Protein 1Q6H (pdb70)

CATH classification: 1.10.287.460 (+1 more: 3.10.50.40)

Organism: Escherichia coli (strain K12) (NCBI:txid83333)

Solvent-accessible surface area: 23024 Å² total

GO terms:
  GO:0003755 peptidyl-prolyl cis-trans isomerase activity (F, IDA)
  GO:0030288 outer membrane-bounded periplasmic space (C, IDA)
  GO:0042026 protein refolding (P, IDA)
  GO:0044183 protein folding chaperone (F, EXP)

Structure (mmCIF, N/CA/C/O backbone):
data_1Q6H
#
_entry.id   1Q6H
#
_cell.length_a   37.030
_cell.length_b   85.230
_cell.length_c   160.740
_cell.angle_alpha   90.00
_cell.angle_beta   90.00
_cell.angle_gamma   90.00
#
_symmetry.space_group_name_H-M   'P 21 21 21'
#
loop_
_entity.id
_entity.type
_entity.pdbx_description
1 polymer 'FKBP-type peptidyl-prolyl cis-trans isomerase fkpA'
2 water water
#
loop_
_atom_site.group_PDB
_atom_site.id
_atom_site.type_symbol
_atom_site.label_atom_id
_atom_site.label_alt_id
_atom_site.label_comp_id
_atom_site.label_asym_id
_atom_site.label_entity_id
_atom_site.label_seq_id
_atom_site.pdbx_PDB_ins_code
_atom_site.Cartn_x
_atom_site.Cartn_y
_atom_site.Cartn_z
_atom_site.occupancy
_atom_site.B_iso_or_equiv
_atom_site.auth_seq_id
_atom_site.auth_comp_id
_atom_site.auth_asym_id
_atom_site.auth_atom_id
_atom_site.pdbx_PDB_model_num
ATOM 1 N N . ALA A 1 15 ? 6.782 68.646 48.808 1.00 21.54 15 ALA A N 1
ATOM 2 C CA . ALA A 1 15 ? 6.150 69.511 49.834 1.00 20.87 15 ALA A CA 1
ATOM 3 C C . ALA A 1 15 ? 5.345 68.710 50.858 1.00 19.80 15 ALA A C 1
ATOM 4 O O . ALA A 1 15 ? 4.501 69.261 51.554 1.00 20.98 15 ALA A O 1
ATOM 6 N N . PHE A 1 16 ? 5.620 67.413 50.970 1.00 17.79 16 PHE A N 1
ATOM 7 C CA . PHE A 1 16 ? 4.961 66.590 51.970 1.00 15.37 16 PHE A CA 1
ATOM 8 C C . PHE A 1 16 ? 5.446 66.846 53.403 1.00 14.86 16 PHE A C 1
ATOM 9 O O . PHE A 1 16 ? 6.626 66.705 53.740 1.00 12.79 16 PHE A O 1
ATOM 17 N N . LYS A 1 17 ? 4.492 67.227 54.237 1.00 14.92 17 LYS A N 1
ATOM 18 C CA . LYS A 1 17 ? 4.772 67.643 55.603 1.00 16.12 17 LYS A CA 1
ATOM 19 C C . LYS A 1 17 ? 4.818 66.479 56.588 1.00 15.74 17 LYS A C 1
ATOM 20 O O . LYS A 1 17 ? 5.415 66.596 57.641 1.00 15.92 17 LYS A O 1
ATOM 26 N N . ASN A 1 18 ? 4.184 65.365 56.248 1.00 16.27 18 ASN A N 1
ATOM 27 C CA . ASN A 1 18 ? 4.131 64.223 57.143 1.00 16.23 18 ASN A CA 1
ATOM 28 C C . ASN A 1 18 ? 3.770 62.934 56.436 1.00 15.29 18 ASN A C 1
ATOM 29 O O . ASN A 1 18 ? 3.379 62.943 55.261 1.00 14.18 18 ASN A O 1
ATOM 34 N N . ASP A 1 19 ? 3.894 61.824 57.155 1.00 15.01 19 ASP A N 1
ATOM 35 C CA . ASP A 1 19 ? 3.646 60.506 56.563 1.00 15.66 19 ASP A CA 1
ATOM 36 C C . ASP A 1 19 ? 2.202 60.338 56.071 1.00 15.14 19 ASP A C 1
ATOM 37 O O . ASP A 1 19 ? 1.968 59.666 55.056 1.00 15.15 19 ASP A O 1
ATOM 42 N N . ASP A 1 20 ? 1.244 60.915 56.783 1.00 13.72 20 ASP A N 1
ATOM 43 C CA . ASP A 1 20 ? -0.159 60.798 56.384 1.00 13.47 20 ASP A CA 1
ATOM 44 C C . ASP A 1 20 ? -0.363 61.517 55.035 1.00 12.38 20 ASP A C 1
ATOM 45 O O . ASP A 1 20 ? -1.197 61.109 54.218 1.00 12.48 20 ASP A O 1
ATOM 50 N N . GLN A 1 21 ? 0.423 62.552 54.777 1.00 11.31 21 GLN A N 1
ATOM 51 C CA . GLN A 1 21 ? 0.356 63.175 53.454 1.00 11.69 21 GLN A CA 1
ATOM 52 C C . GLN A 1 21 ? 1.155 62.332 52.442 1.00 10.64 21 GLN A C 1
ATOM 53 O O . GLN A 1 21 ? 0.656 62.016 51.377 1.00 9.54 21 GLN A O 1
ATOM 59 N N . LYS A 1 22 ? 2.383 61.959 52.804 1.00 10.81 22 LYS A N 1
ATOM 60 C CA . LYS A 1 22 ? 3.294 61.336 51.872 1.00 10.31 22 LYS A CA 1
ATOM 61 C C . LYS A 1 22 ? 2.884 59.943 51.496 1.00 10.21 22 LYS A C 1
ATOM 62 O O . LYS A 1 22 ? 2.878 59.585 50.320 1.00 9.50 22 LYS A O 1
ATOM 68 N N . SER A 1 23 ? 2.540 59.140 52.493 1.00 9.56 23 SER A N 1
ATOM 69 C CA . SER A 1 23 ? 2.110 57.786 52.226 1.00 9.98 23 SER A CA 1
ATOM 70 C C . SER A 1 23 ? 0.806 57.796 51.404 1.00 10.74 23 SER A C 1
ATOM 71 O O . SER A 1 23 ? 0.613 56.950 50.556 1.00 10.31 23 SER A O 1
ATOM 74 N N . ALA A 1 24 ? -0.101 58.736 51.670 1.00 11.93 24 ALA A N 1
ATOM 75 C CA . ALA A 1 24 ? -1.368 58.765 50.935 1.00 12.01 24 ALA A CA 1
ATOM 76 C C . ALA A 1 24 ? -1.054 59.057 49.449 1.00 12.18 24 ALA A C 1
ATOM 77 O O . ALA A 1 24 ? -1.583 58.397 48.539 1.00 10.86 24 ALA A O 1
ATOM 79 N N . TYR A 1 25 ? -0.164 60.022 49.229 1.00 10.54 25 TYR A N 1
ATOM 80 C CA . TYR A 1 25 ? 0.213 60.366 47.872 1.00 10.34 25 TYR A CA 1
ATOM 81 C C . TYR A 1 25 ? 0.877 59.186 47.151 1.00 10.19 25 TYR A C 1
ATOM 82 O O . TYR A 1 25 ? 0.539 58.850 46.015 1.00 10.11 25 TYR A O 1
ATOM 91 N N . ALA A 1 26 ? 1.803 58.528 47.819 1.00 10.50 26 ALA A N 1
ATOM 92 C CA . ALA A 1 26 ? 2.474 57.399 47.224 1.00 10.86 26 ALA A CA 1
ATOM 93 C C . ALA A 1 26 ? 1.466 56.308 46.868 1.00 10.20 26 ALA A C 1
ATOM 94 O O . ALA A 1 26 ? 1.549 55.652 45.832 1.00 8.15 26 ALA A O 1
ATOM 96 N N . LEU A 1 27 ? 0.556 56.054 47.788 1.00 10.20 27 LEU A N 1
ATOM 97 C CA . LEU A 1 27 ? -0.459 55.043 47.558 1.00 12.33 27 LEU A CA 1
ATOM 98 C C . LEU A 1 27 ? -1.314 55.366 46.317 1.00 11.22 27 LEU A C 1
ATOM 99 O O . LEU A 1 27 ? -1.578 54.516 45.448 1.00 10.48 27 LEU A O 1
ATOM 104 N N . GLY A 1 28 ? -1.722 56.61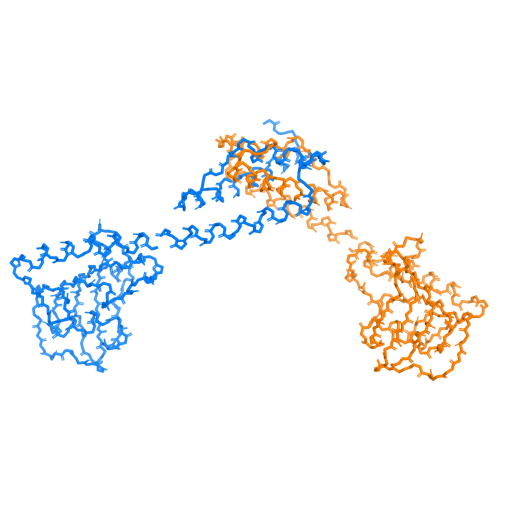2 46.226 1.00 10.47 28 GLY A N 1
ATOM 105 C CA . GLY A 1 28 ? -2.519 57.049 45.093 1.00 10.86 28 GLY A CA 1
ATOM 106 C C . GLY A 1 28 ? -1.693 56.922 43.825 1.00 11.73 28 GLY A C 1
ATOM 107 O O . GLY A 1 28 ? -2.179 56.421 42.812 1.00 11.41 28 GLY A O 1
ATOM 108 N N . ALA A 1 29 ? -0.419 57.313 43.892 1.00 9.65 29 ALA A N 1
ATOM 109 C CA . ALA A 1 29 ? 0.428 57.269 42.710 1.00 9.99 29 ALA A CA 1
ATOM 110 C C . ALA A 1 29 ? 0.647 55.848 42.242 1.00 9.93 29 ALA A C 1
ATOM 111 O O . ALA A 1 29 ? 0.651 55.567 41.032 1.00 6.68 29 ALA A O 1
ATOM 113 N N . SER A 1 30 ? 0.796 54.943 43.193 1.00 10.82 30 SER A N 1
ATOM 114 C CA . SER A 1 30 ? 1.011 53.564 42.842 1.00 12.57 30 SER A CA 1
ATOM 115 C C . SER A 1 30 ? -0.238 53.086 42.124 1.00 12.86 30 SER A C 1
ATOM 116 O O . SER A 1 30 ? -0.165 52.490 41.041 1.00 11.86 30 SER A O 1
ATOM 119 N N . LEU A 1 31 ? -1.394 53.415 42.685 1.00 11.91 31 LEU A N 1
ATOM 120 C CA . LEU A 1 31 ? -2.666 53.017 42.083 1.00 12.95 31 LEU A CA 1
ATOM 121 C C . LEU A 1 31 ? -2.910 53.630 40.717 1.00 13.66 31 LEU A C 1
ATOM 122 O O . LEU A 1 31 ? -3.385 52.967 39.810 1.00 14.44 31 LEU A O 1
ATOM 127 N N . GLY A 1 32 ? -2.608 54.903 40.563 1.00 13.56 32 GLY A N 1
ATOM 128 C CA . GLY A 1 32 ? -2.792 55.546 39.283 1.00 13.78 32 GLY A CA 1
ATOM 129 C C . GLY A 1 32 ? -1.898 54.923 38.226 1.00 14.77 32 GLY A C 1
ATOM 130 O O . GLY A 1 32 ? -2.295 54.793 37.066 1.00 13.59 32 GLY A O 1
ATOM 131 N N . ARG A 1 33 ? -0.696 54.522 38.631 1.00 13.63 33 ARG A N 1
ATOM 132 C CA . ARG A 1 33 ? 0.246 53.938 37.701 1.00 15.55 33 ARG A CA 1
ATOM 133 C C . ARG A 1 33 ? -0.251 52.580 37.259 1.00 14.72 33 ARG A C 1
ATOM 134 O O . ARG A 1 33 ? -0.126 52.208 36.106 1.00 11.19 33 ARG A O 1
ATOM 142 N N . TYR A 1 34 ? -0.783 51.829 38.217 1.00 16.35 34 TYR A N 1
ATOM 143 C CA . TYR A 1 34 ? -1.371 50.537 37.950 1.00 17.75 34 TYR A CA 1
ATOM 144 C C . TYR A 1 34 ? -2.473 50.675 36.901 1.00 15.91 34 TYR A C 1
ATOM 145 O O . TYR A 1 34 ? -2.585 49.871 35.984 1.00 13.79 34 TYR A O 1
ATOM 166 N N . GLU A 1 36 ? -2.891 53.262 34.779 1.00 16.02 36 GLU A N 1
ATOM 167 C CA . GLU A 1 36 ? -2.297 53.691 33.519 1.00 17.57 36 GLU A CA 1
ATOM 168 C C . GLU A 1 36 ? -1.735 52.475 32.773 1.00 16.08 36 GLU A C 1
ATOM 169 O O . GLU A 1 36 ? -1.989 52.303 31.577 1.00 15.19 36 GLU A O 1
ATOM 175 N N . ASN A 1 37 ? -0.987 51.636 33.477 1.00 14.33 37 ASN A N 1
ATOM 176 C CA . ASN A 1 37 ? -0.424 50.449 32.861 1.00 15.35 37 ASN A CA 1
ATOM 177 C C . ASN A 1 37 ? -1.510 49.524 32.277 1.00 14.91 37 ASN A C 1
ATOM 178 O O . ASN A 1 37 ? -1.319 48.957 31.196 1.00 14.91 37 ASN A O 1
ATOM 183 N N . SER A 1 38 ? -2.632 49.361 32.984 1.00 15.20 38 SER A N 1
ATOM 184 C CA . SER A 1 38 ? -3.764 48.566 32.491 1.00 15.85 38 SER A CA 1
ATOM 185 C C . SER A 1 38 ? -4.321 49.105 31.182 1.00 14.49 38 SER A C 1
ATOM 186 O O . SER A 1 38 ? -4.583 48.349 30.250 1.00 13.93 38 SER A O 1
ATOM 189 N N . LEU A 1 39 ? -4.545 50.410 31.129 1.00 13.78 39 LEU A N 1
ATOM 190 C CA . LEU A 1 39 ? -4.988 51.033 29.882 1.00 13.56 39 LEU A CA 1
ATOM 191 C C . LEU A 1 39 ? -3.947 50.863 28.755 1.00 13.85 39 LEU A C 1
ATOM 192 O O . LEU A 1 39 ? -4.313 50.696 27.586 1.00 11.32 39 LEU A O 1
ATOM 197 N N . LYS A 1 40 ? -2.664 50.900 29.103 1.00 12.39 40 LYS A N 1
ATOM 198 C CA . LYS A 1 40 ? -1.642 50.678 28.106 1.00 14.48 40 LYS A CA 1
ATOM 199 C C . LYS A 1 40 ? -1.823 49.304 27.462 1.00 13.34 40 LYS A C 1
ATOM 200 O O . LYS A 1 40 ? -1.749 49.163 26.231 1.00 12.16 40 LYS A O 1
ATOM 206 N N . GLU A 1 41 ? -2.084 48.283 28.275 1.00 12.05 41 GLU A N 1
ATOM 207 C CA . GLU A 1 41 ? -2.263 46.921 27.722 1.00 13.03 41 GLU A CA 1
ATOM 208 C C . GLU A 1 41 ? -3.504 46.830 26.843 1.00 10.61 41 GLU A C 1
ATOM 209 O O . GLU A 1 41 ? -3.519 46.168 25.801 1.00 10.37 41 GLU A O 1
ATOM 215 N N . GLN A 1 42 ? -4.541 47.521 27.268 1.00 9.52 42 GLN A N 1
ATOM 216 C CA . GLN A 1 42 ? -5.796 47.546 26.540 1.00 9.94 42 GLN A CA 1
ATOM 217 C C . GLN A 1 42 ? -5.544 48.229 25.199 1.00 9.85 42 GLN A C 1
ATOM 218 O O . GLN A 1 42 ? -6.069 47.807 24.163 1.00 8.47 42 GLN A O 1
ATOM 224 N N . GLU A 1 43 ? -4.749 49.291 25.231 1.00 10.12 43 GLU A N 1
ATOM 225 C CA . GLU A 1 43 ? -4.416 50.052 24.019 1.00 11.57 43 GLU A CA 1
ATOM 226 C C . GLU A 1 43 ? -3.823 49.128 22.968 1.00 12.04 43 GLU A C 1
ATOM 227 O O . GLU A 1 43 ? -4.129 49.258 21.786 1.00 11.57 43 GLU A O 1
ATOM 233 N N . LYS A 1 44 ? -3.005 48.175 23.392 1.00 11.44 44 LYS A N 1
ATOM 234 C CA . LYS A 1 44 ? -2.370 47.267 22.448 1.00 12.97 44 LYS A CA 1
ATOM 235 C C . LYS A 1 44 ? -3.388 46.387 21.745 1.00 12.82 44 LYS A C 1
ATOM 236 O O . LYS A 1 44 ? -3.078 45.749 20.737 1.00 12.36 44 LYS A O 1
ATOM 242 N N . LEU A 1 45 ? -4.601 46.349 22.279 1.00 13.14 45 LEU A N 1
ATOM 243 C CA . LEU A 1 45 ? -5.654 45.548 21.692 1.00 13.72 45 LEU A CA 1
ATOM 244 C C . LEU A 1 45 ? -6.688 46.387 20.941 1.00 13.78 45 LEU A C 1
ATOM 245 O O . LEU A 1 45 ? -7.725 45.872 20.554 1.00 15.92 45 LEU A O 1
ATOM 250 N N . GLY A 1 46 ? -6.419 47.665 20.717 1.00 13.90 46 GLY A N 1
ATOM 251 C CA . GLY A 1 46 ? -7.404 48.520 20.072 1.00 14.34 46 GLY A CA 1
ATOM 252 C C . GLY A 1 46 ? -8.435 49.180 20.993 1.00 14.39 46 GLY A C 1
ATOM 253 O O . GLY A 1 46 ? -9.330 49.887 20.500 1.00 13.00 46 GLY A O 1
ATOM 254 N N . ILE A 1 47 ? -8.328 48.968 22.315 1.00 13.42 47 ILE A N 1
ATOM 255 C CA . ILE A 1 47 ? -9.250 49.552 23.286 1.00 12.73 47 ILE A CA 1
ATOM 256 C C . ILE A 1 47 ? -8.684 50.794 23.985 1.00 12.95 47 ILE A C 1
ATOM 257 O O . ILE A 1 47 ? -7.725 50.721 24.763 1.00 12.26 47 ILE A O 1
ATOM 262 N N . LYS A 1 48 ? -9.288 51.937 23.718 1.00 12.30 48 LYS A N 1
ATOM 263 C CA . LYS A 1 48 ? -8.789 53.188 24.239 1.00 13.13 48 LYS A CA 1
ATOM 264 C C . LYS A 1 48 ? -9.915 53.824 25.035 1.00 13.55 48 LYS A C 1
ATOM 265 O O . LYS A 1 48 ? -10.749 54.538 24.484 1.00 12.59 48 LYS A O 1
ATOM 271 N N . LEU A 1 49 ? -9.960 53.493 26.320 1.00 12.72 49 LEU A N 1
ATOM 272 C CA . LEU A 1 49 ? -10.965 54.032 27.226 1.00 13.89 49 LEU A CA 1
ATOM 273 C C . LEU A 1 49 ? -10.795 55.534 27.385 1.00 14.03 49 LEU A C 1
ATOM 274 O O . LEU A 1 49 ? -9.723 56.068 27.190 1.00 13.48 49 LEU A O 1
ATOM 279 N N . ASP A 1 50 ? -11.871 56.213 27.743 1.00 14.79 50 ASP A N 1
ATOM 280 C CA . ASP A 1 50 ? -11.848 57.646 27.903 1.00 14.51 50 ASP A CA 1
ATOM 281 C C . ASP A 1 50 ? -11.272 57.990 29.285 1.00 15.99 50 ASP A C 1
ATOM 282 O O . ASP A 1 50 ? -11.901 57.715 30.318 1.00 14.97 50 ASP A O 1
ATOM 287 N N . LYS A 1 51 ? -10.071 58.563 29.313 1.00 15.76 51 LYS A N 1
ATOM 288 C CA . LYS A 1 51 ? -9.392 58.826 30.578 1.00 17.00 51 LYS A CA 1
ATOM 289 C C . LYS A 1 51 ? -10.139 59.819 31.474 1.00 17.14 51 LYS A C 1
ATOM 290 O O . LYS A 1 51 ? -10.031 59.743 32.688 1.00 17.02 51 LYS A O 1
ATOM 296 N N . ASP A 1 52 ? -10.905 60.735 30.890 1.00 17.57 52 ASP A N 1
ATOM 297 C CA . ASP A 1 52 ? -11.605 61.753 31.679 1.00 17.19 52 ASP A CA 1
ATOM 298 C C . ASP A 1 52 ? -12.712 61.109 32.492 1.00 16.00 52 ASP A C 1
ATOM 299 O O . ASP A 1 52 ? -12.935 61.445 33.649 1.00 14.60 52 ASP A O 1
ATOM 304 N N . GLN A 1 53 ? -13.396 60.172 31.862 1.00 14.91 53 GLN A N 1
ATOM 305 C CA . GLN A 1 53 ? -14.448 59.444 32.516 1.00 14.50 53 GLN A CA 1
ATOM 306 C C . GLN A 1 53 ? -13.833 58.544 33.562 1.00 13.63 53 GLN A C 1
ATOM 307 O O . GLN A 1 53 ? -14.426 58.296 34.587 1.00 12.76 53 GLN A O 1
ATOM 313 N N . LEU A 1 54 ? -12.648 58.015 33.296 1.00 14.02 54 LEU A N 1
ATOM 314 C CA . LEU A 1 54 ? -12.025 57.133 34.278 1.00 14.50 54 LEU A CA 1
ATOM 315 C C . LEU A 1 54 ? -11.745 57.905 35.565 1.00 14.40 54 LEU A C 1
ATOM 316 O O . LEU A 1 54 ? -12.079 57.437 36.634 1.00 11.53 54 LEU A O 1
ATOM 321 N N . ILE A 1 55 ? -11.223 59.120 35.449 1.00 13.57 55 ILE A N 1
ATOM 322 C CA . ILE A 1 55 ? -10.954 59.925 36.633 1.00 14.95 55 ILE A CA 1
ATOM 323 C C . ILE A 1 55 ? -12.266 60.391 37.305 1.00 13.33 55 ILE A C 1
ATOM 324 O O . ILE A 1 55 ? -12.333 60.460 38.512 1.00 12.45 55 ILE A O 1
ATOM 329 N N . ALA A 1 56 ? -13.306 60.667 36.527 1.00 12.81 56 ALA A N 1
ATOM 330 C CA . ALA A 1 56 ? -14.606 61.055 37.094 1.00 12.13 56 ALA A CA 1
ATOM 331 C C . ALA A 1 56 ? -15.192 59.882 37.926 1.00 11.70 56 ALA A C 1
ATOM 332 O O . ALA A 1 56 ? -15.725 60.076 38.996 1.00 10.78 56 ALA A O 1
ATOM 334 N N . GLY A 1 57 ? -15.063 58.660 37.435 1.00 10.26 57 GLY A N 1
ATOM 335 C CA . GLY A 1 57 ? -15.480 57.513 38.209 1.00 9.92 57 GLY A CA 1
ATOM 336 C C . GLY A 1 57 ? -14.721 57.396 39.523 1.00 10.83 57 GLY A C 1
ATOM 337 O O . GLY A 1 57 ? -15.304 57.120 40.581 1.00 10.11 57 GLY A O 1
ATOM 338 N N . VAL A 1 58 ? -13.410 57.594 39.484 1.00 10.02 58 VAL A N 1
ATOM 339 C CA . VAL A 1 58 ? -12.651 57.532 40.722 1.00 10.07 58 VAL A CA 1
ATOM 340 C C . VAL A 1 58 ? -13.178 58.568 41.702 1.00 11.23 58 VAL A C 1
ATOM 341 O O . VAL A 1 58 ? -13.483 58.257 42.866 1.00 11.64 58 VAL A O 1
ATOM 345 N N . GLN A 1 59 ? -13.287 59.799 41.235 1.00 12.15 59 GLN A N 1
ATOM 346 C CA . GLN A 1 59 ? -13.712 60.903 42.094 1.00 12.43 59 GLN A CA 1
ATOM 347 C C . GLN A 1 59 ? -15.127 60.671 42.662 1.00 11.91 59 GLN A C 1
ATOM 348 O O . GLN A 1 59 ? -15.366 60.791 43.892 1.00 11.24 59 GLN A O 1
ATOM 354 N N . ASP A 1 60 ? -16.065 60.359 41.772 1.00 11.09 60 ASP A N 1
ATOM 355 C CA . ASP A 1 60 ? -17.466 60.176 42.170 1.00 11.77 60 ASP A CA 1
ATOM 356 C C . ASP A 1 60 ? -17.589 59.025 43.206 1.00 11.48 60 ASP A C 1
ATOM 357 O O . ASP A 1 60 ? -18.209 59.170 44.260 1.00 10.46 60 ASP A O 1
ATOM 362 N N . ALA A 1 61 ? -16.972 57.890 42.928 1.00 11.75 61 ALA A N 1
ATOM 363 C CA . ALA A 1 61 ? -17.031 56.778 43.878 1.00 12.49 61 ALA A CA 1
ATOM 364 C C . ALA A 1 61 ? -16.343 57.114 45.212 1.00 13.64 61 ALA A C 1
ATOM 365 O O . ALA A 1 61 ? -16.833 56.770 46.307 1.00 13.50 61 ALA A O 1
ATOM 367 N N . PHE A 1 62 ? -15.231 57.817 45.142 1.00 13.25 62 PHE A N 1
ATOM 368 C CA . PHE A 1 62 ? -14.488 58.130 46.357 1.00 14.19 62 PHE A CA 1
ATOM 369 C C . PHE A 1 62 ? -15.358 59.038 47.246 1.00 15.08 62 PHE A C 1
ATOM 370 O O . PHE A 1 62 ? -15.219 59.078 48.471 1.00 14.03 62 PHE A O 1
ATOM 378 N N . ALA A 1 63 ? -16.284 59.745 46.619 1.00 14.49 63 ALA A N 1
ATOM 379 C CA . ALA A 1 63 ? -17.159 60.638 47.336 1.00 14.29 63 ALA A CA 1
ATOM 380 C C . ALA A 1 63 ? -18.531 60.003 47.589 1.00 14.62 63 ALA A C 1
ATOM 381 O O . ALA A 1 63 ? -19.455 60.673 48.060 1.00 14.34 63 ALA A O 1
ATOM 383 N N . ASP A 1 64 ? -18.651 58.711 47.283 1.00 13.65 64 ASP A N 1
ATOM 384 C CA . ASP A 1 64 ? -19.906 57.956 47.449 1.00 13.88 64 ASP A CA 1
ATOM 385 C C . ASP A 1 64 ? -21.044 58.470 46.601 1.00 12.23 64 ASP A C 1
ATOM 386 O O . ASP A 1 64 ? -22.211 58.349 46.975 1.00 10.90 64 ASP A O 1
ATOM 391 N N . LYS A 1 65 ? -20.693 58.998 45.429 1.00 11.96 65 LYS A N 1
ATOM 392 C CA . LYS A 1 65 ? -21.675 59.524 44.487 1.00 12.31 65 LYS A CA 1
ATOM 393 C C . LYS A 1 65 ? -21.514 58.941 43.088 1.00 12.10 65 LYS A C 1
ATOM 394 O O . LYS A 1 65 ? -21.809 59.577 42.067 1.00 12.57 65 LYS A O 1
ATOM 400 N N . SER A 1 66 ? -21.110 57.696 43.032 1.00 11.98 66 SER A N 1
ATOM 401 C CA . SER A 1 66 ? -20.961 57.045 41.745 1.00 11.59 66 SER A CA 1
ATOM 402 C C . SER A 1 66 ? -22.268 57.021 40.944 1.00 13.28 66 SER A C 1
ATOM 403 O O . SER A 1 66 ? -23.337 56.693 41.483 1.00 12.44 66 SER A O 1
ATOM 406 N N . LYS A 1 67 ? -22.170 57.346 39.655 1.00 12.34 67 LYS A N 1
ATOM 407 C CA . LYS A 1 67 ? -23.316 57.328 38.760 1.00 15.05 67 LYS A CA 1
ATOM 408 C C . LYS A 1 67 ? -23.711 55.891 38.454 1.00 15.01 67 LYS A C 1
ATOM 409 O O . LYS A 1 67 ? -24.760 55.630 37.888 1.00 15.02 67 LYS A O 1
ATOM 415 N N . LEU A 1 68 ? -22.877 54.959 38.876 1.00 13.80 68 LEU A N 1
ATOM 416 C CA . LEU A 1 68 ? -23.191 53.560 38.727 1.00 13.64 68 LEU A CA 1
ATOM 417 C C . LEU A 1 68 ? -23.266 52.894 40.095 1.00 13.43 68 LEU A C 1
ATOM 418 O O . LEU A 1 68 ? -22.347 53.036 40.897 1.00 11.77 68 LEU A O 1
ATOM 423 N N . SER A 1 69 ? -24.340 52.157 40.355 1.00 12.89 69 SER A N 1
ATOM 424 C CA . SER A 1 69 ? -24.453 51.406 41.601 1.00 14.77 69 SER A CA 1
ATOM 425 C C . SER A 1 69 ? -23.392 50.307 41.584 1.00 14.71 69 SER A C 1
ATOM 426 O O . SER A 1 69 ? -22.794 50.041 40.543 1.00 14.63 69 SER A O 1
ATOM 429 N N . ASP A 1 70 ? -23.194 49.640 42.704 1.00 13.63 70 ASP A N 1
ATOM 430 C CA . ASP A 1 70 ? -22.259 48.544 42.740 1.00 14.02 70 ASP A CA 1
ATOM 431 C C . ASP A 1 70 ? -22.699 47.490 41.722 1.00 13.60 70 ASP A C 1
ATOM 432 O O . ASP A 1 70 ? -21.879 46.904 41.009 1.00 10.78 70 ASP A O 1
ATOM 437 N N . GLN A 1 71 ? -23.996 47.240 41.637 1.00 13.43 71 GLN A N 1
ATOM 438 C CA . GLN A 1 71 ? -24.490 46.231 40.692 1.00 14.70 71 GLN A CA 1
ATOM 439 C C . GLN A 1 71 ? -24.151 46.614 39.237 1.00 13.09 71 GLN A C 1
ATOM 440 O O . GLN A 1 71 ? -23.734 45.779 38.418 1.00 12.42 71 GLN A O 1
ATOM 446 N N . GLU A 1 72 ? -24.309 47.884 38.927 1.00 11.92 72 GLU A N 1
ATOM 447 C CA . GLU A 1 72 ? -24.077 48.351 37.589 1.00 12.94 72 GLU A CA 1
ATOM 448 C C . GLU A 1 72 ? -22.573 48.323 37.274 1.00 12.15 72 GLU A C 1
ATOM 449 O O . GLU A 1 72 ? -22.195 47.941 36.185 1.00 11.10 72 GLU A O 1
ATOM 455 N N . ILE A 1 73 ? -21.740 48.730 38.233 1.00 11.34 73 ILE A N 1
ATOM 456 C CA . ILE A 1 73 ? -20.300 48.661 38.071 1.00 11.74 73 ILE A CA 1
ATOM 457 C C . ILE A 1 73 ? -19.901 47.233 37.694 1.00 13.61 73 ILE A C 1
ATOM 458 O O . ILE A 1 73 ? -19.178 47.035 36.708 1.00 12.07 73 ILE A O 1
ATOM 463 N N . GLU A 1 74 ? -20.364 46.250 38.479 1.00 12.52 74 GLU A N 1
ATOM 464 C CA . GLU A 1 74 ? -20.024 44.870 38.209 1.00 13.35 74 GLU A CA 1
ATOM 465 C C . GLU A 1 74 ? -20.527 44.429 36.835 1.00 13.10 74 GLU A C 1
ATOM 466 O O . GLU A 1 74 ? -19.807 43.781 36.099 1.00 13.86 74 GLU A O 1
ATOM 472 N N . GLN A 1 75 ? -21.764 44.746 36.491 1.00 12.55 75 GLN A N 1
ATOM 473 C CA . GLN A 1 75 ? -22.273 44.328 35.189 1.00 14.00 75 GLN A CA 1
ATOM 474 C C . GLN A 1 75 ? -21.441 44.940 34.049 1.00 12.95 75 GLN A C 1
ATOM 475 O O . GLN A 1 75 ? -21.099 44.267 33.070 1.00 11.71 75 GLN A O 1
ATOM 481 N N . THR A 1 76 ? -21.101 46.210 34.201 1.00 11.95 76 THR A N 1
ATOM 482 C CA . THR A 1 76 ? -20.333 46.904 33.190 1.00 11.12 76 THR A CA 1
ATOM 483 C C . THR A 1 76 ? -18.961 46.260 33.073 1.00 11.69 76 THR A C 1
ATOM 484 O O . THR A 1 76 ? -18.504 45.913 31.984 1.00 11.17 76 THR A O 1
ATOM 488 N N . LEU A 1 77 ? -18.315 46.032 34.197 1.00 11.33 77 LEU A N 1
ATOM 489 C CA . LEU A 1 77 ? -17.005 45.415 34.146 1.00 11.01 77 LEU A CA 1
ATOM 490 C C . LEU A 1 77 ? -17.019 43.990 33.627 1.00 11.69 77 LEU A C 1
ATOM 491 O O . LEU A 1 77 ? -16.046 43.566 33.005 1.00 9.57 77 LEU A O 1
ATOM 496 N N . GLN A 1 78 ? -18.083 43.230 33.853 1.00 11.75 78 GLN A N 1
ATOM 497 C CA . GLN A 1 78 ? -18.075 41.873 33.316 1.00 12.72 78 GLN A CA 1
ATOM 498 C C . GLN A 1 78 ? -18.169 41.949 31.804 1.00 11.83 78 GLN A C 1
ATOM 499 O O . GLN A 1 78 ? -17.525 41.197 31.093 1.00 11.51 78 GLN A O 1
ATOM 505 N N . ALA A 1 79 ? -18.991 42.858 31.317 1.00 12.11 79 ALA A N 1
ATOM 506 C CA . ALA A 1 79 ? -19.132 43.021 29.889 1.00 12.98 79 ALA A CA 1
ATOM 507 C C . ALA A 1 79 ? -17.789 43.486 29.315 1.00 13.55 79 ALA A C 1
ATOM 508 O O . ALA A 1 79 ? -17.337 42.969 28.284 1.00 13.03 79 ALA A O 1
ATOM 510 N N . PHE A 1 80 ? -17.133 44.423 29.997 1.00 13.11 80 PHE A N 1
ATOM 511 C CA . PHE A 1 80 ? -15.837 44.915 29.559 1.00 12.63 80 PHE A CA 1
ATOM 512 C C . PHE A 1 80 ? -14.803 43.795 29.500 1.00 13.74 80 PHE A C 1
ATOM 513 O O . PHE A 1 80 ? -14.026 43.732 28.549 1.00 13.08 80 PHE A O 1
ATOM 521 N N . GLU A 1 81 ? -14.773 42.914 30.494 1.00 14.35 81 GLU A N 1
ATOM 522 C CA . GLU A 1 81 ? -13.816 41.808 30.452 1.00 15.85 81 GLU A CA 1
ATOM 523 C C . GLU A 1 81 ? -13.987 40.950 29.184 1.00 14.87 81 GLU A C 1
ATOM 524 O O . GLU A 1 81 ? -13.012 40.547 28.568 1.00 15.80 81 GLU A O 1
ATOM 530 N N . ALA A 1 82 ? -15.222 40.707 28.778 1.00 14.59 82 ALA A N 1
ATOM 531 C CA . ALA A 1 82 ? -15.503 39.926 27.571 1.00 14.01 82 ALA A CA 1
ATOM 532 C C . ALA A 1 82 ? -15.064 40.691 26.320 1.00 14.19 82 ALA A C 1
ATOM 533 O O . ALA A 1 82 ? -14.558 40.108 25.355 1.00 13.94 82 ALA A O 1
ATOM 535 N N . ARG A 1 83 ? -15.227 42.006 26.331 1.00 13.81 83 ARG A N 1
ATOM 536 C CA . ARG A 1 83 ? -14.765 42.806 25.205 1.00 13.74 83 ARG A CA 1
ATOM 537 C C . ARG A 1 83 ? -13.262 42.666 25.080 1.00 14.20 83 ARG A C 1
ATOM 538 O O . ARG A 1 83 ? -12.696 42.463 23.969 1.00 11.88 83 ARG A O 1
ATOM 546 N N . VAL A 1 84 ? -12.603 42.754 26.228 1.00 13.40 84 VAL A N 1
ATOM 547 C CA . VAL A 1 84 ? -11.158 42.682 26.251 1.00 13.09 84 VAL A CA 1
ATOM 548 C C . VAL A 1 84 ? -10.668 41.353 25.672 1.00 12.85 84 VAL A C 1
ATOM 549 O O . VAL A 1 84 ? -9.774 41.331 24.828 1.00 13.07 84 VAL A O 1
ATOM 553 N N . LYS A 1 85 ? -11.253 40.257 26.112 1.00 12.70 85 LYS A N 1
ATOM 554 C CA . LYS A 1 85 ? -10.841 38.955 25.632 1.00 12.58 85 LYS A CA 1
ATOM 555 C C . LYS A 1 85 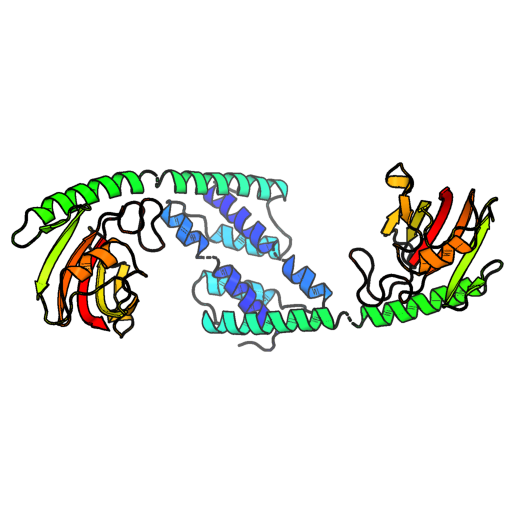? -11.163 38.768 24.162 1.00 12.22 85 LYS A C 1
ATOM 556 O O . LYS A 1 85 ? -10.470 38.044 23.450 1.00 10.18 85 LYS A O 1
ATOM 562 N N . SER A 1 86 ? -12.252 39.385 23.725 1.00 13.28 86 SER A N 1
ATOM 563 C CA . SER A 1 86 ? -12.662 39.291 22.329 1.00 14.45 86 SER A CA 1
ATOM 564 C C . SER A 1 86 ? -11.646 40.043 21.498 1.00 14.24 86 SER A C 1
ATOM 565 O O . SER A 1 86 ? -11.213 39.594 20.432 1.00 14.45 86 SER A O 1
ATOM 568 N N . SER A 1 87 ? -11.255 41.204 21.984 1.00 13.39 87 SER A N 1
ATOM 569 C CA . SER A 1 87 ? -10.266 42.002 21.288 1.00 13.66 87 SER A CA 1
ATOM 570 C C . SER A 1 87 ? -8.884 41.325 21.268 1.00 13.25 87 SER A C 1
ATOM 571 O O . SER A 1 87 ? -8.143 41.443 20.289 1.00 14.15 87 SER A O 1
ATOM 574 N N . ALA A 1 88 ? -8.543 40.619 22.337 1.00 12.48 88 ALA A N 1
ATOM 575 C CA . ALA A 1 88 ? -7.289 39.925 22.396 1.00 11.94 88 ALA A CA 1
ATOM 576 C C . ALA A 1 88 ? -7.276 38.890 21.283 1.00 11.30 88 ALA A C 1
ATOM 577 O O . ALA A 1 88 ? -6.278 38.761 20.564 1.00 8.39 88 ALA A O 1
ATOM 579 N N . GLN A 1 89 ? -8.385 38.173 21.135 1.00 11.21 89 GLN A N 1
ATOM 580 C CA . GLN A 1 89 ? -8.443 37.113 20.120 1.00 11.79 89 GLN A CA 1
ATOM 581 C C . GLN A 1 89 ? -8.379 37.734 18.731 1.00 10.88 89 GLN A C 1
ATOM 582 O O . GLN A 1 89 ? -7.696 37.227 17.858 1.00 10.04 89 GLN A O 1
ATOM 588 N N . ALA A 1 90 ? -9.066 38.846 18.535 1.00 10.34 90 ALA A N 1
ATOM 589 C CA . ALA A 1 90 ? -8.983 39.541 17.262 1.00 12.41 90 ALA A CA 1
ATOM 590 C C . ALA A 1 90 ? -7.536 39.904 16.899 1.00 14.17 90 ALA A C 1
ATOM 591 O O . ALA A 1 90 ? -7.122 39.685 15.760 1.00 12.73 90 ALA A O 1
ATOM 593 N N . LYS A 1 91 ? -6.786 40.462 17.857 1.00 14.43 91 LYS A N 1
ATOM 594 C CA . LYS A 1 91 ? -5.394 40.865 17.595 1.00 16.18 91 LYS A CA 1
ATOM 595 C C . LYS A 1 91 ? -4.558 39.659 17.219 1.00 15.65 91 LYS A C 1
ATOM 596 O O . LYS A 1 91 ? -3.720 39.733 16.342 1.00 15.61 91 LYS A O 1
ATOM 610 N N . GLU A 1 93 ? -5.557 36.931 15.756 1.00 13.08 93 GLU A N 1
ATOM 611 C CA . GLU A 1 93 ? -5.902 36.501 14.400 1.00 13.83 93 GLU A CA 1
ATOM 612 C C . GLU A 1 93 ? -5.252 37.381 13.352 1.00 13.33 93 GLU A C 1
ATOM 613 O O . GLU A 1 93 ? -4.785 36.894 12.322 1.00 10.72 93 GLU A O 1
ATOM 619 N N . LYS A 1 94 ? -5.250 38.676 13.619 1.00 12.51 94 LYS A N 1
ATOM 620 C CA . LYS A 1 94 ? -4.710 39.632 12.681 1.00 14.33 94 LYS A CA 1
ATOM 621 C C . LYS A 1 94 ? -3.198 39.432 12.604 1.00 13.54 94 LYS A C 1
ATOM 622 O O . LYS A 1 94 ? -2.648 39.410 11.507 1.00 14.16 94 LYS A O 1
ATOM 628 N N . ASP A 1 95 ? -2.554 39.276 13.754 1.00 13.16 95 ASP A N 1
ATOM 629 C CA . ASP A 1 95 ? -1.109 39.085 13.779 1.00 13.97 95 ASP A CA 1
ATOM 630 C C . ASP A 1 95 ? -0.806 37.762 13.069 1.00 13.98 95 ASP A C 1
ATOM 631 O O . ASP A 1 95 ? 0.120 37.670 12.282 1.00 13.58 95 ASP A O 1
ATOM 636 N N . ALA A 1 96 ? -1.616 36.738 13.319 1.00 13.87 96 ALA A N 1
ATOM 637 C CA . ALA A 1 96 ? -1.376 35.469 12.668 1.00 13.15 96 ALA A CA 1
ATOM 638 C C . ALA A 1 96 ? -1.382 35.608 11.130 1.00 14.29 96 ALA A C 1
ATOM 639 O O . ALA A 1 96 ? -0.509 35.059 10.447 1.00 11.21 96 ALA A O 1
ATOM 641 N N . ALA A 1 97 ? -2.356 36.342 10.595 1.00 13.09 97 ALA A N 1
ATOM 642 C CA . ALA A 1 97 ? -2.477 36.519 9.155 1.00 12.83 97 ALA A CA 1
ATOM 643 C C . ALA A 1 97 ? -1.338 37.371 8.588 1.00 12.74 97 ALA A C 1
ATOM 644 O O . ALA A 1 97 ? -0.733 37.031 7.575 1.00 11.21 97 ALA A O 1
ATOM 646 N N . ASP A 1 98 ? -1.050 38.475 9.254 1.00 12.43 98 ASP A N 1
ATOM 647 C CA . ASP A 1 98 ? 0.005 39.376 8.824 1.00 13.85 98 ASP A CA 1
ATOM 648 C C . ASP A 1 98 ? 1.364 38.659 8.816 1.00 13.15 98 ASP A C 1
ATOM 649 O O . ASP A 1 98 ? 2.121 38.754 7.852 1.00 11.43 98 ASP A O 1
ATOM 654 N N . ASN A 1 99 ? 1.648 37.910 9.873 1.00 13.81 99 ASN A N 1
ATOM 655 C CA . ASN A 1 99 ? 2.926 37.233 9.977 1.00 13.82 99 ASN A CA 1
ATOM 656 C C . ASN A 1 99 ? 3.038 36.134 8.938 1.00 14.42 99 ASN A C 1
ATOM 657 O O . ASN A 1 99 ? 4.117 35.957 8.354 1.00 12.78 99 ASN A O 1
ATOM 662 N N . GLU A 1 100 ? 1.940 35.406 8.692 1.00 13.12 100 GLU A N 1
ATOM 663 C CA . GLU A 1 100 ? 1.951 34.387 7.656 1.00 13.49 100 GLU A CA 1
ATOM 664 C C . GLU A 1 100 ? 2.297 35.045 6.312 1.00 13.71 100 GLU A C 1
ATOM 665 O O . GLU A 1 100 ? 3.052 34.495 5.539 1.00 12.62 100 GLU A O 1
ATOM 671 N N . ALA A 1 101 ? 1.719 36.207 6.021 1.00 12.73 101 ALA A N 1
ATOM 672 C CA . ALA A 1 101 ? 1.983 36.838 4.735 1.00 12.29 101 ALA A CA 1
ATOM 673 C C . ALA A 1 101 ? 3.427 37.335 4.660 1.00 12.03 101 ALA A C 1
ATOM 674 O O . ALA A 1 101 ? 4.107 37.044 3.708 1.00 11.25 101 ALA A O 1
ATOM 676 N N . LYS A 1 102 ? 3.904 38.038 5.684 1.00 12.37 102 LYS A N 1
ATOM 677 C CA . LYS A 1 102 ? 5.268 38.573 5.669 1.00 13.16 102 LYS A CA 1
ATOM 678 C C . LYS A 1 102 ? 6.319 37.464 5.586 1.00 13.27 102 LYS A C 1
ATOM 679 O O . LYS A 1 102 ? 7.302 37.585 4.861 1.00 12.48 102 LYS A O 1
ATOM 685 N N . GLY A 1 103 ? 6.113 36.398 6.340 1.00 12.38 103 GLY A N 1
ATOM 686 C CA . GLY A 1 103 ? 7.009 35.265 6.343 1.00 13.58 103 GLY A CA 1
ATOM 687 C C . GLY A 1 103 ? 7.090 34.542 5.008 1.00 14.87 103 GLY A C 1
ATOM 688 O O . GLY A 1 103 ? 8.164 34.122 4.567 1.00 14.41 103 GLY A O 1
ATOM 689 N N . LYS A 1 104 ? 5.943 34.377 4.369 1.00 14.69 104 LYS A N 1
ATOM 690 C CA . LYS A 1 104 ? 5.897 33.720 3.096 1.00 15.70 104 LYS A CA 1
ATOM 691 C C . LYS A 1 104 ? 6.676 34.546 2.082 1.00 15.04 104 LYS A C 1
ATOM 692 O O . LYS A 1 104 ? 7.330 34.007 1.179 1.00 14.25 104 LYS A O 1
ATOM 698 N N . GLU A 1 105 ? 6.601 35.852 2.241 1.00 14.44 105 GLU A N 1
ATOM 699 C CA . GLU A 1 105 ? 7.252 36.766 1.314 1.00 15.84 105 GLU A CA 1
ATOM 700 C C . GLU A 1 105 ? 8.756 36.684 1.538 1.00 15.20 105 GLU A C 1
ATOM 701 O O . GLU A 1 105 ? 9.546 36.624 0.589 1.00 14.41 105 GLU A O 1
ATOM 707 N N . TYR A 1 106 ? 9.140 36.668 2.807 1.00 14.19 106 TYR A N 1
ATOM 708 C CA . TYR A 1 106 ? 10.540 36.569 3.184 1.00 13.17 106 TYR A CA 1
ATOM 709 C C . TYR A 1 106 ? 11.148 35.278 2.668 1.00 13.34 106 TYR A C 1
ATOM 710 O O . TYR A 1 106 ? 12.236 35.294 2.069 1.00 10.73 106 TYR A O 1
ATOM 719 N N . ARG A 1 107 ? 10.451 34.163 2.901 1.00 11.98 107 ARG A N 1
ATOM 720 C CA . ARG A 1 107 ? 10.927 32.852 2.467 1.00 12.13 107 ARG A CA 1
ATOM 721 C C . ARG A 1 107 ? 11.081 32.752 0.949 1.00 12.56 107 ARG A C 1
ATOM 722 O O . ARG A 1 107 ? 12.065 32.190 0.462 1.00 14.22 107 ARG A O 1
ATOM 730 N N . GLU A 1 108 ? 10.112 33.267 0.219 1.00 13.42 108 GLU A N 1
ATOM 731 C CA . GLU A 1 108 ? 10.118 33.190 -1.239 1.00 15.56 108 GLU A CA 1
ATOM 732 C C . GLU A 1 108 ? 11.265 33.965 -1.868 1.00 13.32 108 GLU A C 1
ATOM 733 O O . GLU A 1 108 ? 11.901 33.490 -2.775 1.00 12.59 108 GLU A O 1
ATOM 739 N N . LYS A 1 109 ? 11.526 35.151 -1.360 1.00 12.32 109 LYS A N 1
ATOM 740 C CA . LYS A 1 109 ? 12.645 35.932 -1.822 1.00 12.96 109 LYS A CA 1
ATOM 741 C C . LYS A 1 109 ? 13.983 35.208 -1.488 1.00 12.79 109 LYS A C 1
ATOM 742 O O . LYS A 1 109 ? 14.811 35.002 -2.363 1.00 12.56 109 LYS A O 1
ATOM 748 N N . PHE A 1 110 ? 14.170 34.791 -0.238 1.00 12.07 110 PHE A N 1
ATOM 749 C CA . PHE A 1 110 ? 15.405 34.146 0.187 1.00 12.17 110 PHE A CA 1
ATOM 750 C C . PHE A 1 110 ? 15.664 32.880 -0.598 1.00 12.11 110 PHE A C 1
ATOM 751 O O . PHE A 1 110 ? 16.813 32.605 -1.003 1.00 9.91 110 PHE A O 1
ATOM 759 N N . ALA A 1 111 ? 14.585 32.146 -0.864 1.00 11.37 111 ALA A N 1
ATOM 760 C CA . ALA A 1 111 ? 14.674 30.851 -1.525 1.00 12.06 111 ALA A CA 1
ATOM 761 C C . ALA A 1 111 ? 15.228 30.929 -2.961 1.00 11.69 111 ALA A C 1
ATOM 762 O O . ALA A 1 111 ? 15.748 29.950 -3.479 1.00 12.05 111 ALA A O 1
ATOM 764 N N . LYS A 1 112 ? 15.127 32.082 -3.583 1.00 12.12 112 LYS A N 1
ATOM 765 C CA . LYS A 1 112 ? 15.655 32.259 -4.930 1.00 13.24 112 LYS A CA 1
ATOM 766 C C . LYS A 1 112 ? 17.152 32.569 -4.979 1.00 12.08 112 LYS A C 1
ATOM 767 O O . LYS A 1 112 ? 17.775 32.423 -6.019 1.00 11.51 112 LYS A O 1
ATOM 773 N N . GLU A 1 113 ? 17.727 32.968 -3.856 1.00 12.64 113 GLU A N 1
ATOM 774 C CA . GLU A 1 113 ? 19.138 33.349 -3.790 1.00 12.94 113 GLU A CA 1
ATOM 775 C C . GLU A 1 113 ? 20.124 32.223 -4.025 1.00 13.15 113 GLU A C 1
ATOM 776 O O . GLU A 1 113 ? 19.831 31.071 -3.805 1.00 11.27 113 GLU A O 1
ATOM 782 N N . LYS A 1 114 ? 21.323 32.573 -4.486 1.00 13.93 114 LYS A N 1
ATOM 783 C CA . LYS A 1 114 ? 22.320 31.566 -4.793 1.00 14.27 114 LYS A CA 1
ATOM 784 C C . LYS A 1 114 ? 22.646 30.743 -3.547 1.00 12.86 114 LYS A C 1
ATOM 785 O O . LYS A 1 114 ? 22.829 31.279 -2.460 1.00 10.81 114 LYS A O 1
ATOM 791 N N . GLY A 1 115 ? 22.680 29.429 -3.731 1.00 11.68 115 GLY A N 1
ATOM 792 C CA . GLY A 1 115 ? 22.971 28.496 -2.668 1.00 12.28 115 GLY A CA 1
ATOM 793 C C . GLY A 1 115 ? 21.824 28.076 -1.768 1.00 12.47 115 GLY A C 1
ATOM 794 O O . GLY A 1 115 ? 22.000 27.186 -0.903 1.00 13.42 115 GLY A O 1
ATOM 795 N N . VAL A 1 116 ? 20.659 28.689 -1.954 1.00 11.99 116 VAL A N 1
ATOM 796 C CA . VAL A 1 116 ? 19.514 28.362 -1.106 1.00 12.04 116 VAL A CA 1
ATOM 797 C C . VAL A 1 116 ? 18.651 27.299 -1.770 1.00 11.99 116 VAL A C 1
ATOM 798 O O . VAL A 1 116 ? 18.470 27.306 -2.991 1.00 9.20 116 VAL A O 1
ATOM 802 N N . LYS A 1 117 ? 18.154 26.373 -0.964 1.00 12.70 117 LYS A N 1
ATOM 803 C CA . LYS A 1 117 ? 17.264 25.321 -1.442 1.00 13.73 117 LYS A CA 1
ATOM 804 C C . LYS A 1 117 ? 15.962 25.323 -0.669 1.00 13.38 117 LYS A C 1
ATOM 805 O O . LYS A 1 117 ? 15.890 25.870 0.448 1.00 13.40 117 LYS A O 1
ATOM 811 N N . THR A 1 118 ? 14.912 24.815 -1.318 1.00 13.61 118 THR A N 1
ATOM 812 C CA . THR A 1 118 ? 13.620 24.630 -0.686 1.00 11.85 118 THR A CA 1
ATOM 813 C C . THR A 1 118 ? 13.359 23.141 -0.658 1.00 12.10 118 THR A C 1
ATOM 814 O O . THR A 1 118 ? 13.485 22.473 -1.674 1.00 12.61 118 THR A O 1
ATOM 818 N N . SER A 1 119 ? 12.994 22.577 0.490 1.00 10.98 119 SER A N 1
ATOM 819 C CA . SER A 1 119 ? 12.717 21.134 0.521 1.00 11.01 119 SER A CA 1
ATOM 820 C C . SER A 1 119 ? 11.280 20.841 0.153 1.00 11.33 119 SER A C 1
ATOM 821 O O . SER A 1 119 ? 10.470 21.743 0.029 1.00 10.86 119 SER A O 1
ATOM 824 N N . SER A 1 120 ? 10.966 19.561 0.027 1.00 10.64 120 SER A N 1
ATOM 825 C CA . SER A 1 120 ? 9.611 19.110 -0.217 1.00 12.80 120 SER A CA 1
ATOM 826 C C . SER A 1 120 ? 8.576 19.601 0.789 1.00 12.79 120 SER A C 1
ATOM 827 O O . SER A 1 120 ? 7.410 19.690 0.449 1.00 13.81 120 SER A O 1
ATOM 830 N N . THR A 1 121 ? 9.003 19.889 2.012 1.00 12.24 121 THR A N 1
ATOM 831 C CA . THR A 1 121 ? 8.112 20.282 3.078 1.00 12.29 121 THR A CA 1
ATOM 832 C C . THR A 1 121 ? 7.941 21.764 3.134 1.00 12.56 121 THR A C 1
ATOM 833 O O . THR A 1 121 ? 7.117 22.264 3.901 1.00 11.86 121 THR A O 1
ATOM 837 N N . GLY A 1 122 ? 8.787 22.481 2.417 1.00 12.94 122 GLY A N 1
ATOM 838 C CA . GLY A 1 122 ? 8.725 23.928 2.438 1.00 13.53 122 GLY A CA 1
ATOM 839 C C . GLY A 1 122 ? 9.782 24.580 3.321 1.00 12.61 122 GLY A C 1
ATOM 840 O O . GLY A 1 122 ? 9.870 25.804 3.394 1.00 11.84 122 GLY A O 1
ATOM 841 N N . LEU A 1 123 ? 10.574 23.768 3.998 1.00 12.43 123 LEU A N 1
ATOM 842 C CA . LEU A 1 123 ? 11.711 24.284 4.712 1.00 12.69 123 LEU A CA 1
A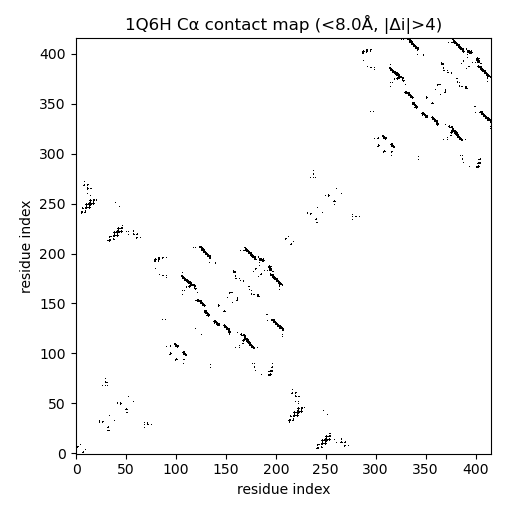TOM 843 C C . LEU A 1 123 ? 12.644 24.947 3.688 1.00 12.78 123 LEU A C 1
ATOM 844 O O . LEU A 1 123 ? 12.906 24.384 2.599 1.00 10.77 123 LEU A O 1
ATOM 849 N N . VAL A 1 124 ? 13.152 26.132 4.012 1.00 11.58 124 VAL A N 1
ATOM 850 C CA . VAL A 1 124 ? 14.123 26.774 3.158 1.00 10.95 124 VAL A CA 1
ATOM 851 C C . VAL A 1 124 ? 15.478 26.743 3.869 1.00 12.68 124 VAL A C 1
ATOM 852 O O . VAL A 1 124 ? 15.583 27.014 5.080 1.00 13.39 124 VAL A O 1
ATOM 856 N N . TYR A 1 125 ? 16.527 26.356 3.154 1.00 10.60 125 TYR A N 1
ATOM 857 C CA . TYR A 1 125 ? 17.824 26.225 3.809 1.00 11.59 125 TYR A CA 1
ATOM 858 C C . TYR A 1 125 ? 19.009 26.537 2.940 1.00 12.74 125 TYR A C 1
ATOM 859 O O . TYR A 1 125 ? 18.959 26.466 1.717 1.00 11.96 125 TYR A O 1
ATOM 868 N N . GLN A 1 126 ? 20.089 26.902 3.612 1.00 13.81 126 GLN A N 1
ATOM 869 C CA . GLN A 1 126 ? 21.336 27.249 2.961 1.00 12.14 126 GLN A CA 1
ATOM 870 C C . GLN A 1 126 ? 22.481 26.586 3.692 1.00 11.71 126 GLN A C 1
ATOM 871 O O . GLN A 1 126 ? 22.781 26.918 4.833 1.00 11.59 126 GLN A O 1
ATOM 877 N N . VAL A 1 127 ? 23.113 25.629 3.029 1.00 11.65 127 VAL A N 1
ATOM 878 C CA . VAL A 1 127 ? 24.249 24.959 3.603 1.00 12.19 127 VAL A CA 1
ATOM 879 C C . VAL A 1 127 ? 25.376 25.934 3.473 1.00 12.79 127 VAL A C 1
ATOM 880 O O . VAL A 1 127 ? 25.583 26.505 2.410 1.00 11.85 127 VAL A O 1
ATOM 884 N N . VAL A 1 128 ? 26.085 26.143 4.569 1.00 12.32 128 VAL A N 1
ATOM 885 C CA . VAL A 1 128 ? 27.239 27.029 4.590 1.00 13.64 128 VAL A CA 1
ATOM 886 C C . VAL A 1 128 ? 28.478 26.152 4.549 1.00 13.45 128 VAL A C 1
ATOM 887 O O . VAL A 1 128 ? 29.374 26.400 3.748 1.00 12.84 128 VAL A O 1
ATOM 891 N N . GLU A 1 129 ? 28.478 25.109 5.376 1.00 12.85 129 GLU A N 1
ATOM 892 C CA . GLU A 1 129 ? 29.539 24.101 5.416 1.00 14.08 129 GLU A CA 1
ATOM 893 C C . GLU A 1 129 ? 28.912 22.748 5.596 1.00 11.69 129 GLU A C 1
ATOM 894 O O . GLU A 1 129 ? 28.099 22.554 6.488 1.00 10.64 129 GLU A O 1
ATOM 900 N N . ALA A 1 130 ? 29.308 21.814 4.755 1.00 10.55 130 ALA A N 1
ATOM 901 C CA . ALA A 1 130 ? 28.771 20.472 4.776 1.00 10.76 130 ALA A CA 1
ATOM 902 C C . ALA A 1 130 ? 29.124 19.727 6.022 1.00 10.55 130 ALA A C 1
ATOM 903 O O . ALA A 1 130 ? 28.326 18.952 6.526 1.00 11.75 130 ALA A O 1
ATOM 905 N N . GLY A 1 131 ? 30.338 19.962 6.506 1.00 10.98 131 GLY A N 1
ATOM 906 C CA . GLY A 1 131 ? 30.876 19.207 7.615 1.00 9.81 131 GLY A CA 1
ATOM 907 C C . GLY A 1 131 ? 31.292 17.852 7.088 1.00 10.91 131 GLY A C 1
ATOM 908 O O . GLY A 1 131 ? 31.303 17.631 5.882 1.00 9.47 131 GLY A O 1
ATOM 909 N N . LYS A 1 132 ? 31.605 16.921 7.990 1.00 11.95 132 LYS A N 1
ATOM 910 C CA . LYS A 1 132 ? 32.131 15.644 7.578 1.00 10.56 132 LYS A CA 1
ATOM 911 C C . LYS A 1 132 ? 31.798 14.600 8.619 1.00 11.26 132 LYS A C 1
ATOM 912 O O . LYS A 1 132 ? 31.965 14.836 9.799 1.00 9.31 132 LYS A O 1
ATOM 918 N N . GLY A 1 133 ? 31.304 13.452 8.167 1.00 12.25 133 GLY A N 1
ATOM 919 C CA . GLY A 1 133 ? 30.993 12.365 9.064 1.00 14.36 133 GLY A CA 1
ATOM 920 C C . GLY A 1 133 ? 29.669 11.731 8.726 1.00 15.69 133 GLY A C 1
ATOM 921 O O . GLY A 1 133 ? 29.281 11.655 7.574 1.00 13.33 133 GLY A O 1
ATOM 922 N N . GLU A 1 134 ? 28.962 11.297 9.753 1.00 17.25 134 GLU A N 1
ATOM 923 C CA . GLU A 1 134 ? 27.707 10.596 9.559 1.00 19.81 134 GLU A CA 1
ATOM 924 C C . GLU A 1 134 ? 26.532 11.575 9.460 1.00 18.23 134 GLU A C 1
ATOM 925 O O . GLU A 1 134 ? 26.538 12.617 10.079 1.00 18.53 134 GLU A O 1
ATOM 931 N N . ALA A 1 135 ? 25.530 11.264 8.656 1.00 18.18 135 ALA A N 1
ATOM 932 C CA . ALA A 1 135 ? 24.334 12.113 8.647 1.00 19.52 135 ALA A CA 1
ATOM 933 C C . ALA A 1 135 ? 23.526 11.875 9.932 1.00 18.04 135 ALA A C 1
ATOM 934 O O . ALA A 1 135 ? 23.301 10.731 10.282 1.00 15.66 135 ALA A O 1
ATOM 936 N N . PRO A 1 136 ? 23.133 12.947 10.626 1.00 18.88 136 PRO A N 1
ATOM 937 C CA . PRO A 1 136 ? 22.211 12.881 11.768 1.00 18.68 136 PRO A CA 1
ATOM 938 C C . PRO A 1 136 ? 20.918 12.140 11.418 1.00 16.99 136 PRO A C 1
ATOM 939 O O . PRO A 1 136 ? 20.320 12.461 10.385 1.00 15.82 136 PRO A O 1
ATOM 943 N N . LYS A 1 137 ? 20.524 11.196 12.262 1.00 16.25 137 LYS A N 1
ATOM 944 C CA . LYS A 1 137 ? 19.322 10.393 12.096 1.00 16.57 137 LYS A CA 1
ATOM 945 C C . LYS A 1 137 ? 18.353 10.667 13.246 1.00 15.40 137 LYS A C 1
ATOM 946 O O . LYS A 1 137 ? 18.735 11.224 14.287 1.00 11.96 137 LYS A O 1
ATOM 952 N N . ASP A 1 138 ? 17.099 10.274 13.059 1.00 15.20 138 ASP A N 1
ATOM 953 C CA . ASP A 1 138 ? 16.048 10.592 14.044 1.00 16.02 138 ASP A CA 1
ATOM 954 C C . ASP A 1 138 ? 16.338 10.346 15.534 1.00 15.96 138 ASP A C 1
ATOM 955 O O . ASP A 1 138 ? 16.078 11.210 16.388 1.00 16.94 138 ASP A O 1
ATOM 960 N N . SER A 1 139 ? 16.855 9.185 15.879 1.00 15.04 139 SER A N 1
ATOM 961 C CA . SER A 1 139 ? 17.077 8.916 17.294 1.00 14.82 139 SER A CA 1
ATOM 962 C C . SER A 1 139 ? 18.413 9.461 17.834 1.00 13.78 139 SER A C 1
ATOM 963 O O . SER A 1 139 ? 18.712 9.300 19.038 1.00 11.07 139 SER A O 1
ATOM 966 N N . ASP A 1 140 ? 19.200 10.124 16.982 1.00 11.66 140 ASP A N 1
ATOM 967 C CA . ASP A 1 140 ? 20.488 10.651 17.423 1.00 12.54 140 ASP A CA 1
ATOM 968 C C . ASP A 1 140 ? 20.366 11.858 18.318 1.00 13.38 140 ASP A C 1
ATOM 969 O O . ASP A 1 140 ? 19.387 12.607 18.242 1.00 14.32 140 ASP A O 1
ATOM 974 N N . THR A 1 141 ? 21.414 12.075 19.107 1.00 12.86 141 THR A N 1
ATOM 975 C CA . THR A 1 141 ? 21.566 13.292 19.860 1.00 14.24 141 THR A CA 1
ATOM 976 C C . THR A 1 141 ? 22.450 14.236 19.058 1.00 13.72 141 THR A C 1
ATOM 977 O O . THR A 1 141 ? 23.488 13.833 18.533 1.00 14.04 141 THR A O 1
ATOM 981 N N . VAL A 1 142 ? 22.039 15.488 18.955 1.00 11.90 142 VAL A N 1
ATOM 982 C CA . VAL A 1 142 ? 22.835 16.484 18.275 1.00 12.03 142 VAL A CA 1
ATOM 983 C C . VAL A 1 142 ? 23.234 17.562 19.265 1.00 11.72 142 VAL A C 1
ATOM 984 O O . VAL A 1 142 ? 22.500 17.850 20.220 1.00 11.27 142 VAL A O 1
ATOM 988 N N . VAL A 1 143 ? 24.402 18.158 19.007 1.00 10.66 143 VAL A N 1
ATOM 989 C CA . VAL A 1 143 ? 24.949 19.235 19.798 1.00 10.49 143 VAL A CA 1
ATOM 990 C C . VAL A 1 143 ? 25.204 20.392 18.839 1.00 11.04 143 VAL A C 1
ATOM 991 O O . VAL A 1 143 ? 25.955 20.267 17.844 1.00 12.84 143 VAL A O 1
ATOM 995 N N . VAL A 1 144 ? 24.573 21.515 19.119 1.00 10.05 144 VAL A N 1
ATOM 996 C CA . VAL A 1 144 ? 24.634 22.652 18.239 1.00 11.39 144 VAL A CA 1
ATOM 997 C C . VAL A 1 144 ? 24.829 23.985 18.934 1.00 11.77 144 VAL A C 1
ATOM 998 O O . VAL A 1 144 ? 24.432 24.179 20.061 1.00 11.33 144 VAL A O 1
ATOM 1002 N N . ASN A 1 145 ? 25.427 24.908 18.202 1.00 11.50 145 ASN A N 1
ATOM 1003 C CA . ASN A 1 145 ? 25.400 26.282 18.575 1.00 13.72 145 ASN A CA 1
ATOM 1004 C C . ASN A 1 145 ? 24.439 26.908 17.561 1.00 14.31 145 ASN A C 1
ATOM 1005 O O . ASN A 1 145 ? 24.385 26.502 16.390 1.00 13.72 145 ASN A O 1
ATOM 1010 N N . TYR A 1 146 ? 23.657 27.877 17.995 1.00 13.41 146 TYR A N 1
ATOM 1011 C CA . TYR A 1 146 ? 22.765 28.517 17.066 1.00 14.56 146 TYR A CA 1
ATOM 1012 C C . TYR A 1 146 ? 22.336 29.850 17.541 1.00 14.60 146 TYR A C 1
ATOM 1013 O O . TYR A 1 146 ? 22.412 30.152 18.722 1.00 12.97 146 TYR A O 1
ATOM 1022 N N . LYS A 1 147 ? 21.857 30.630 16.585 1.00 14.90 147 LYS A N 1
ATOM 1023 C CA . LYS A 1 147 ? 21.207 31.888 16.864 1.00 15.49 147 LYS A CA 1
ATOM 1024 C C . LYS A 1 147 ? 19.861 31.888 16.127 1.00 14.82 147 LYS A C 1
ATOM 1025 O O . LYS A 1 147 ? 19.789 31.524 14.934 1.00 14.62 147 LYS A O 1
ATOM 1031 N N . GLY A 1 148 ? 18.806 32.277 16.840 1.00 13.89 148 GLY A N 1
ATOM 1032 C CA . GLY A 1 148 ? 17.457 32.314 16.284 1.00 13.73 148 GLY A CA 1
ATOM 1033 C C . GLY A 1 148 ? 16.864 33.717 16.236 1.00 13.75 148 GLY A C 1
ATOM 1034 O O . GLY A 1 148 ? 16.785 34.391 17.275 1.00 15.68 148 GLY A O 1
ATOM 1035 N N . THR A 1 149 ? 16.485 34.175 15.037 1.00 12.95 149 THR A N 1
ATOM 1036 C CA . THR A 1 149 ? 15.876 35.487 14.861 1.00 13.49 149 THR A CA 1
ATOM 1037 C C . THR A 1 149 ? 14.547 35.411 14.113 1.00 12.88 149 THR A C 1
ATOM 1038 O O . THR A 1 149 ? 14.306 34.502 13.323 1.00 11.56 149 THR A O 1
ATOM 1042 N N . LEU A 1 150 ? 13.703 36.400 14.364 1.00 12.81 150 LEU A N 1
ATOM 1043 C CA . LEU A 1 150 ? 12.453 36.532 13.653 1.00 12.50 150 LEU A CA 1
ATOM 1044 C C . LEU A 1 150 ? 12.870 37.195 12.368 1.00 13.38 150 LEU A C 1
ATOM 1045 O O . LEU A 1 150 ? 13.995 37.668 12.250 1.00 12.30 150 LEU A O 1
ATOM 1050 N N . ILE A 1 151 ? 11.974 37.234 11.395 1.00 13.80 151 ILE A N 1
ATOM 1051 C CA . ILE A 1 151 ? 12.363 37.745 10.104 1.00 13.80 151 ILE A CA 1
ATOM 1052 C C . ILE A 1 151 ? 12.713 39.210 10.182 1.00 14.37 151 ILE A C 1
ATOM 1053 O O . ILE A 1 151 ? 13.368 39.706 9.301 1.00 14.41 151 ILE A O 1
ATOM 1058 N N . ASP A 1 152 ? 12.300 39.910 11.224 1.00 15.01 152 ASP A N 1
ATOM 1059 C CA . ASP A 1 152 ? 12.649 41.326 11.310 1.00 15.60 152 ASP A CA 1
ATOM 1060 C C . ASP A 1 152 ? 13.996 41.553 11.954 1.00 15.84 152 ASP A C 1
ATOM 1061 O O . ASP A 1 152 ? 14.416 42.689 12.101 1.00 16.65 152 ASP A O 1
ATOM 1066 N N . GLY A 1 153 ? 14.660 40.471 12.342 1.00 16.37 153 GLY A N 1
ATOM 1067 C CA . GLY A 1 153 ? 15.981 40.531 12.941 1.00 17.03 153 GLY A CA 1
ATOM 1068 C C . GLY A 1 153 ? 16.008 40.352 14.445 1.00 17.23 153 GLY A C 1
ATOM 1069 O O . GLY A 1 153 ? 17.076 40.222 15.044 1.00 17.02 153 GLY A O 1
ATOM 1070 N N . LYS A 1 154 ? 14.833 40.379 15.058 1.00 17.73 154 LYS A N 1
ATOM 1071 C CA . LYS A 1 154 ? 14.722 40.241 16.498 1.00 18.45 154 LYS A CA 1
ATOM 1072 C C . LYS A 1 154 ? 15.243 38.882 16.930 1.00 16.75 154 LYS A C 1
ATOM 1073 O O . LYS A 1 154 ? 14.703 37.866 16.572 1.00 15.02 154 LYS A O 1
ATOM 1079 N N . GLU A 1 155 ? 16.290 38.884 17.735 1.00 17.14 155 GLU A N 1
ATOM 1080 C CA . GLU A 1 155 ? 16.869 37.660 18.245 1.00 17.42 155 GLU A CA 1
ATOM 1081 C C . GLU A 1 155 ? 15.982 37.078 19.342 1.00 16.19 155 GLU A C 1
ATOM 1082 O O . GLU A 1 155 ? 15.693 37.746 20.317 1.00 17.39 155 GLU A O 1
ATOM 1088 N N . PHE A 1 156 ? 15.519 35.843 19.184 1.00 15.66 156 PHE A N 1
ATOM 1089 C CA . PHE A 1 156 ? 14.684 35.242 20.217 1.00 15.01 156 PHE A CA 1
ATOM 1090 C C . PHE A 1 156 ? 15.401 34.150 21.023 1.00 16.18 156 PHE A C 1
ATOM 1091 O O . PHE A 1 156 ? 14.961 33.797 22.122 1.00 14.74 156 PHE A O 1
ATOM 1099 N N . ASP A 1 157 ? 16.509 33.630 20.497 1.00 16.91 157 ASP A N 1
ATOM 1100 C CA . ASP A 1 157 ? 17.278 32.600 21.205 1.00 17.51 157 ASP A CA 1
ATOM 1101 C C . ASP A 1 157 ? 18.694 32.598 20.641 1.00 17.54 157 ASP A C 1
ATOM 1102 O O . ASP A 1 157 ? 18.881 32.796 19.433 1.00 18.54 157 ASP A O 1
ATOM 1107 N N . ASN A 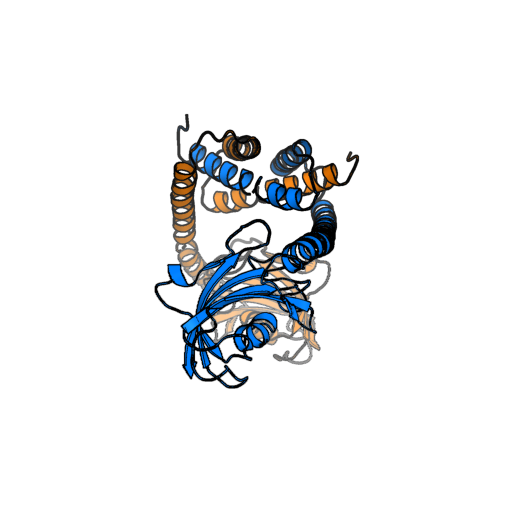1 158 ? 19.691 32.395 21.503 1.00 16.63 158 ASN A N 1
ATOM 1108 C CA . ASN A 1 158 ? 21.110 32.480 21.108 1.00 15.33 158 ASN A CA 1
ATOM 1109 C C . ASN A 1 158 ? 21.951 31.655 22.073 1.00 14.68 158 ASN A C 1
ATOM 1110 O O . ASN A 1 158 ? 22.308 32.118 23.157 1.00 12.97 158 ASN A O 1
ATOM 1115 N N . SER A 1 159 ? 22.271 30.428 21.678 1.00 12.74 159 SER A N 1
ATOM 1116 C CA . SER A 1 159 ? 22.996 29.512 22.564 1.00 11.92 159 SER A CA 1
ATOM 1117 C C . SER A 1 159 ? 24.353 30.022 23.038 1.00 11.93 159 SER A C 1
ATOM 1118 O O . SER A 1 159 ? 24.793 29.715 24.157 1.00 10.75 159 SER A O 1
ATOM 1121 N N . TYR A 1 160 ? 25.022 30.785 22.176 1.00 11.99 160 TYR A N 1
ATOM 1122 C CA . TYR A 1 160 ? 26.374 31.257 22.423 1.00 13.21 160 TYR A CA 1
ATOM 1123 C C . TYR A 1 160 ? 26.379 32.035 23.709 1.00 13.24 160 TYR A C 1
ATOM 1124 O O . TYR A 1 160 ? 27.312 31.955 24.523 1.00 13.32 160 TYR A O 1
ATOM 1133 N N . THR A 1 161 ? 25.306 32.777 23.920 1.00 13.10 161 THR A N 1
ATOM 1134 C CA . THR A 1 161 ? 25.229 33.594 25.109 1.00 13.66 161 THR A CA 1
ATOM 1135 C C . THR A 1 161 ? 25.122 32.746 26.354 1.00 14.26 161 THR A C 1
ATOM 1136 O O . THR A 1 161 ? 25.359 33.258 27.455 1.00 15.54 161 THR A O 1
ATOM 1140 N N . ARG A 1 162 ? 24.761 31.476 26.213 1.00 13.88 162 ARG A N 1
ATOM 1141 C CA . ARG A 1 162 ? 24.637 30.627 27.403 1.00 14.97 162 ARG A CA 1
ATOM 1142 C C . ARG A 1 162 ? 25.983 29.991 27.721 1.00 15.26 162 ARG A C 1
ATOM 1143 O O . ARG A 1 162 ? 26.168 29.351 28.762 1.00 16.29 162 ARG A O 1
ATOM 1151 N N . GLY A 1 163 ? 26.944 30.207 26.831 1.00 14.66 163 GLY A N 1
ATOM 1152 C CA . GLY A 1 163 ? 28.292 29.718 27.039 1.00 14.15 163 GLY A CA 1
ATOM 1153 C C . GLY A 1 163 ? 28.469 28.246 26.736 1.00 13.13 163 GLY A C 1
ATOM 1154 O O . GLY A 1 163 ? 29.552 27.693 26.937 1.00 13.08 163 GLY A O 1
ATOM 1155 N N . GLU A 1 164 ? 27.405 27.603 26.278 1.00 13.31 164 GLU A N 1
ATOM 1156 C CA . GLU A 1 164 ? 27.479 26.199 25.917 1.00 13.21 164 GLU A CA 1
ATOM 1157 C C . GLU A 1 164 ? 26.540 25.896 24.789 1.00 11.86 164 GLU A C 1
ATOM 1158 O O . GLU A 1 164 ? 25.511 26.524 24.631 1.00 11.52 164 GLU A O 1
ATOM 1164 N N . PRO A 1 165 ? 26.876 24.888 24.013 1.00 11.00 165 PRO A N 1
ATOM 1165 C CA . PRO A 1 165 ? 26.008 24.446 22.939 1.00 11.68 165 PRO A CA 1
ATOM 1166 C C . PRO A 1 165 ? 24.760 23.760 23.498 1.00 12.83 165 PRO A C 1
ATOM 1167 O O . PRO A 1 165 ? 24.750 23.365 24.640 1.00 13.43 165 PRO A O 1
ATOM 1171 N N . LEU A 1 166 ? 23.714 23.662 22.697 1.00 15.24 166 LEU A N 1
ATOM 1172 C CA . LEU A 1 166 ? 22.495 22.976 23.106 1.00 16.27 166 LEU A CA 1
ATOM 1173 C C . LEU A 1 166 ? 22.532 21.536 22.629 1.00 15.11 166 LEU A C 1
ATOM 1174 O O . LEU A 1 166 ? 22.865 21.271 21.488 1.00 16.44 166 LEU A O 1
ATOM 1179 N N . SER A 1 167 ? 22.174 20.609 23.503 1.00 14.97 167 SER A N 1
ATOM 1180 C CA . SER A 1 167 ? 22.126 19.209 23.142 1.00 15.73 167 SER A CA 1
ATOM 1181 C C . SER A 1 167 ? 20.684 18.692 23.166 1.00 15.88 167 SER A C 1
ATOM 1182 O O . SER A 1 167 ? 19.968 18.929 24.141 1.00 12.94 167 SER A O 1
ATOM 1185 N N . PHE A 1 168 ? 20.257 18.018 22.091 1.00 14.50 168 PHE A N 1
ATOM 1186 C CA . PHE A 1 168 ? 18.923 17.414 22.033 1.00 15.10 168 PHE A CA 1
ATOM 1187 C C . PHE A 1 168 ? 18.781 16.250 21.058 1.00 13.59 168 PHE A C 1
ATOM 1188 O O . PHE A 1 168 ? 19.587 16.090 20.154 1.00 12.15 168 PHE A O 1
ATOM 1196 N N . ARG A 1 169 ? 17.745 15.447 21.265 1.00 12.60 169 ARG A N 1
ATOM 1197 C CA . ARG A 1 169 ? 17.438 14.344 20.362 1.00 13.74 169 ARG A CA 1
ATOM 1198 C C . ARG A 1 169 ? 16.833 14.970 19.098 1.00 12.97 169 ARG A C 1
ATOM 1199 O O . ARG A 1 169 ? 15.981 15.866 19.153 1.00 11.85 169 ARG A O 1
ATOM 1207 N N . LEU A 1 170 ? 17.340 14.543 17.963 1.00 12.17 170 LEU A N 1
ATOM 1208 C CA . LEU A 1 170 ? 16.977 15.158 16.685 1.00 12.25 170 LEU A CA 1
ATOM 1209 C C . LEU A 1 170 ? 15.483 15.222 16.440 1.00 12.85 170 LEU A C 1
ATOM 1210 O O . LEU A 1 170 ? 14.985 16.207 15.935 1.00 14.44 170 LEU A O 1
ATOM 1215 N N . ASP A 1 171 ? 14.747 14.189 16.817 1.00 14.05 171 ASP A N 1
ATOM 1216 C CA . ASP A 1 171 ? 13.322 14.239 16.582 1.00 15.12 171 ASP A CA 1
ATOM 1217 C C . ASP A 1 171 ? 12.521 14.622 17.830 1.00 14.09 171 ASP A C 1
ATOM 1218 O O . ASP A 1 171 ? 11.334 14.329 17.918 1.00 13.16 171 ASP A O 1
ATOM 1223 N N . GLY A 1 172 ? 13.161 15.339 18.757 1.00 13.34 172 GLY A N 1
ATOM 1224 C CA . GLY A 1 172 ? 12.501 15.796 19.960 1.00 13.16 172 GLY A CA 1
ATOM 1225 C C . GLY A 1 172 ? 12.268 17.298 19.943 1.00 14.41 172 GLY A C 1
ATOM 1226 O O . GLY A 1 172 ? 11.925 17.888 20.981 1.00 13.48 172 GLY A O 1
ATOM 1227 N N . VAL A 1 173 ? 12.443 17.925 18.777 1.00 13.45 173 VAL A N 1
ATOM 1228 C CA . VAL A 1 173 ? 12.297 19.386 18.638 1.00 14.26 173 VAL A CA 1
ATOM 1229 C C . VAL A 1 173 ? 11.380 19.707 17.469 1.00 13.84 173 VAL A C 1
ATOM 1230 O O . VAL A 1 173 ? 10.846 18.808 16.856 1.00 13.84 173 VAL A O 1
ATOM 1234 N N . ILE A 1 174 ? 11.201 20.974 17.149 1.00 14.36 174 ILE A N 1
ATOM 1235 C CA . ILE A 1 174 ? 10.387 21.323 15.994 1.00 14.27 174 ILE A CA 1
ATOM 1236 C C . ILE A 1 174 ? 10.889 20.669 14.697 1.00 13.91 174 ILE A C 1
ATOM 1237 O O . ILE A 1 174 ? 12.091 20.583 14.436 1.00 12.61 174 ILE A O 1
ATOM 1242 N N . PRO A 1 175 ? 9.939 20.264 13.876 1.00 14.59 175 PRO A N 1
ATOM 1243 C CA . PRO A 1 175 ? 10.194 19.538 12.633 1.00 14.47 175 PRO A CA 1
ATOM 1244 C C . PRO A 1 175 ? 11.223 20.212 11.722 1.00 14.18 175 PRO A C 1
ATOM 1245 O O . PRO A 1 175 ? 11.982 19.558 11.016 1.00 14.02 175 PRO A O 1
ATOM 1249 N N . GLY A 1 176 ? 11.233 21.535 11.731 1.00 14.15 176 GLY A N 1
ATOM 1250 C CA . GLY A 1 176 ? 12.168 22.265 10.900 1.00 15.24 176 GLY A CA 1
ATOM 1251 C C . GLY A 1 176 ? 13.617 21.930 11.252 1.00 14.34 176 GLY A C 1
ATOM 1252 O O . GLY A 1 176 ? 14.475 21.881 10.371 1.00 12.46 176 GLY A O 1
ATOM 1253 N N . TRP A 1 177 ? 13.883 21.740 12.547 1.00 12.78 177 TRP A N 1
ATOM 1254 C CA . TRP A 1 177 ? 15.195 21.413 13.018 1.00 13.47 177 TRP A CA 1
ATOM 1255 C C . TRP A 1 177 ? 15.471 19.961 12.684 1.00 12.21 177 TRP A C 1
ATOM 1256 O O . TRP A 1 177 ? 16.548 19.633 12.203 1.00 11.45 177 TRP A O 1
ATOM 1267 N N . THR A 1 178 ? 14.516 19.099 12.996 1.00 12.40 178 THR A N 1
ATOM 1268 C CA . THR A 1 178 ? 14.648 17.681 12.714 1.00 12.97 178 THR A CA 1
ATOM 1269 C C . THR A 1 178 ? 15.039 17.408 11.262 1.00 13.21 178 THR A C 1
ATOM 1270 O O . THR A 1 178 ? 15.952 16.646 10.995 1.00 14.19 178 THR A O 1
ATOM 1274 N N . GLU A 1 179 ? 14.321 18.023 10.336 1.00 11.82 179 GLU A N 1
ATOM 1275 C CA . GLU A 1 179 ? 14.622 17.898 8.921 1.00 13.22 179 GLU A CA 1
ATOM 1276 C C . GLU A 1 179 ? 15.890 18.636 8.529 1.00 13.18 179 GLU A C 1
ATOM 1277 O O . GLU A 1 179 ? 16.735 18.094 7.823 1.00 14.96 179 GLU A O 1
ATOM 1283 N N . GLY A 1 180 ? 15.985 19.887 8.935 1.00 11.87 180 GLY A N 1
ATOM 1284 C CA . GLY A 1 180 ? 17.083 20.744 8.524 1.00 12.86 180 GLY A CA 1
ATOM 1285 C C . GLY A 1 180 ? 18.465 20.197 8.795 1.00 13.37 180 GLY A C 1
ATOM 1286 O O . GLY A 1 180 ? 19.332 20.222 7.919 1.00 13.65 180 GLY A O 1
ATOM 1287 N N . LEU A 1 181 ? 18.686 19.683 10.003 1.00 13.32 181 LEU A N 1
ATOM 1288 C CA . LEU A 1 181 ? 20.026 19.246 10.391 1.00 14.76 181 LEU A CA 1
ATOM 1289 C C . LEU A 1 181 ? 20.451 18.008 9.630 1.00 13.92 181 LEU A C 1
ATOM 1290 O O . LEU A 1 181 ? 21.638 17.727 9.487 1.00 14.38 181 LEU A O 1
ATOM 1295 N N . LYS A 1 182 ? 19.503 17.297 9.051 1.00 13.19 182 LYS A N 1
ATOM 1296 C CA . LYS A 1 182 ? 19.885 16.132 8.244 1.00 12.87 182 LYS A CA 1
ATOM 1297 C C . LYS A 1 182 ? 20.612 16.520 6.939 1.00 13.08 182 LYS A C 1
ATOM 1298 O O . LYS A 1 182 ? 21.123 15.646 6.216 1.00 12.59 182 LYS A O 1
ATOM 1304 N N . ASN A 1 183 ? 20.635 17.813 6.626 1.00 12.18 183 ASN A N 1
ATOM 1305 C CA . ASN A 1 183 ? 21.261 18.301 5.404 1.00 13.47 183 ASN A CA 1
ATOM 1306 C C . ASN A 1 183 ? 22.753 18.630 5.544 1.00 13.50 183 ASN A C 1
ATOM 1307 O O . ASN A 1 183 ? 23.366 19.081 4.581 1.00 14.60 183 ASN A O 1
ATOM 1312 N N . ILE A 1 184 ? 23.318 18.444 6.741 1.00 12.84 184 ILE A N 1
ATOM 1313 C CA . ILE A 1 184 ? 24.728 18.680 6.980 1.00 11.73 184 ILE A CA 1
ATOM 1314 C C . ILE A 1 184 ? 25.224 17.543 7.862 1.00 13.45 184 ILE A C 1
ATOM 1315 O O . ILE A 1 184 ? 24.442 16.641 8.223 1.00 13.47 184 ILE A O 1
ATOM 1320 N N . LYS A 1 185 ? 26.498 17.612 8.227 1.00 12.68 185 LYS A N 1
ATOM 1321 C CA . LYS A 1 185 ? 27.150 16.578 9.034 1.00 13.55 185 LYS A CA 1
ATOM 1322 C C . LYS A 1 185 ? 27.933 17.247 10.117 1.00 12.10 185 LYS A C 1
ATOM 1323 O O . LYS A 1 185 ? 27.989 18.464 10.162 1.00 12.92 185 LYS A O 1
ATOM 1329 N N . LYS A 1 186 ? 28.527 16.464 11.006 1.00 12.35 186 LYS A N 1
ATOM 1330 C CA . LYS A 1 186 ? 29.341 17.009 12.079 1.00 12.31 186 LYS A CA 1
ATOM 1331 C C . LYS A 1 186 ? 30.354 17.998 11.526 1.00 11.85 186 LYS A C 1
ATOM 1332 O O . LYS A 1 186 ? 31.078 17.720 10.542 1.00 10.51 186 LYS A O 1
ATOM 1338 N N . GLY A 1 187 ? 30.403 19.155 12.169 1.00 10.55 187 GLY A N 1
ATOM 1339 C CA . GLY A 1 187 ? 31.297 20.221 11.777 1.00 11.65 187 GLY A CA 1
ATOM 1340 C C . GLY A 1 187 ? 30.681 21.216 10.812 1.00 11.29 187 GLY A C 1
ATOM 1341 O O . GLY A 1 187 ? 31.275 22.265 10.504 1.00 12.64 187 GLY A O 1
ATOM 1342 N N . GLY A 1 188 ? 29.494 20.884 10.310 1.00 11.20 188 GLY A N 1
ATOM 1343 C CA . GLY A 1 188 ? 28.804 21.731 9.369 1.00 11.33 188 GLY A CA 1
ATOM 1344 C C . GLY A 1 188 ? 28.059 22.919 9.946 1.00 12.25 188 GLY A C 1
ATOM 1345 O O . GLY A 1 188 ? 27.932 23.075 11.148 1.00 10.68 188 GLY A O 1
ATOM 1346 N N . LYS A 1 189 ? 27.579 23.774 9.048 1.00 12.75 189 LYS A N 1
ATOM 1347 C CA . LYS A 1 189 ? 26.865 24.974 9.428 1.00 13.61 189 LYS A CA 1
ATOM 1348 C C . LYS A 1 189 ? 25.757 25.170 8.408 1.00 13.84 189 LYS A C 1
ATOM 1349 O O . LYS A 1 189 ? 25.975 24.978 7.211 1.00 14.57 189 LYS A O 1
ATOM 1355 N N . ILE A 1 190 ? 24.567 25.546 8.861 1.00 12.50 190 ILE A N 1
ATOM 1356 C CA . ILE A 1 190 ? 23.433 25.682 7.955 1.00 12.25 190 ILE A CA 1
ATOM 1357 C C . ILE A 1 190 ? 22.521 26.765 8.457 1.00 11.83 190 ILE A C 1
ATOM 1358 O O . ILE A 1 190 ? 22.424 26.975 9.648 1.00 11.09 190 ILE A O 1
ATOM 1363 N N . LYS A 1 191 ? 21.936 27.513 7.533 1.00 10.96 191 LYS A N 1
ATOM 1364 C CA . LYS A 1 191 ? 20.950 28.494 7.881 1.00 11.70 191 LYS A CA 1
ATOM 1365 C C . LYS A 1 191 ? 19.597 27.896 7.544 1.00 11.98 191 LYS A C 1
ATOM 1366 O O . LYS A 1 191 ? 19.364 27.363 6.430 1.00 10.94 191 LYS A O 1
ATOM 1372 N N . LEU A 1 192 ? 18.700 27.941 8.511 1.00 10.32 192 LEU A N 1
ATOM 1373 C CA . LEU A 1 192 ? 17.358 27.398 8.314 1.00 10.89 192 LEU A CA 1
ATOM 1374 C C . LEU A 1 192 ? 16.354 28.511 8.359 1.00 11.67 192 LEU A C 1
ATOM 1375 O O . LEU A 1 192 ? 16.393 29.351 9.271 1.00 10.65 192 LEU A O 1
ATOM 1380 N N . VAL A 1 193 ? 15.455 28.526 7.378 1.00 11.49 193 VAL A N 1
ATOM 1381 C CA . VAL A 1 193 ? 14.379 29.501 7.336 1.00 11.67 193 VAL A CA 1
ATOM 1382 C C . VAL A 1 193 ? 13.128 28.681 7.397 1.00 12.24 193 VAL A C 1
ATOM 1383 O O . VAL A 1 193 ? 12.768 27.985 6.447 1.00 12.85 193 VAL A O 1
ATOM 1387 N N . ILE A 1 194 ? 12.538 28.660 8.581 1.00 10.71 194 ILE A N 1
ATOM 1388 C CA . ILE A 1 194 ? 11.488 27.686 8.871 1.00 11.73 194 ILE A CA 1
ATOM 1389 C C . ILE A 1 194 ? 10.112 28.289 8.889 1.00 11.62 194 ILE A C 1
ATOM 1390 O O . ILE A 1 194 ? 9.843 29.227 9.677 1.00 13.57 194 ILE A O 1
ATOM 1395 N N . PRO A 1 195 ? 9.232 27.764 8.048 1.00 12.72 195 PRO A N 1
ATOM 1396 C CA . PRO A 1 195 ? 7.811 28.190 8.064 1.00 12.77 195 PRO A CA 1
ATOM 1397 C C . PRO A 1 195 ? 7.138 27.818 9.399 1.00 12.36 195 PRO A C 1
ATOM 1398 O O . PRO A 1 195 ? 7.527 26.800 9.984 1.00 11.06 195 PRO A O 1
ATOM 1402 N N . PRO A 1 196 ? 6.143 28.601 9.847 1.00 11.92 196 PRO A N 1
ATOM 1403 C CA . PRO A 1 196 ? 5.437 28.340 11.101 1.00 11.92 196 PRO A CA 1
ATOM 1404 C C . PRO A 1 196 ? 4.857 26.947 11.214 1.00 13.63 196 PRO A C 1
ATOM 1405 O O . PRO A 1 196 ? 4.846 26.364 12.311 1.00 13.62 196 PRO A O 1
ATOM 1409 N N . GLU A 1 197 ? 4.435 26.400 10.075 1.00 14.25 197 GLU A N 1
ATOM 1410 C CA . GLU A 1 197 ? 3.921 25.052 9.999 1.00 15.80 197 GLU A CA 1
ATOM 1411 C C . GLU A 1 197 ? 4.944 23.993 10.466 1.00 15.08 197 GLU A C 1
ATOM 1412 O O . GLU A 1 197 ? 4.552 22.907 10.906 1.00 13.20 197 GLU A O 1
ATOM 1418 N N . LEU A 1 198 ? 6.243 24.290 10.346 1.00 14.00 198 LEU A N 1
ATOM 1419 C CA . LEU A 1 198 ? 7.300 23.372 10.804 1.00 13.91 198 LEU A CA 1
ATOM 1420 C C . LEU A 1 198 ? 7.971 23.902 12.093 1.00 14.31 198 LEU A C 1
ATOM 1421 O O . LEU A 1 198 ? 9.038 23.445 12.472 1.00 14.59 198 LEU A O 1
ATOM 1426 N N . ALA A 1 199 ? 7.338 24.873 12.727 1.00 13.74 199 ALA A N 1
ATOM 1427 C CA . ALA A 1 199 ? 7.840 25.482 13.947 1.00 14.03 199 ALA A CA 1
ATOM 1428 C C . ALA A 1 199 ? 6.736 25.567 15.013 1.00 12.97 199 ALA A C 1
ATOM 1429 O O . ALA A 1 199 ? 6.243 24.533 15.444 1.00 12.65 199 ALA A O 1
ATOM 1431 N N . TYR A 1 200 ? 6.336 26.773 15.433 1.00 12.95 200 TYR A N 1
ATOM 1432 C CA . TYR A 1 200 ? 5.334 26.904 16.520 1.00 12.99 200 TYR A CA 1
ATOM 1433 C C . TYR A 1 200 ? 3.949 27.277 16.028 1.00 13.33 200 TYR A C 1
ATOM 1434 O O . TYR A 1 200 ? 3.040 27.515 16.832 1.00 12.74 200 TYR A O 1
ATOM 1443 N N . GLY A 1 201 ? 3.800 27.337 14.704 1.00 11.92 201 GLY A N 1
ATOM 1444 C CA . GLY A 1 201 ? 2.49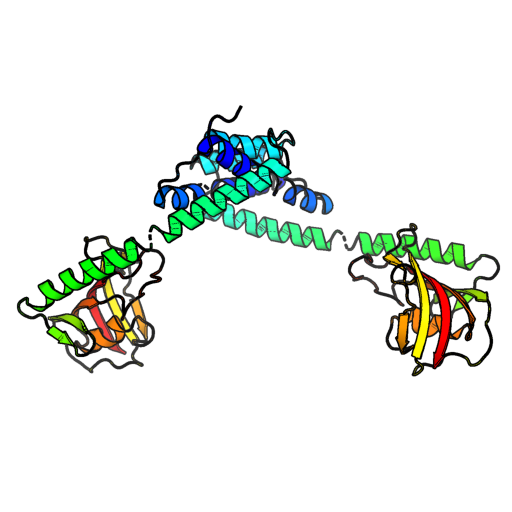9 27.545 14.071 1.00 12.66 201 GLY A CA 1
ATOM 1445 C C . GLY A 1 201 ? 1.717 28.794 14.450 1.00 12.88 201 GLY A C 1
ATOM 1446 O O . GLY A 1 201 ? 2.263 29.860 14.752 1.00 10.35 201 GLY A O 1
ATOM 1447 N N . LYS A 1 202 ? 0.400 28.654 14.452 1.00 14.87 202 LYS A N 1
ATOM 1448 C CA . LYS A 1 202 ? -0.457 29.801 14.669 1.00 15.77 202 LYS A CA 1
ATOM 1449 C C . LYS A 1 202 ? -0.425 30.315 16.096 1.00 15.13 202 LYS A C 1
ATOM 1450 O O . LYS A 1 202 ? -0.517 31.517 16.310 1.00 15.09 202 LYS A O 1
ATOM 1456 N N . ALA A 1 203 ? -0.301 29.417 17.065 1.00 14.49 203 ALA A N 1
ATOM 1457 C CA . ALA A 1 203 ? -0.284 29.820 18.465 1.00 15.65 203 ALA A CA 1
ATOM 1458 C C . ALA A 1 203 ? 0.985 30.559 18.835 1.00 16.24 203 ALA A C 1
ATOM 1459 O O . ALA A 1 203 ? 0.944 31.515 19.614 1.00 15.84 203 ALA A O 1
ATOM 1461 N N . GLY A 1 204 ? 2.112 30.106 18.291 1.00 14.85 204 GLY A N 1
ATOM 1462 C CA . GLY A 1 204 ? 3.402 30.636 18.686 1.00 14.98 204 GLY A CA 1
ATOM 1463 C C . GLY A 1 204 ? 3.743 30.135 20.087 1.00 15.36 204 GLY A C 1
ATOM 1464 O O . GLY A 1 204 ? 3.113 29.213 20.564 1.00 16.05 204 GLY A O 1
ATOM 1465 N N . VAL A 1 205 ? 4.739 30.743 20.720 1.00 15.98 205 VAL A N 1
ATOM 1466 C CA . VAL A 1 205 ? 5.118 30.489 22.119 1.00 16.72 205 VAL A CA 1
ATOM 1467 C C . VAL A 1 205 ? 5.669 31.817 22.635 1.00 16.30 205 VAL A C 1
ATOM 1468 O O . VAL A 1 205 ? 5.912 32.714 21.843 1.00 15.48 205 VAL A O 1
ATOM 1472 N N . PRO A 1 206 ? 5.895 31.969 23.935 1.00 16.45 206 PRO A N 1
ATOM 1473 C CA . PRO A 1 206 ? 6.485 33.221 24.423 1.00 16.45 206 PRO A CA 1
ATOM 1474 C C . PRO A 1 206 ? 7.752 33.637 23.648 1.00 15.50 206 PRO A C 1
ATOM 1475 O O . PRO A 1 206 ? 8.666 32.833 23.450 1.00 15.78 206 PRO A O 1
ATOM 1479 N N . GLY A 1 207 ? 7.779 34.879 23.174 1.00 14.82 207 GLY A N 1
ATOM 1480 C CA . GLY A 1 207 ? 8.894 35.368 22.372 1.00 15.52 207 GLY A CA 1
ATOM 1481 C C . GLY A 1 207 ? 8.756 35.097 20.870 1.00 14.52 207 GLY A C 1
ATOM 1482 O O . GLY A 1 207 ? 9.490 35.650 20.043 1.00 14.56 207 GLY A O 1
ATOM 1483 N N . ILE A 1 208 ? 7.811 34.240 20.502 1.00 14.11 208 ILE A N 1
ATOM 1484 C CA . ILE A 1 208 ? 7.555 33.943 19.100 1.00 12.67 208 ILE A CA 1
ATOM 1485 C C . ILE A 1 208 ? 6.092 34.162 18.745 1.00 13.53 208 ILE A C 1
ATOM 1486 O O . ILE A 1 208 ? 5.215 33.398 19.142 1.00 12.07 208 ILE A O 1
ATOM 1491 N N . PRO A 1 209 ? 5.823 35.237 18.021 1.00 12.93 209 PRO A N 1
ATOM 1492 C CA . PRO A 1 209 ? 4.447 35.547 17.629 1.00 12.57 209 PRO A CA 1
ATOM 1493 C C . PRO A 1 209 ? 3.814 34.527 16.671 1.00 11.50 209 PRO A C 1
ATOM 1494 O O . PRO A 1 209 ? 4.467 33.720 16.009 1.00 11.92 209 PRO A O 1
ATOM 1498 N N . PRO A 1 210 ? 2.491 34.542 16.646 1.00 10.97 210 PRO A N 1
ATOM 1499 C CA . PRO A 1 210 ? 1.707 33.648 15.796 1.00 10.39 210 PRO A CA 1
ATOM 1500 C C . PRO A 1 210 ? 2.184 33.610 14.374 1.00 10.11 210 PRO A C 1
ATOM 1501 O O . PRO A 1 210 ? 2.454 34.668 13.781 1.00 11.35 210 PRO A O 1
ATOM 1505 N N . ASN A 1 211 ? 2.249 32.414 13.805 1.00 9.33 211 ASN A N 1
ATOM 1506 C CA . ASN A 1 211 ? 2.672 32.235 12.434 1.00 10.08 211 ASN A CA 1
ATOM 1507 C C . ASN A 1 211 ? 4.016 32.898 12.061 1.00 10.18 211 ASN A C 1
ATOM 1508 O O . ASN A 1 211 ? 4.162 33.469 10.997 1.00 10.00 211 ASN A O 1
ATOM 1513 N N . SER A 1 212 ? 4.989 32.826 12.958 1.00 9.56 212 SER A N 1
ATOM 1514 C CA . SER A 1 212 ? 6.312 33.373 12.692 1.00 9.86 212 SER A CA 1
ATOM 1515 C C . SER A 1 212 ? 7.202 32.411 11.918 1.00 10.72 212 SER A C 1
ATOM 1516 O O . SER A 1 212 ? 7.364 31.253 12.274 1.00 11.66 212 SER A O 1
ATOM 1519 N N . THR A 1 213 ? 7.726 32.899 10.814 1.00 11.69 213 THR A N 1
ATOM 1520 C CA . THR A 1 213 ? 8.820 32.223 10.153 1.00 12.03 213 THR A CA 1
ATOM 1521 C C . THR A 1 213 ? 10.058 32.477 11.022 1.00 12.29 213 THR A C 1
ATOM 1522 O O . THR A 1 213 ? 10.269 33.607 11.536 1.00 11.22 213 THR A O 1
ATOM 1526 N N . LEU A 1 214 ? 10.836 31.419 11.253 1.00 11.51 214 LEU A N 1
ATOM 1527 C CA . LEU A 1 214 ? 12.006 31.513 12.116 1.00 12.08 214 LEU A CA 1
ATOM 1528 C C . LEU A 1 214 ? 13.299 31.402 11.314 1.00 11.37 214 LEU A C 1
ATOM 1529 O O . LEU A 1 214 ? 13.417 30.513 10.479 1.00 10.64 214 LEU A O 1
ATOM 1534 N N . VAL A 1 215 ? 14.278 32.252 11.628 1.00 10.25 215 VAL A N 1
ATOM 1535 C CA . VAL A 1 215 ? 15.585 32.190 11.006 1.00 11.67 215 VAL A CA 1
ATOM 1536 C C . VAL A 1 215 ? 16.624 31.690 12.011 1.00 12.54 215 VAL A C 1
ATOM 1537 O O . VAL A 1 215 ? 16.876 32.357 13.020 1.00 12.25 215 VAL A O 1
ATOM 1541 N N . PHE A 1 216 ? 17.192 30.511 11.755 1.00 12.84 216 PHE A N 1
ATOM 1542 C CA . PHE A 1 216 ? 18.258 29.943 12.597 1.00 11.50 216 PHE A CA 1
ATOM 1543 C C . PHE A 1 216 ? 19.604 29.827 11.861 1.00 11.34 216 PHE A C 1
ATOM 1544 O O . PHE A 1 216 ? 19.700 29.202 10.804 1.00 10.90 216 PHE A O 1
ATOM 1552 N N . ASP A 1 217 ? 20.654 30.401 12.432 1.00 11.91 217 ASP A N 1
ATOM 1553 C CA . ASP A 1 217 ? 22.031 30.157 11.958 1.00 12.93 217 ASP A CA 1
ATOM 1554 C C . ASP A 1 217 ? 22.578 29.081 12.870 1.00 12.99 217 ASP A C 1
ATOM 1555 O O . ASP A 1 217 ? 22.766 29.332 14.063 1.00 13.83 217 ASP A O 1
ATOM 1560 N N . VAL A 1 218 ? 22.828 27.896 12.327 1.00 12.85 218 VAL A N 1
ATOM 1561 C CA . VAL A 1 218 ? 23.212 26.740 13.132 1.00 13.76 218 VAL A CA 1
ATOM 1562 C C . VAL A 1 218 ? 24.623 26.197 12.850 1.00 14.26 218 VAL A C 1
ATOM 1563 O O . VAL A 1 218 ? 25.068 26.182 11.705 1.00 15.04 218 VAL A O 1
ATOM 1567 N N . GLU A 1 219 ? 25.321 25.783 13.909 1.00 13.38 219 GLU A N 1
ATOM 1568 C CA . GLU A 1 219 ? 26.587 25.092 13.767 1.00 14.77 219 GLU A CA 1
ATOM 1569 C C . GLU A 1 219 ? 26.417 23.748 14.461 1.00 14.97 219 GLU A C 1
ATOM 1570 O O . GLU A 1 219 ? 26.133 23.681 15.664 1.00 13.77 219 GLU A O 1
ATOM 1576 N N . LEU A 1 220 ? 26.569 22.687 13.677 1.00 13.66 220 LEU A N 1
ATOM 1577 C CA . LEU A 1 220 ? 26.446 21.321 14.155 1.00 12.86 220 LEU A CA 1
ATOM 1578 C C . LEU A 1 220 ? 27.795 20.801 14.681 1.00 11.75 220 LEU A C 1
ATOM 1579 O O . LEU A 1 220 ? 28.704 20.449 13.896 1.00 9.25 220 LEU A O 1
ATOM 1584 N N . LEU A 1 221 ? 27.922 20.750 16.001 1.00 11.48 221 LEU A N 1
ATOM 1585 C CA . LEU A 1 221 ? 29.166 20.364 16.643 1.00 12.08 221 LEU A CA 1
ATOM 1586 C C . LEU A 1 221 ? 29.366 18.867 16.779 1.00 12.59 221 LEU A C 1
ATOM 1587 O O . LEU A 1 221 ? 30.475 18.362 16.632 1.00 10.69 221 LEU A O 1
ATOM 1592 N N . ASP A 1 222 ? 28.304 18.138 17.089 1.00 12.59 222 ASP A N 1
ATOM 1593 C CA . ASP A 1 222 ? 28.464 16.712 17.260 1.00 12.34 222 ASP A CA 1
ATOM 1594 C C . ASP A 1 222 ? 27.185 15.963 16.945 1.00 12.29 222 ASP A C 1
ATOM 1595 O O . ASP A 1 222 ? 26.083 16.517 17.041 1.00 11.40 222 ASP A O 1
ATOM 1600 N N . VAL A 1 223 ? 27.357 14.694 16.596 1.00 12.16 223 VAL A N 1
ATOM 1601 C CA . VAL A 1 223 ? 26.254 13.785 16.326 1.00 12.95 223 VAL A CA 1
ATOM 1602 C C . VAL A 1 223 ? 26.577 12.519 17.071 1.00 12.26 223 VAL A C 1
ATOM 1603 O O . VAL A 1 223 ? 27.587 11.889 16.800 1.00 13.36 223 VAL A O 1
ATOM 1607 N N . LYS A 1 224 ? 25.727 12.128 18.017 1.00 13.96 224 LYS A N 1
ATOM 1608 C CA . LYS A 1 224 ? 26.038 10.968 18.842 1.00 15.34 224 LYS A CA 1
ATOM 1609 C C . LYS A 1 224 ? 24.820 10.221 19.332 1.00 16.58 224 LYS A C 1
ATOM 1610 O O . LYS A 1 224 ? 23.691 10.580 18.986 1.00 16.51 224 LYS A O 1
ATOM 1617 N N . ALA B 1 15 ? -26.092 60.133 29.828 1.00 27.43 15 ALA B N 1
ATOM 1618 C CA . ALA B 1 15 ? -25.068 59.878 30.899 1.00 28.24 15 ALA B CA 1
ATOM 1619 C C . ALA B 1 15 ? -23.758 59.342 30.295 1.00 27.09 15 ALA B C 1
ATOM 1620 O O . ALA B 1 15 ? -22.695 59.924 30.522 1.00 29.04 15 ALA B O 1
ATOM 1622 N N . PHE B 1 16 ? -23.822 58.221 29.574 1.00 25.41 16 PHE B N 1
ATOM 1623 C CA . PHE B 1 16 ? -22.658 57.724 28.835 1.00 24.29 16 PHE B CA 1
ATOM 1624 C C . PHE B 1 16 ? -22.969 57.488 27.365 1.00 24.56 16 PHE B C 1
ATOM 1625 O O . PHE B 1 16 ? -23.896 56.761 27.022 1.00 24.49 16 PHE B O 1
ATOM 1633 N N . LYS B 1 17 ? -22.156 58.083 26.502 1.00 24.52 17 LYS B N 1
ATOM 1634 C CA . LYS B 1 17 ? -22.371 58.012 25.062 1.00 24.67 17 LYS B CA 1
ATOM 1635 C C . LYS B 1 17 ? -22.012 56.637 24.485 1.00 23.17 17 LYS B C 1
ATOM 1636 O O . LYS B 1 17 ? -22.660 56.176 23.560 1.00 23.53 17 LYS B O 1
ATOM 1642 N N . ASN B 1 18 ? -20.986 55.989 25.028 1.00 20.89 18 ASN B N 1
ATOM 1643 C CA . ASN B 1 18 ? -20.509 54.709 24.497 1.00 19.60 18 ASN B CA 1
ATOM 1644 C C . ASN B 1 18 ? -19.723 53.891 25.529 1.00 17.18 18 ASN B C 1
ATOM 1645 O O . ASN B 1 18 ? -19.542 54.330 26.663 1.00 15.03 18 ASN B O 1
ATOM 1650 N N . ASP B 1 19 ? -19.267 52.705 25.151 1.00 15.38 19 ASP B N 1
ATOM 1651 C CA . ASP B 1 19 ? -18.573 51.848 26.109 1.00 16.03 19 ASP B CA 1
ATOM 1652 C C . ASP B 1 19 ? -17.226 52.408 26.540 1.00 15.14 19 ASP B C 1
ATOM 1653 O O . ASP B 1 19 ? -16.825 52.252 27.696 1.00 13.62 19 ASP B O 1
ATOM 1658 N N . ASP B 1 20 ? -16.528 53.095 25.644 1.00 14.17 20 ASP B N 1
ATOM 1659 C CA . ASP B 1 20 ? -15.248 53.656 26.036 1.00 14.38 20 ASP B CA 1
ATOM 1660 C C . ASP B 1 20 ? -15.454 54.656 27.153 1.00 13.26 20 ASP B C 1
ATOM 1661 O O . ASP B 1 20 ? -14.543 54.918 27.923 1.00 15.04 20 ASP B O 1
ATOM 1666 N N . GLN B 1 21 ? -16.648 55.223 27.245 1.00 12.39 21 GLN B N 1
ATOM 1667 C CA . GLN B 1 21 ? -16.935 56.086 28.394 1.00 12.67 21 GLN B CA 1
ATOM 1668 C C . GLN B 1 21 ? -17.435 55.259 29.598 1.00 10.78 21 GLN B C 1
ATOM 1669 O O . GLN B 1 21 ? -16.892 55.343 30.682 1.00 10.06 21 GLN B O 1
ATOM 1675 N N . LYS B 1 22 ? -18.486 54.489 29.403 1.00 10.34 22 LYS B N 1
ATOM 1676 C CA . LYS B 1 22 ? -19.108 53.771 30.521 1.00 10.79 22 LYS B CA 1
ATOM 1677 C C . LYS B 1 22 ? -18.131 52.824 31.212 1.00 8.79 22 LYS B C 1
ATOM 1678 O O . LYS B 1 22 ? -18.076 52.783 32.423 1.00 7.67 22 LYS B O 1
ATOM 1684 N N . SER B 1 23 ? -17.351 52.089 30.433 1.00 7.76 23 SER B N 1
ATOM 1685 C CA . SER B 1 23 ? -16.420 51.136 30.987 1.00 8.46 23 SER B CA 1
ATOM 1686 C C . SER B 1 23 ? -15.310 51.839 31.700 1.00 8.38 23 SER B C 1
ATOM 1687 O O . SER B 1 23 ? -14.883 51.390 32.767 1.00 8.45 23 SER B O 1
ATOM 1690 N N . ALA B 1 24 ? -14.831 52.944 31.136 1.00 7.01 24 ALA B N 1
ATOM 1691 C CA . ALA B 1 24 ? -13.849 53.742 31.849 1.00 8.44 24 ALA B CA 1
ATOM 1692 C C . ALA B 1 24 ? -14.385 54.147 33.209 1.00 8.24 24 ALA B C 1
ATOM 1693 O O . ALA B 1 24 ? -13.701 54.009 34.220 1.00 9.87 24 ALA B O 1
ATOM 1695 N N . TYR B 1 25 ? -15.583 54.719 33.206 1.00 8.83 25 TYR B N 1
ATOM 1696 C CA . TYR B 1 25 ? -16.171 55.231 34.427 1.00 8.05 25 TYR B CA 1
ATOM 1697 C C . TYR B 1 25 ? -16.281 54.095 35.440 1.00 8.01 25 TYR B C 1
ATOM 1698 O O . TYR B 1 25 ? -15.950 54.269 36.601 1.00 9.58 25 TYR B O 1
ATOM 1707 N N . ALA B 1 26 ? -16.736 52.940 34.983 1.00 7.49 26 ALA B N 1
ATOM 1708 C CA . ALA B 1 26 ? -16.911 51.801 35.857 1.00 7.87 26 ALA B CA 1
ATOM 1709 C C . ALA B 1 26 ? -15.583 51.395 36.449 1.00 8.66 26 ALA B C 1
ATOM 1710 O O . ALA B 1 26 ? -15.490 51.142 37.657 1.00 8.91 26 ALA B O 1
ATOM 1712 N N . LEU B 1 27 ? -14.553 51.343 35.603 1.00 7.93 27 LEU B N 1
ATOM 1713 C CA . LEU B 1 27 ? -13.233 50.977 36.037 1.00 9.84 27 LEU B CA 1
ATOM 1714 C C . LEU B 1 27 ? -12.749 51.960 37.087 1.00 9.78 27 LEU B C 1
ATOM 1715 O O . LEU B 1 27 ? -12.251 51.547 38.121 1.00 10.04 27 LEU B O 1
ATOM 1720 N N . GLY B 1 28 ? -12.947 53.247 36.830 1.00 8.98 28 GLY B N 1
ATOM 1721 C CA . GLY B 1 28 ? -12.603 54.282 37.785 1.00 9.84 28 GLY B CA 1
ATOM 1722 C C . GLY B 1 28 ? -13.338 54.177 39.120 1.00 10.60 28 GLY B C 1
ATOM 1723 O O . GLY B 1 28 ? -12.753 54.265 40.177 1.00 10.45 28 GLY B O 1
ATOM 1724 N N . ALA B 1 29 ? -14.651 54.018 39.053 1.00 11.14 29 ALA B N 1
ATOM 1725 C CA . ALA B 1 29 ? -15.481 53.880 40.245 1.00 10.21 29 ALA B CA 1
ATOM 1726 C C . ALA B 1 29 ? -15.000 52.690 41.062 1.00 10.75 29 ALA B C 1
ATOM 1727 O O . ALA B 1 29 ? -14.981 52.717 42.284 1.00 9.80 29 ALA B O 1
ATOM 1729 N N . SER B 1 30 ? -14.587 51.641 40.381 1.00 11.05 30 SER B N 1
ATOM 1730 C CA . SER B 1 30 ? -14.097 50.479 41.072 1.00 12.23 30 SER B CA 1
ATOM 1731 C C . SER B 1 30 ? -12.821 50.793 41.834 1.00 12.38 30 SER B C 1
ATOM 1732 O O . SER B 1 30 ? -12.592 50.274 42.944 1.00 11.11 30 SER B O 1
ATOM 1735 N N . LEU B 1 31 ? -11.998 51.660 41.263 1.00 11.61 31 LEU B N 1
ATOM 1736 C CA . LEU B 1 31 ? -10.783 52.041 41.942 1.00 13.09 31 LEU B CA 1
ATOM 1737 C C . LEU B 1 31 ? -11.160 52.916 43.114 1.00 12.76 31 LEU B C 1
ATOM 1738 O O . LEU B 1 31 ? -10.630 52.762 44.212 1.00 14.20 31 LEU B O 1
ATOM 1743 N N . GLY B 1 32 ? -12.072 53.841 42.888 1.00 10.56 32 GLY B N 1
ATOM 1744 C CA . GLY B 1 32 ? -12.498 54.707 43.983 1.00 12.22 32 GLY B CA 1
ATOM 1745 C C . GLY B 1 32 ? -13.059 53.917 45.175 1.00 12.52 32 GLY B C 1
ATOM 1746 O O . GLY B 1 32 ? -12.778 54.194 46.355 1.00 9.90 32 GLY B O 1
ATOM 1747 N N . ARG B 1 33 ? -13.847 52.911 44.858 1.00 12.70 33 ARG B N 1
ATOM 1748 C CA . ARG B 1 33 ? -14.417 52.050 45.866 1.00 13.80 33 ARG B CA 1
ATOM 1749 C C . ARG B 1 33 ? -13.331 51.316 46.655 1.00 12.87 33 ARG B C 1
ATOM 1750 O O . ARG B 1 33 ? -13.392 51.195 47.888 1.00 11.65 33 ARG B O 1
ATOM 1758 N N . TYR B 1 34 ? -12.333 50.836 45.932 1.00 11.74 34 TYR B N 1
ATOM 1759 C CA . TYR B 1 34 ? -11.215 50.129 46.527 1.00 13.05 34 TYR B CA 1
ATOM 1760 C C . TYR B 1 34 ? -10.456 51.012 47.530 1.00 14.12 34 TYR B C 1
ATOM 1761 O O . TYR B 1 34 ? -10.110 50.582 48.622 1.00 13.95 34 TYR B O 1
ATOM 1782 N N . GLU B 1 36 ? -11.659 53.650 49.165 1.00 17.64 36 GLU B N 1
ATOM 1783 C CA . GLU B 1 36 ? -12.519 53.900 50.309 1.00 18.26 36 GLU B CA 1
ATOM 1784 C C . GLU B 1 36 ? -12.489 52.702 51.252 1.00 17.98 36 GLU B C 1
ATOM 1785 O O . GLU B 1 36 ? -12.396 52.848 52.479 1.00 14.87 36 GLU B O 1
ATOM 1791 N N . ASN B 1 37 ? -12.550 51.514 50.675 1.00 17.35 37 ASN B N 1
ATOM 1792 C CA . ASN B 1 37 ? -12.472 50.310 51.457 1.00 17.47 37 ASN B CA 1
ATOM 1793 C C . ASN B 1 37 ? -11.145 50.204 52.187 1.00 16.39 37 ASN B C 1
ATOM 1794 O O . ASN B 1 37 ? -11.101 49.747 53.334 1.00 15.09 37 ASN B O 1
ATOM 1799 N N . SER B 1 38 ? -10.071 50.631 51.539 1.00 14.72 38 SER B N 1
ATOM 1800 C CA . SER B 1 38 ? -8.763 50.579 52.152 1.00 14.44 38 SER B CA 1
ATOM 1801 C C . SER B 1 38 ? -8.726 51.544 53.321 1.00 13.85 38 SER B C 1
ATOM 1802 O O . SER B 1 38 ? -8.188 51.194 54.371 1.00 12.13 38 SER B O 1
ATOM 1805 N N . LEU B 1 39 ? -9.280 52.749 53.129 1.00 12.91 39 LEU B N 1
ATOM 1806 C CA . LEU B 1 39 ? -9.307 53.744 54.198 1.00 13.41 39 LEU B CA 1
ATOM 1807 C C . LEU B 1 39 ? -10.029 53.170 55.407 1.00 12.92 39 LEU B C 1
ATOM 1808 O O . LEU B 1 39 ? -9.629 53.369 56.540 1.00 12.48 39 LEU B O 1
ATOM 1813 N N . LYS B 1 40 ? -11.106 52.446 55.155 1.00 12.93 40 LYS B N 1
ATOM 1814 C CA . LYS B 1 40 ? -11.878 51.865 56.236 1.00 13.98 40 LYS B CA 1
ATOM 1815 C C . LYS B 1 40 ? -11.084 50.877 57.075 1.00 13.23 40 LYS B C 1
ATOM 1816 O O . LYS B 1 40 ? -11.227 50.838 58.287 1.00 11.16 40 LYS B O 1
ATOM 1822 N N . GLU B 1 41 ? -10.276 50.044 56.446 1.00 13.15 41 GLU B N 1
ATOM 1823 C CA . GLU B 1 41 ? -9.512 49.092 57.236 1.00 14.73 41 GLU B CA 1
ATOM 1824 C C . GLU B 1 41 ? -8.425 49.838 58.016 1.00 12.96 41 GLU B C 1
ATOM 1825 O O . GLU B 1 41 ? -8.103 49.474 59.124 1.00 13.09 41 GLU B O 1
ATOM 1831 N N . GLN B 1 42 ? -7.891 50.902 57.432 1.00 11.22 42 GLN B N 1
ATOM 1832 C CA . GLN B 1 42 ? -6.855 51.684 58.073 1.00 10.98 42 GLN B CA 1
ATOM 1833 C C . GLN B 1 42 ? -7.412 52.415 59.285 1.00 9.92 42 GLN B C 1
ATOM 1834 O O . GLN B 1 42 ? -6.724 52.559 60.305 1.00 10.20 42 GLN B O 1
ATOM 1840 N N . GLU B 1 43 ? -8.655 52.881 59.178 1.00 8.65 43 GLU B N 1
ATOM 1841 C CA . GLU B 1 43 ? -9.276 53.595 60.297 1.00 8.69 43 GLU B CA 1
ATOM 1842 C C . GLU B 1 43 ? -9.427 52.660 61.515 1.00 9.28 43 GLU B C 1
ATOM 1843 O O . GLU B 1 43 ? -9.316 53.096 62.653 1.00 8.34 43 GLU B O 1
ATOM 1849 N N . LYS B 1 44 ? -9.631 51.379 61.275 1.00 10.50 44 LYS B N 1
ATOM 1850 C CA . LYS B 1 44 ? -9.725 50.427 62.363 1.00 12.91 44 LYS B CA 1
ATOM 1851 C C . LYS B 1 44 ? -8.458 50.464 63.193 1.00 13.50 44 LYS B C 1
ATOM 1852 O O . LYS B 1 44 ? -8.483 50.112 64.362 1.00 13.53 44 LYS B O 1
ATOM 1858 N N . LEU B 1 45 ? -7.351 50.863 62.572 1.00 13.76 45 LEU B N 1
ATOM 1859 C CA . LEU B 1 45 ? -6.058 50.895 63.245 1.00 15.64 45 LEU B CA 1
ATOM 1860 C C . LEU B 1 45 ? -5.650 52.300 63.677 1.00 16.01 45 LEU B C 1
ATOM 1861 O O . LEU B 1 45 ? -4.529 52.522 64.102 1.00 15.36 45 LEU B O 1
ATOM 1866 N N . GLY B 1 46 ? -6.569 53.247 63.589 1.00 15.00 46 GLY B N 1
ATOM 1867 C CA . GLY B 1 46 ? -6.247 54.606 63.948 1.00 14.57 46 GLY B CA 1
ATOM 1868 C C . GLY B 1 46 ? -5.486 55.345 62.862 1.00 14.97 46 GLY B C 1
ATOM 1869 O O . GLY B 1 46 ? -5.040 56.473 63.088 1.00 14.86 46 GLY B O 1
ATOM 1870 N N . ILE B 1 47 ? -5.342 54.736 61.686 1.00 13.48 47 ILE B N 1
ATOM 1871 C CA . ILE B 1 47 ? -4.578 55.363 60.614 1.00 14.18 47 ILE B CA 1
ATOM 1872 C C . ILE B 1 47 ? -5.525 56.116 59.694 1.00 13.70 47 ILE B C 1
ATOM 1873 O O . ILE B 1 47 ? -6.398 55.531 59.100 1.00 11.99 47 ILE B O 1
ATOM 1878 N N . LYS B 1 48 ? -5.345 57.422 59.613 1.00 14.04 48 LYS B N 1
ATOM 1879 C CA . LYS B 1 48 ? -6.224 58.290 58.866 1.00 14.75 48 LYS B CA 1
ATOM 1880 C C . LYS B 1 48 ? -5.407 59.037 57.803 1.00 15.39 48 LYS B C 1
ATOM 1881 O O . LYS B 1 48 ? -4.836 60.088 58.054 1.00 15.50 48 LYS B O 1
ATOM 1887 N N . LEU B 1 49 ? -5.340 58.458 56.615 1.00 14.96 49 LEU B N 1
ATOM 1888 C CA . LEU B 1 49 ? -4.564 59.064 55.546 1.00 15.00 49 LEU B CA 1
ATOM 1889 C C . LEU B 1 49 ? -5.189 60.347 55.043 1.00 14.51 49 LEU B C 1
ATOM 1890 O O . LEU B 1 49 ? -6.394 60.566 55.147 1.00 14.38 49 LEU B O 1
ATOM 1895 N N . ASP B 1 50 ? -4.356 61.188 54.467 1.00 14.35 50 ASP B N 1
ATOM 1896 C CA . ASP B 1 50 ? -4.828 62.429 53.888 1.00 15.06 50 ASP B CA 1
ATOM 1897 C C . ASP B 1 50 ? -5.518 62.129 52.546 1.00 14.61 50 ASP B C 1
ATOM 1898 O O . ASP B 1 50 ? -4.861 61.919 51.531 1.00 13.71 50 ASP B O 1
ATOM 1903 N N . LYS B 1 51 ? -6.850 62.170 52.555 1.00 14.00 51 LYS B N 1
ATOM 1904 C CA . LYS B 1 51 ? -7.639 61.793 51.394 1.00 13.61 51 LYS B CA 1
ATOM 1905 C C . LYS B 1 51 ? -7.391 62.654 50.162 1.00 13.05 51 LYS B C 1
ATOM 1906 O O . LYS B 1 51 ? -7.421 62.160 49.051 1.00 14.20 51 LYS B O 1
ATOM 1912 N N . ASP B 1 52 ? -7.194 63.943 50.352 1.00 13.04 52 ASP B N 1
ATOM 1913 C CA . ASP B 1 52 ? -6.896 64.809 49.217 1.00 13.31 52 ASP B CA 1
ATOM 1914 C C . ASP B 1 52 ? -5.605 64.372 48.539 1.00 12.13 52 ASP B C 1
ATOM 1915 O O . ASP B 1 52 ? -5.476 64.414 47.294 1.00 7.80 52 ASP B O 1
ATOM 1920 N N . GLN B 1 53 ? -4.623 63.998 49.358 1.00 11.68 53 GLN B N 1
ATOM 1921 C CA . GLN B 1 53 ? -3.343 63.594 48.817 1.00 12.73 53 GLN B CA 1
ATOM 1922 C C . GLN B 1 53 ? -3.509 62.259 48.135 1.00 12.69 53 GLN B C 1
ATOM 1923 O O . GLN B 1 53 ? -2.884 62.004 47.118 1.00 12.15 53 GLN B O 1
ATOM 1929 N N . LEU B 1 54 ? -4.309 61.378 48.707 1.00 11.86 54 LEU B N 1
ATOM 1930 C CA . LEU B 1 54 ? -4.534 60.100 48.052 1.00 13.51 54 LEU B CA 1
ATOM 1931 C C . LEU B 1 54 ? -5.088 60.311 46.629 1.00 14.06 54 LEU B C 1
ATOM 1932 O O . LEU B 1 54 ? -4.592 59.746 45.642 1.00 15.17 54 LEU B O 1
ATOM 1937 N N . ILE B 1 55 ? -6.093 61.162 46.513 1.00 14.23 55 ILE B N 1
ATOM 1938 C CA . ILE B 1 55 ? -6.684 61.432 45.211 1.00 15.13 55 ILE B CA 1
ATOM 1939 C C . ILE B 1 55 ? -5.685 62.128 44.274 1.00 13.58 55 ILE B C 1
ATOM 1940 O O . ILE B 1 55 ? -5.618 61.796 43.093 1.00 11.31 55 ILE B O 1
ATOM 1945 N N . ALA B 1 56 ? -4.896 63.065 44.793 1.00 12.38 56 ALA B N 1
ATOM 1946 C CA . ALA B 1 56 ? -3.945 63.780 43.936 1.00 12.89 56 ALA B CA 1
ATOM 1947 C C . ALA B 1 56 ? -2.879 62.851 43.346 1.00 12.45 56 ALA B C 1
ATOM 1948 O O . ALA B 1 56 ? -2.425 63.050 42.221 1.00 13.09 56 ALA B O 1
ATOM 1950 N N . GLY B 1 57 ? -2.471 61.852 44.108 1.00 11.52 57 GLY B N 1
ATOM 1951 C CA . GLY B 1 57 ? -1.465 60.934 43.632 1.00 12.18 57 GLY B CA 1
ATOM 1952 C C . GLY B 1 57 ? -2.029 60.138 42.490 1.00 12.13 57 GLY B C 1
ATOM 1953 O O . GLY B 1 57 ? -1.342 59.876 41.495 1.00 12.35 57 GLY B O 1
AT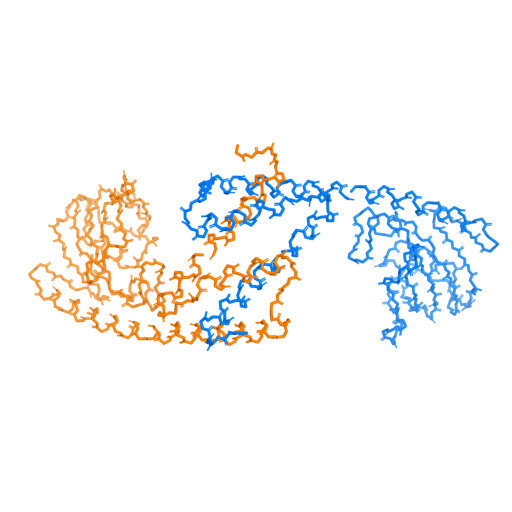OM 1954 N N . VAL B 1 58 ? -3.280 59.730 42.644 1.00 13.28 58 VAL B N 1
ATOM 1955 C CA . VAL B 1 58 ? -3.963 59.017 41.573 1.00 13.68 58 VAL B CA 1
ATOM 1956 C C . VAL B 1 58 ? -4.030 59.910 40.329 1.00 12.07 58 VAL B C 1
ATOM 1957 O O . VAL B 1 58 ? -3.595 59.509 39.257 1.00 11.94 58 VAL B O 1
ATOM 1961 N N . GLN B 1 59 ? -4.521 61.129 40.485 1.00 11.51 59 GLN B N 1
ATOM 1962 C CA . GLN B 1 59 ? -4.625 62.053 39.354 1.00 13.38 59 GLN B CA 1
ATOM 1963 C C . GLN B 1 59 ? -3.258 62.350 38.712 1.00 13.22 59 GLN B C 1
ATOM 1964 O O . GLN B 1 59 ? -3.135 62.329 37.489 1.00 12.29 59 GLN B O 1
ATOM 1970 N N . ASP B 1 60 ? -2.238 62.597 39.535 1.00 12.80 60 ASP B N 1
ATOM 1971 C CA . ASP B 1 60 ? -0.905 62.951 39.014 1.00 13.43 60 ASP B CA 1
ATOM 1972 C C . ASP B 1 60 ? -0.298 61.817 38.217 1.00 14.10 60 ASP B C 1
ATOM 1973 O O . ASP B 1 60 ? 0.189 62.002 37.094 1.00 13.07 60 ASP B O 1
ATOM 1978 N N . ALA B 1 61 ? -0.340 60.638 38.812 1.00 15.53 61 ALA B N 1
ATOM 1979 C CA . ALA B 1 61 ? 0.208 59.450 38.191 1.00 18.51 61 ALA B CA 1
ATOM 1980 C C . ALA B 1 61 ? -0.473 59.215 36.883 1.00 18.78 61 ALA B C 1
ATOM 1981 O O . ALA B 1 61 ? 0.171 58.949 35.867 1.00 19.27 61 ALA B O 1
ATOM 1983 N N . PHE B 1 62 ? -1.778 59.398 36.891 1.00 19.71 62 PHE B N 1
ATOM 1984 C CA . PHE B 1 62 ? -2.592 59.091 35.729 1.00 20.91 62 PHE B CA 1
ATOM 1985 C C . PHE B 1 62 ? -2.304 60.063 34.605 1.00 20.76 62 PHE B C 1
ATOM 1986 O O . PHE B 1 62 ? -2.521 59.759 33.421 1.00 21.63 62 PHE B O 1
ATOM 1994 N N . ALA B 1 63 ? -1.788 61.223 34.980 1.00 19.68 63 ALA B N 1
ATOM 1995 C CA . ALA B 1 63 ? -1.383 62.243 34.029 1.00 19.80 63 ALA B CA 1
ATOM 1996 C C . ALA B 1 63 ? 0.132 62.263 33.838 1.00 18.98 63 ALA B C 1
ATOM 1997 O O . ALA B 1 63 ? 0.672 63.197 33.249 1.00 17.33 63 ALA B O 1
ATOM 1999 N N . ASP B 1 64 ? 0.818 61.244 34.344 1.00 19.01 64 ASP B N 1
ATOM 2000 C CA . ASP B 1 64 ? 2.284 61.184 34.249 1.00 20.06 64 ASP B CA 1
ATOM 2001 C C . ASP B 1 64 ? 3.014 62.373 34.848 1.00 18.88 64 ASP B C 1
ATOM 2002 O O . ASP B 1 64 ? 3.989 62.862 34.269 1.00 18.24 64 ASP B O 1
ATOM 2007 N N . LYS B 1 65 ? 2.571 62.834 36.004 1.00 18.04 65 LYS B N 1
ATOM 2008 C CA . LYS B 1 65 ? 3.212 63.967 36.629 1.00 17.99 65 LYS B CA 1
ATOM 2009 C C . LYS B 1 65 ? 3.359 63.765 38.120 1.00 16.53 65 LYS B C 1
ATOM 2010 O O . LYS B 1 65 ? 3.141 64.688 38.889 1.00 15.98 65 LYS B O 1
ATOM 2016 N N . SER B 1 66 ? 3.751 62.560 38.523 1.00 15.26 66 SER B N 1
ATOM 2017 C CA . SER B 1 66 ? 3.995 62.274 39.935 1.00 14.05 66 SER B CA 1
ATOM 2018 C C . SER B 1 66 ? 5.052 63.169 40.553 1.00 13.10 66 SER B C 1
ATOM 2019 O O . SER B 1 66 ? 6.107 63.423 39.971 1.00 12.08 66 SER B O 1
ATOM 2022 N N . LYS B 1 67 ? 4.777 63.642 41.757 1.00 12.73 67 LYS B N 1
ATOM 2023 C CA . LYS B 1 67 ? 5.738 64.466 42.480 1.00 13.01 67 LYS B CA 1
ATOM 2024 C C . LYS B 1 67 ? 6.778 63.605 43.195 1.00 12.47 67 LYS B C 1
ATOM 2025 O O . LYS B 1 67 ? 7.700 64.130 43.801 1.00 14.15 67 LYS B O 1
ATOM 2031 N N . LEU B 1 68 ? 6.601 62.290 43.177 1.00 10.37 68 LEU B N 1
ATOM 2032 C CA . LEU B 1 68 ? 7.551 61.396 43.806 1.00 9.88 68 LEU B CA 1
ATOM 2033 C C . LEU B 1 68 ? 8.177 60.486 42.776 1.00 9.70 68 LEU B C 1
ATOM 2034 O O . LEU B 1 68 ? 7.483 59.993 41.883 1.00 8.26 68 LEU B O 1
ATOM 2039 N N . SER B 1 69 ? 9.477 60.242 42.927 1.00 8.13 69 SER B N 1
ATOM 2040 C CA . SER B 1 69 ? 10.190 59.319 42.058 1.00 8.82 69 SER B CA 1
ATOM 2041 C C . SER B 1 69 ? 9.729 57.896 42.335 1.00 9.06 69 SER B C 1
ATOM 2042 O O . SER B 1 69 ? 9.106 57.628 43.374 1.00 8.29 69 SER B O 1
ATOM 2045 N N . ASP B 1 70 ? 10.021 56.993 41.401 1.00 8.95 70 ASP B N 1
ATOM 2046 C CA . ASP B 1 70 ? 9.662 55.595 41.555 1.00 9.05 70 ASP B CA 1
ATOM 2047 C C . ASP B 1 70 ? 10.274 54.992 42.823 1.00 9.60 70 ASP B C 1
ATOM 2048 O O . ASP B 1 70 ? 9.633 54.192 43.516 1.00 8.59 70 ASP B O 1
ATOM 2053 N N . GLN B 1 71 ? 11.502 55.385 43.155 1.00 10.08 71 GLN B N 1
ATOM 2054 C CA . GLN B 1 71 ? 12.130 54.861 44.354 1.00 10.65 71 GLN B CA 1
ATOM 2055 C C . GLN B 1 71 ? 11.393 55.367 45.584 1.00 12.35 71 GLN B C 1
ATOM 2056 O O . GLN B 1 71 ? 11.145 54.612 46.515 1.00 10.88 71 GLN B O 1
ATOM 2062 N N . GLU B 1 72 ? 11.080 56.655 45.598 1.00 13.47 72 GLU B N 1
ATOM 2063 C CA . GLU B 1 72 ? 10.386 57.244 46.742 1.00 14.42 72 GLU B CA 1
ATOM 2064 C C . GLU B 1 72 ? 9.018 56.548 46.968 1.00 13.39 72 GLU B C 1
ATOM 2065 O O . GLU B 1 72 ? 8.638 56.253 48.104 1.00 13.36 72 GLU B O 1
ATOM 2071 N N . ILE B 1 73 ? 8.298 56.274 45.892 1.00 11.92 73 ILE B N 1
ATOM 2072 C CA . ILE B 1 73 ? 6.989 55.618 45.985 1.00 11.09 73 ILE B CA 1
ATOM 2073 C C . ILE B 1 73 ? 7.166 54.250 46.631 1.00 12.06 73 ILE B C 1
ATOM 2074 O O . ILE B 1 73 ? 6.543 53.909 47.655 1.00 9.47 73 ILE B O 1
ATOM 2079 N N . GLU B 1 74 ? 8.076 53.489 46.051 1.00 12.50 74 GLU B N 1
ATOM 2080 C CA . GLU B 1 74 ? 8.372 52.152 46.514 1.00 13.51 74 GLU B CA 1
ATOM 2081 C C . GLU B 1 74 ? 8.761 52.144 47.999 1.00 12.43 74 GLU B C 1
ATOM 2082 O O . GLU B 1 74 ? 8.226 51.355 48.777 1.00 13.00 74 GLU B O 1
ATOM 2088 N N . GLN B 1 75 ? 9.679 53.015 48.393 1.00 12.31 75 GLN B N 1
ATOM 2089 C CA . GLN B 1 75 ? 10.145 53.028 49.767 1.00 13.60 75 GLN B CA 1
ATOM 2090 C C . GLN B 1 75 ? 9.052 53.510 50.717 1.00 12.82 75 GLN B C 1
ATOM 2091 O O . GLN B 1 75 ? 8.892 52.963 51.815 1.00 11.04 75 GLN B O 1
ATOM 2097 N N . THR B 1 76 ? 8.328 54.539 50.302 1.00 12.51 76 THR B N 1
ATOM 2098 C CA . THR B 1 76 ? 7.241 55.067 51.104 1.00 12.33 76 THR B CA 1
ATOM 2099 C C . THR B 1 76 ? 6.169 54.014 51.334 1.00 13.93 76 THR B C 1
ATOM 2100 O O . THR B 1 76 ? 5.678 53.862 52.455 1.00 12.46 76 THR B O 1
ATOM 2104 N N . LEU B 1 77 ? 5.806 53.275 50.297 1.00 14.54 77 LEU B N 1
ATOM 2105 C CA . LEU B 1 77 ? 4.816 52.216 50.453 1.00 15.07 77 LEU B CA 1
ATOM 2106 C C . LEU B 1 77 ? 5.318 51.084 51.333 1.00 16.01 77 LEU B C 1
ATOM 2107 O O . LEU B 1 77 ? 4.545 50.454 52.057 1.00 13.84 77 LEU B O 1
ATOM 2112 N N . GLN B 1 78 ? 6.605 50.794 51.217 1.00 16.58 78 GLN B N 1
ATOM 2113 C CA . GLN B 1 78 ? 7.207 49.752 52.010 1.00 17.50 78 GLN B CA 1
ATOM 2114 C C . GLN B 1 78 ? 7.061 50.093 53.471 1.00 15.92 78 GLN B C 1
ATOM 2115 O O . GLN B 1 78 ? 6.697 49.254 54.257 1.00 14.03 78 GLN B O 1
ATOM 2121 N N . ALA B 1 79 ? 7.434 51.313 53.834 1.00 14.94 79 ALA B N 1
ATOM 2122 C CA . ALA B 1 79 ? 7.323 51.738 55.213 1.00 14.35 79 ALA B CA 1
ATOM 2123 C C . ALA B 1 79 ? 5.860 51.741 55.658 1.00 13.20 79 ALA B C 1
ATOM 2124 O O . ALA B 1 79 ? 5.543 51.274 56.767 1.00 11.73 79 ALA B O 1
ATOM 2126 N N . PHE B 1 80 ? 4.968 52.254 54.807 1.00 12.80 80 PHE B N 1
ATOM 2127 C CA . PHE B 1 80 ? 3.553 52.326 55.163 1.00 12.50 80 PHE B CA 1
ATOM 2128 C C . PHE B 1 80 ? 2.968 50.951 55.460 1.00 13.70 80 PHE B C 1
ATOM 2129 O O . PHE B 1 80 ? 2.294 50.760 56.471 1.00 12.11 80 PHE B O 1
ATOM 2137 N N . GLU B 1 81 ? 3.235 49.999 54.575 1.00 14.85 81 GLU B N 1
ATOM 2138 C CA . GLU B 1 81 ? 2.723 48.641 54.688 1.00 17.44 81 GLU B CA 1
ATOM 2139 C C . GLU B 1 81 ? 3.215 47.933 55.978 1.00 17.50 81 GLU B C 1
ATOM 2140 O O . GLU B 1 81 ? 2.479 47.139 56.602 1.00 17.32 81 GLU B O 1
ATOM 2146 N N . ALA B 1 82 ? 4.435 48.264 56.383 1.00 16.32 82 ALA B N 1
ATOM 2147 C CA . ALA B 1 82 ? 5.020 47.782 57.627 1.00 15.63 82 ALA B CA 1
ATOM 2148 C C . ALA B 1 82 ? 4.347 48.440 58.842 1.00 14.25 82 ALA B C 1
ATOM 2149 O O . ALA B 1 82 ? 4.159 47.809 59.887 1.00 10.44 82 ALA B O 1
ATOM 2151 N N . ARG B 1 83 ? 3.998 49.710 58.693 1.00 12.94 83 ARG B N 1
ATOM 2152 C CA . ARG B 1 83 ? 3.332 50.460 59.751 1.00 12.48 83 ARG B CA 1
ATOM 2153 C C . ARG B 1 83 ? 1.958 49.849 59.971 1.00 11.78 83 ARG B C 1
ATOM 2154 O O . ARG B 1 83 ? 1.571 49.568 61.099 1.00 11.54 83 ARG B O 1
ATOM 2162 N N . VAL B 1 84 ? 1.254 49.597 58.876 1.00 12.27 84 VAL B N 1
ATOM 2163 C CA . VAL B 1 84 ? -0.074 49.002 58.909 1.00 13.63 84 VAL B CA 1
ATOM 2164 C C . VAL B 1 84 ? -0.080 47.595 59.519 1.00 14.38 84 VAL B C 1
ATOM 2165 O O . VAL B 1 84 ? -0.888 47.299 60.415 1.00 12.31 84 VAL B O 1
ATOM 2169 N N . LYS B 1 85 ? 0.797 46.728 59.022 1.00 14.12 85 LYS B N 1
ATOM 2170 C CA . LYS B 1 85 ? 0.874 45.372 59.538 1.00 15.89 85 LYS B CA 1
ATOM 2171 C C . LYS B 1 85 ? 1.302 45.342 60.983 1.00 16.33 85 LYS B C 1
ATOM 2172 O O . LYS B 1 85 ? 0.808 44.519 61.754 1.00 17.62 85 LYS B O 1
ATOM 2178 N N . SER B 1 86 ? 2.176 46.259 61.372 1.00 14.99 86 SER B N 1
ATOM 2179 C CA . SER B 1 86 ? 2.612 46.316 62.745 1.00 16.38 86 SER B CA 1
ATOM 2180 C C . SER B 1 86 ? 1.464 46.724 63.665 1.00 15.98 86 SER B C 1
ATOM 2181 O O . SER B 1 86 ? 1.270 46.171 64.761 1.00 14.67 86 SER B O 1
ATOM 2184 N N . SER B 1 87 ? 0.715 47.725 63.230 1.00 14.96 87 SER B N 1
ATOM 2185 C CA . SER B 1 87 ? -0.438 48.151 63.971 1.00 14.55 87 SER B CA 1
ATOM 2186 C C . SER B 1 87 ? -1.466 47.035 64.057 1.00 14.37 87 SER B C 1
ATOM 2187 O O . SER B 1 87 ? -2.023 46.769 65.129 1.00 12.78 87 SER B O 1
ATOM 2190 N N . ALA B 1 88 ? -1.757 46.429 62.913 1.00 13.48 88 ALA B N 1
ATOM 2191 C CA . ALA B 1 88 ? -2.750 45.369 62.833 1.00 14.77 88 ALA B CA 1
ATOM 2192 C C . ALA B 1 88 ? -2.390 44.257 63.810 1.00 15.38 88 ALA B C 1
ATOM 2193 O O . ALA B 1 88 ? -3.231 43.785 64.557 1.00 13.66 88 ALA B O 1
ATOM 2195 N N . GLN B 1 89 ? -1.125 43.860 63.828 1.00 16.15 89 GLN B N 1
ATOM 2196 C CA . GLN B 1 89 ? -0.747 42.774 64.717 1.00 16.40 89 GLN B CA 1
ATOM 2197 C C . GLN B 1 89 ? -0.870 43.137 66.196 1.00 15.55 89 GLN B C 1
ATOM 2198 O O . GLN B 1 89 ? -1.384 42.332 66.960 1.00 16.44 89 GLN B O 1
ATOM 2204 N N . ALA B 1 90 ? -0.438 44.330 66.601 1.00 13.28 90 ALA B N 1
ATOM 2205 C CA . ALA B 1 90 ? -0.572 44.723 67.994 1.00 13.87 90 ALA B CA 1
ATOM 2206 C C . ALA B 1 90 ? -2.058 44.716 68.407 1.00 13.76 90 ALA B C 1
ATOM 2207 O O . ALA B 1 90 ? -2.396 44.266 69.494 1.00 11.38 90 ALA B O 1
ATOM 2209 N N . LYS B 1 91 ? -2.927 45.238 67.542 1.00 12.97 91 LYS B N 1
ATOM 2210 C CA . LYS B 1 91 ? -4.352 45.252 67.821 1.00 14.67 91 LYS B CA 1
ATOM 2211 C C . LYS B 1 91 ? -4.927 43.830 67.959 1.00 15.11 91 LYS B C 1
ATOM 2212 O O . LYS B 1 91 ? -5.749 43.576 68.845 1.00 13.73 91 LYS B O 1
ATOM 2226 N N . GLU B 1 93 ? -3.259 41.166 68.770 1.00 14.38 93 GLU B N 1
ATOM 2227 C CA . GLU B 1 93 ? -2.709 40.662 70.004 1.00 15.00 93 GLU B CA 1
ATOM 2228 C C . GLU B 1 93 ? -3.499 41.171 71.205 1.00 13.56 93 GLU B C 1
ATOM 2229 O O . GLU B 1 93 ? -3.814 40.405 72.116 1.00 13.50 93 GLU B O 1
ATOM 2235 N N . LYS B 1 94 ? -3.797 42.461 71.215 1.00 12.85 94 LYS B N 1
ATOM 2236 C CA . LYS B 1 94 ? -4.445 43.064 72.372 1.00 13.48 94 LYS B CA 1
ATOM 2237 C C . LYS B 1 94 ? -5.892 42.579 72.439 1.00 12.84 94 LYS B C 1
ATOM 2238 O O . LYS B 1 94 ? -6.365 42.139 73.476 1.00 13.38 94 LYS B O 1
ATOM 2244 N N . ASP B 1 95 ? -6.562 42.612 71.304 1.00 12.83 95 ASP B N 1
ATOM 2245 C CA . ASP B 1 95 ? -7.964 42.220 71.230 1.00 13.06 95 ASP B CA 1
ATOM 2246 C C . ASP B 1 95 ? -8.154 40.787 71.652 1.00 12.28 95 ASP B C 1
ATOM 2247 O O . ASP B 1 95 ? -9.056 40.463 72.421 1.00 12.53 95 ASP B O 1
ATOM 2252 N N . ALA B 1 96 ? -7.285 39.930 71.157 1.00 11.51 96 ALA B N 1
ATOM 2253 C CA . ALA B 1 96 ? -7.339 38.525 71.491 1.00 11.42 96 ALA B CA 1
ATOM 2254 C C . ALA B 1 96 ? -7.257 38.329 73.001 1.00 10.95 96 ALA B C 1
ATOM 2255 O O . ALA B 1 96 ? -8.094 37.646 73.571 1.00 9.49 96 ALA B O 1
ATOM 2257 N N . ALA B 1 97 ? -6.238 38.915 73.633 1.00 10.65 97 ALA B N 1
ATOM 2258 C CA . ALA B 1 97 ? -6.067 38.774 75.079 1.00 10.12 97 ALA B CA 1
ATOM 2259 C C . ALA B 1 97 ? -7.272 39.293 75.860 1.00 9.55 97 ALA B C 1
ATOM 2260 O O . ALA B 1 97 ? -7.771 38.634 76.780 1.00 8.76 97 ALA B O 1
ATOM 2262 N N . ASP B 1 98 ? -7.716 40.483 75.484 1.00 9.59 98 ASP B N 1
ATOM 2263 C CA . ASP B 1 98 ? -8.796 41.168 76.158 1.00 10.30 98 ASP B CA 1
ATOM 2264 C C . ASP B 1 98 ? -10.107 40.402 75.986 1.00 9.91 98 ASP B C 1
ATOM 2265 O O . ASP B 1 98 ? -10.869 40.238 76.931 1.00 8.44 98 ASP B O 1
ATOM 2270 N N . ASN B 1 99 ? -10.347 39.920 74.784 1.00 10.29 99 ASN B N 1
ATOM 2271 C CA . ASN B 1 99 ? -11.586 39.215 74.527 1.00 10.33 99 ASN B CA 1
ATOM 2272 C C . ASN B 1 99 ? -11.635 37.871 75.246 1.00 10.32 99 ASN B C 1
ATOM 2273 O O . ASN B 1 99 ? -12.671 37.473 75.730 1.00 11.99 99 ASN B O 1
ATOM 2278 N N . GLU B 1 100 ? -10.513 37.182 75.332 1.00 10.46 100 GLU B N 1
ATOM 2279 C CA . GLU B 1 100 ? -10.466 35.927 76.048 1.00 10.74 100 GLU B CA 1
ATOM 2280 C C . GLU B 1 100 ? -10.812 36.186 77.513 1.00 9.90 100 GLU B C 1
ATOM 2281 O O . GLU B 1 100 ? -11.546 35.424 78.127 1.00 8.29 100 GLU B O 1
ATOM 2287 N N . ALA B 1 101 ? -10.270 37.265 78.083 1.00 10.65 101 ALA B N 1
ATOM 2288 C CA . ALA B 1 101 ? -10.502 37.536 79.512 1.00 10.08 101 ALA B CA 1
ATOM 2289 C C . ALA B 1 101 ? -11.944 37.931 79.791 1.00 9.95 101 ALA B C 1
ATOM 2290 O O . ALA B 1 101 ? -12.563 37.415 80.707 1.00 10.26 101 ALA B O 1
ATOM 2292 N N . LYS B 1 102 ? -12.463 38.863 79.012 1.00 10.07 102 LYS B N 1
ATOM 2293 C CA . LYS B 1 102 ? -13.795 39.375 79.219 1.00 11.41 102 LYS B CA 1
ATOM 2294 C C . LYS B 1 102 ? -14.799 38.269 78.973 1.00 11.55 102 LYS B C 1
ATOM 2295 O O . LYS B 1 102 ? -15.784 38.148 79.680 1.00 9.75 102 LYS B O 1
ATOM 2301 N N . GLY B 1 103 ? -14.524 37.450 77.973 1.00 10.85 103 GLY B N 1
ATOM 2302 C CA . GLY B 1 103 ? -15.396 36.355 77.660 1.00 11.91 103 GLY B CA 1
ATOM 2303 C C . GLY B 1 103 ? -15.471 35.384 78.813 1.00 12.60 103 GLY B C 1
ATOM 2304 O O . GLY B 1 103 ? -16.553 34.985 79.189 1.00 13.42 103 GLY B O 1
ATOM 2305 N N . LYS B 1 104 ? -14.329 35.005 79.381 1.00 14.24 104 LYS B N 1
ATOM 2306 C CA . LYS B 1 104 ? -14.339 34.054 80.495 1.00 14.82 104 LYS B CA 1
ATOM 2307 C C . LYS B 1 104 ? -15.171 34.630 81.649 1.00 14.89 104 LYS B C 1
ATOM 2308 O O . LYS B 1 104 ? -15.996 33.944 82.258 1.00 13.93 104 LYS B O 1
ATOM 2314 N N . GLU B 1 105 ? -14.928 35.890 81.976 1.00 16.31 105 GLU B N 1
ATOM 2315 C CA . GLU B 1 105 ? -15.675 36.550 83.052 1.00 16.94 105 GLU B CA 1
ATOM 2316 C C . GLU B 1 105 ? -17.174 36.456 82.735 1.00 16.39 105 GLU B C 1
ATOM 2317 O O . GLU B 1 105 ? -17.994 36.087 83.587 1.00 14.24 105 GLU B O 1
ATOM 2323 N N . TYR B 1 106 ? -17.531 36.786 81.493 1.00 15.07 106 TYR B N 1
ATOM 2324 C CA . TYR B 1 106 ? -18.937 36.830 81.117 1.00 14.90 106 TYR B CA 1
ATOM 2325 C C . TYR B 1 106 ? -19.594 35.461 81.299 1.00 14.10 106 TYR B C 1
ATOM 2326 O O . TYR B 1 106 ? -20.655 35.356 81.911 1.00 12.21 106 TYR B O 1
ATOM 2335 N N . ARG B 1 107 ? -18.950 34.422 80.776 1.00 12.57 107 ARG B N 1
ATOM 2336 C CA . ARG B 1 107 ? -19.493 33.073 80.840 1.00 13.07 107 ARG B CA 1
ATOM 2337 C C . ARG B 1 107 ? -19.609 32.568 82.274 1.00 14.13 107 ARG B C 1
ATOM 2338 O O . ARG B 1 107 ? -20.573 31.881 82.642 1.00 13.27 107 ARG B O 1
ATOM 2346 N N . GLU B 1 108 ? -18.612 32.926 83.076 1.00 16.11 108 GLU B N 1
ATOM 2347 C CA . GLU B 1 108 ? -18.533 32.527 84.474 1.00 17.05 108 GLU B CA 1
ATOM 2348 C C . GLU B 1 108 ? -19.704 33.050 85.275 1.00 16.28 108 GLU B C 1
ATOM 2349 O O . GLU B 1 108 ? -20.261 32.331 86.114 1.00 17.56 108 GLU B O 1
ATOM 2355 N N . LYS B 1 109 ? -20.032 34.318 85.047 1.00 15.18 109 LYS B N 1
ATOM 2356 C CA . LYS B 1 109 ? -21.144 34.973 85.697 1.00 14.96 109 LYS B CA 1
ATOM 2357 C C . LYS B 1 109 ? -22.471 34.341 85.233 1.00 13.55 109 LYS B C 1
ATOM 2358 O O . LYS B 1 109 ? -23.306 33.930 86.034 1.00 11.23 109 LYS B O 1
ATOM 2364 N N . PHE B 1 110 ? -22.639 34.227 83.925 1.00 11.48 110 PHE B N 1
ATOM 2365 C CA . PHE B 1 110 ? -23.879 33.708 83.383 1.00 10.39 110 PHE B CA 1
ATOM 2366 C C . PHE B 1 110 ? -24.159 32.287 83.855 1.00 9.93 110 PHE B C 1
ATOM 2367 O O . PHE B 1 110 ? -25.303 31.949 84.216 1.00 9.57 110 PHE B O 1
ATOM 2375 N N . ALA B 1 111 ? -23.115 31.476 83.903 1.00 8.39 111 ALA B N 1
ATOM 2376 C CA . ALA B 1 111 ? -23.243 30.063 84.243 1.00 9.58 111 ALA B CA 1
ATOM 2377 C C . ALA B 1 111 ? -23.823 29.819 85.645 1.00 11.43 111 ALA B C 1
ATOM 2378 O O . ALA B 1 111 ? -24.387 28.747 85.917 1.00 11.82 111 ALA B O 1
ATOM 2380 N N . LYS B 1 112 ? -23.697 30.817 86.505 1.00 12.20 112 LYS B N 1
ATOM 2381 C CA . LYS B 1 112 ? -24.205 30.729 87.870 1.00 14.39 112 LYS B CA 1
ATOM 2382 C C . LYS B 1 112 ? -25.690 31.009 87.985 1.00 14.20 112 LYS B C 1
ATOM 2383 O O . LYS B 1 112 ? -26.297 30.629 88.968 1.00 13.22 112 LYS B O 1
ATOM 2389 N N . GLU B 1 113 ? -26.262 31.655 86.974 1.00 14.02 113 GLU B N 1
ATOM 2390 C CA . GLU B 1 113 ? -27.669 32.054 86.987 1.00 16.02 113 GLU B CA 1
ATOM 2391 C C . GLU B 1 113 ? -28.666 30.909 86.963 1.00 14.55 113 GLU B C 1
ATOM 2392 O O . GLU B 1 113 ? -28.359 29.816 86.518 1.00 13.79 113 GLU B O 1
ATOM 2398 N N . LYS B 1 114 ? -29.873 31.172 87.468 1.00 15.02 114 LYS B N 1
ATOM 2399 C CA . LYS B 1 114 ? -30.912 30.149 87.551 1.00 14.13 114 LYS B CA 1
ATOM 2400 C C . LYS B 1 114 ? -31.211 29.545 86.161 1.00 13.11 114 LYS B C 1
ATOM 2401 O O . LYS B 1 114 ? -31.336 30.256 85.204 1.00 12.41 114 LYS B O 1
ATOM 2407 N N . GLY B 1 115 ? -31.345 28.235 86.081 1.00 11.36 115 GLY B N 1
ATOM 2408 C CA . GLY B 1 115 ? -31.635 27.571 84.840 1.00 11.74 115 GLY B CA 1
ATOM 2409 C C . GLY B 1 115 ? -30.520 27.469 83.839 1.00 12.29 115 GLY B C 1
ATOM 2410 O O . GLY B 1 115 ? -30.725 26.932 82.735 1.00 13.11 115 GLY B O 1
ATOM 2411 N N . VAL B 1 116 ? -29.344 27.986 84.170 1.00 11.19 116 VAL B N 1
ATOM 2412 C CA . VAL B 1 116 ? -28.244 27.914 83.215 1.00 11.50 116 VAL B CA 1
ATOM 2413 C C . VAL B 1 116 ? -27.333 26.746 83.587 1.00 12.02 116 VAL B C 1
ATOM 2414 O O . VAL B 1 116 ? -27.089 26.475 84.780 1.00 11.18 116 VAL B O 1
ATOM 2418 N N . LYS B 1 117 ? -26.886 26.021 82.566 1.00 10.97 117 LYS B N 1
ATOM 2419 C CA . LYS B 1 117 ? -25.977 24.893 82.732 1.00 13.59 117 LYS B CA 1
ATOM 2420 C C . LYS B 1 117 ? -24.661 25.034 81.952 1.00 13.80 117 LYS B C 1
ATOM 2421 O O . LYS B 1 117 ? -24.577 25.747 80.940 1.00 11.88 117 LYS B O 1
ATOM 2427 N N . THR B 1 118 ? -23.650 24.324 82.436 1.00 12.98 118 THR B N 1
ATOM 2428 C CA . THR B 1 118 ? -22.323 24.274 81.799 1.00 13.75 118 THR B CA 1
ATOM 2429 C C . THR B 1 118 ? -22.063 22.822 81.392 1.00 12.83 118 THR B C 1
ATOM 2430 O O . THR B 1 118 ? -22.219 21.902 82.199 1.00 12.65 118 THR B O 1
ATOM 2434 N N . SER B 1 119 ? -21.715 22.597 80.131 1.00 11.02 119 SER B N 1
ATOM 2435 C CA . SER B 1 119 ? -21.402 21.245 79.696 1.00 10.72 119 SER B CA 1
ATOM 2436 C C . SER B 1 119 ? -19.945 20.891 79.989 1.00 11.35 119 SER B C 1
ATOM 2437 O O . SER B 1 119 ? -19.099 21.736 80.327 1.00 7.90 119 SER B O 1
ATOM 2440 N N . SER B 1 120 ? -19.645 19.629 79.774 1.00 10.62 120 SER B N 1
ATOM 2441 C CA . SER B 1 120 ? -18.320 19.149 79.946 1.00 10.02 120 SER B CA 1
ATOM 2442 C C . SER B 1 120 ? -17.300 19.826 79.033 1.00 12.01 120 SER B C 1
ATOM 2443 O O . SER B 1 120 ? -16.100 19.718 79.295 1.00 11.21 120 SER B O 1
ATOM 2446 N N . THR B 1 121 ? -17.756 20.466 77.957 1.00 11.28 121 THR B N 1
ATOM 2447 C CA . THR B 1 121 ? -16.845 21.133 77.024 1.00 11.69 121 THR B CA 1
ATOM 2448 C C . THR B 1 121 ? -16.646 22.569 77.342 1.00 12.87 121 THR B C 1
ATOM 2449 O O . THR B 1 121 ? -15.811 23.196 76.727 1.00 13.97 121 THR B O 1
ATOM 2453 N N . GLY B 1 122 ? -17.423 23.126 78.262 1.00 13.16 122 GLY B N 1
ATOM 2454 C CA . GLY B 1 122 ? -17.308 24.545 78.532 1.00 14.43 122 GLY B CA 1
ATOM 2455 C C . GLY B 1 122 ? -18.419 25.358 77.901 1.00 13.81 122 GLY B C 1
ATOM 2456 O O . GLY B 1 122 ? -18.504 26.558 78.115 1.00 13.42 122 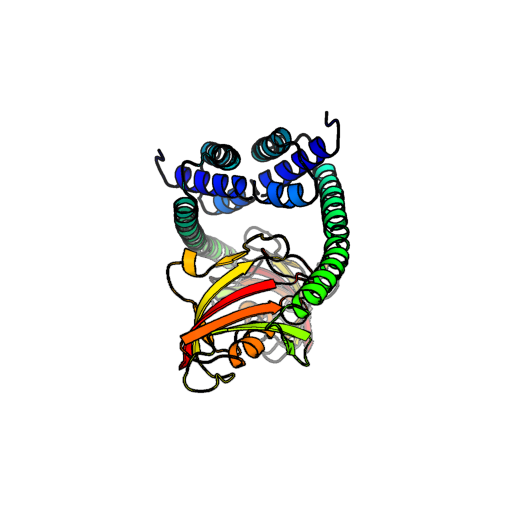GLY B O 1
ATOM 2457 N N . LEU B 1 123 ? -19.260 24.710 77.103 1.00 14.73 123 LEU B N 1
ATOM 2458 C CA . LEU B 1 123 ? -20.421 25.371 76.543 1.00 13.59 123 LEU B CA 1
ATOM 2459 C C . LEU B 1 123 ? -21.342 25.791 77.686 1.00 12.39 123 LEU B C 1
ATOM 2460 O O . LEU B 1 123 ? -21.601 25.030 78.610 1.00 13.10 123 LEU B O 1
ATOM 2465 N N . VAL B 1 124 ? -21.810 27.010 77.653 1.00 11.60 124 VAL B N 1
ATOM 2466 C CA . VAL B 1 124 ? -22.768 27.423 78.654 1.00 10.86 124 VAL B CA 1
ATOM 2467 C C . VAL B 1 124 ? -24.101 27.609 77.949 1.00 11.63 124 VAL B C 1
ATOM 2468 O O . VAL B 1 124 ? -24.181 28.251 76.865 1.00 12.23 124 VAL B O 1
ATOM 2472 N N . TYR B 1 125 ? -25.154 27.038 78.533 1.00 11.43 125 TYR B N 1
ATOM 2473 C CA . TYR B 1 125 ? -26.458 27.115 77.890 1.00 11.29 125 TYR B CA 1
ATOM 2474 C C . TYR B 1 125 ? -27.644 27.213 78.837 1.00 12.30 125 TYR B C 1
ATOM 2475 O O . TYR B 1 125 ? -27.618 26.773 80.006 1.00 11.60 125 TYR B O 1
ATOM 2484 N N . GLN B 1 126 ? -28.711 27.772 78.301 1.00 12.11 126 GLN B N 1
ATOM 2485 C CA . GLN B 1 126 ? -29.947 27.950 79.069 1.00 13.09 126 GLN B CA 1
ATOM 2486 C C . GLN B 1 126 ? -31.122 27.476 78.239 1.00 12.58 126 GLN B C 1
ATOM 2487 O O . GLN B 1 126 ? -31.542 28.131 77.297 1.00 9.07 126 GLN B O 1
ATOM 2493 N N . VAL B 1 127 ? -31.653 26.311 78.570 1.00 13.34 127 VAL B N 1
ATOM 2494 C CA . VAL B 1 127 ? -32.811 25.838 77.842 1.00 12.43 127 VAL B CA 1
ATOM 2495 C C . VAL B 1 127 ? -34.021 26.717 78.178 1.00 13.01 127 VAL B C 1
ATOM 2496 O O . VAL B 1 127 ? -34.386 26.843 79.320 1.00 11.84 127 VAL B O 1
ATOM 2500 N N . VAL B 1 128 ? -34.664 27.314 77.186 1.00 12.20 128 VAL B N 1
ATOM 2501 C CA . VAL B 1 128 ? -35.808 28.156 77.452 1.00 13.48 128 VAL B CA 1
ATOM 2502 C C . VAL B 1 128 ? -37.078 27.350 77.284 1.00 12.33 128 VAL B C 1
ATOM 2503 O O . VAL B 1 128 ? -37.966 27.431 78.125 1.00 11.45 128 VAL B O 1
ATOM 2507 N N . GLU B 1 129 ? -37.151 26.589 76.187 1.00 12.09 129 GLU B N 1
ATOM 2508 C CA . GLU B 1 129 ? -38.257 25.684 75.902 1.00 11.83 129 GLU B CA 1
ATOM 2509 C C . GLU B 1 129 ? -37.626 24.399 75.374 1.00 11.53 129 GLU B C 1
ATOM 2510 O O . GLU B 1 129 ? -36.790 24.430 74.460 1.00 8.50 129 GLU B O 1
ATOM 2516 N N . ALA B 1 130 ? -37.981 23.281 75.989 1.00 9.27 130 ALA B N 1
ATOM 2517 C CA . ALA B 1 130 ? -37.417 21.990 75.629 1.00 10.98 130 ALA B CA 1
ATOM 2518 C C . ALA B 1 130 ? -37.790 21.514 74.220 1.00 11.24 130 ALA B C 1
ATOM 2519 O O . ALA B 1 130 ? -36.981 20.890 73.519 1.00 13.89 130 ALA B O 1
ATOM 2521 N N . GLY B 1 131 ? -39.026 21.782 73.830 1.00 11.94 131 GLY B N 1
ATOM 2522 C CA . GLY B 1 131 ? -39.556 21.284 72.587 1.00 11.94 131 GLY B CA 1
ATOM 2523 C C . GLY B 1 131 ? -39.979 19.852 72.776 1.00 11.88 131 GLY B C 1
ATOM 2524 O O . GLY B 1 131 ? -40.015 19.365 73.910 1.00 12.39 131 GLY B O 1
ATOM 2525 N N . LYS B 1 132 ? -40.217 19.163 71.668 1.00 11.84 132 LYS B N 1
ATOM 2526 C CA . LYS B 1 132 ? -40.738 17.806 71.683 1.00 11.95 132 LYS B CA 1
ATOM 2527 C C . LYS B 1 132 ? -40.379 17.129 70.375 1.00 11.40 132 LYS B C 1
ATOM 2528 O O . LYS B 1 132 ? -40.495 17.733 69.318 1.00 11.53 132 LYS B O 1
ATOM 2534 N N . GLY B 1 133 ? -39.943 15.885 70.455 1.00 12.06 133 GLY B N 1
ATOM 2535 C CA . GLY B 1 133 ? -39.614 15.093 69.282 1.00 12.58 133 GLY B CA 1
ATOM 2536 C C . GLY B 1 133 ? -38.334 14.305 69.457 1.00 13.59 133 GLY B C 1
ATOM 2537 O O . GLY B 1 133 ? -37.941 13.950 70.574 1.00 12.68 133 GLY B O 1
ATOM 2538 N N . GLU B 1 134 ? -37.668 14.039 68.344 1.00 14.57 134 GLU B N 1
ATOM 2539 C CA . GLU B 1 134 ? -36.401 13.324 68.370 1.00 15.58 134 GLU B CA 1
ATOM 2540 C C . GLU B 1 134 ? -35.241 14.177 68.833 1.00 15.65 134 GLU B C 1
ATOM 2541 O O . GLU B 1 134 ? -35.174 15.375 68.532 1.00 16.44 134 GLU B O 1
ATOM 2547 N N . ALA B 1 135 ? -34.313 13.547 69.559 1.00 16.18 135 ALA B N 1
ATOM 2548 C CA . ALA B 1 135 ? -33.043 14.181 69.933 1.00 16.23 135 ALA B CA 1
ATOM 2549 C C . ALA B 1 135 ? -32.267 14.469 68.639 1.00 14.33 135 ALA B C 1
ATOM 2550 O O . ALA B 1 135 ? -32.073 13.571 67.843 1.00 12.83 135 ALA B O 1
ATOM 2552 N N . PRO B 1 136 ? -31.872 15.709 68.412 1.00 13.06 136 PRO B N 1
ATOM 2553 C CA . PRO B 1 136 ? -31.128 16.063 67.205 1.00 14.38 136 PRO B CA 1
ATOM 2554 C C . PRO B 1 136 ? -29.788 15.356 67.182 1.00 14.07 136 PRO B C 1
ATOM 2555 O O . PRO B 1 136 ? -29.171 15.262 68.243 1.00 14.42 136 PRO B O 1
ATOM 2559 N N . LYS B 1 137 ? -29.364 14.875 66.019 1.00 14.60 137 LYS B N 1
ATOM 2560 C CA . LYS B 1 137 ? -28.063 14.218 65.856 1.00 13.52 137 LYS B CA 1
ATOM 2561 C C . LYS B 1 137 ? -27.242 14.921 64.778 1.00 14.09 137 LYS B C 1
ATOM 2562 O O . LYS B 1 137 ? -27.795 15.709 64.012 1.00 12.15 137 LYS B O 1
ATOM 2568 N N . ASP B 1 138 ? -25.952 14.584 64.688 1.00 14.22 138 ASP B N 1
ATOM 2569 C CA . ASP B 1 138 ? -24.991 15.297 63.829 1.00 14.22 138 ASP B CA 1
ATOM 2570 C C . ASP B 1 138 ? -25.442 15.394 62.370 1.00 14.41 138 ASP B C 1
ATOM 2571 O O . ASP B 1 138 ? -25.322 16.444 61.757 1.00 15.37 138 ASP B O 1
ATOM 2576 N N . SER B 1 139 ? -25.964 14.293 61.839 1.00 13.61 139 SER B N 1
ATOM 2577 C CA . SER B 1 139 ? -26.374 14.214 60.446 1.00 13.78 139 SER B CA 1
ATOM 2578 C C . SER B 1 139 ? -27.740 14.835 60.159 1.00 12.82 139 SER B C 1
ATOM 2579 O O . SER B 1 139 ? -28.147 14.867 59.005 1.00 13.60 139 SER B O 1
ATOM 2582 N N . ASP B 1 140 ? -28.445 15.342 61.168 1.00 12.72 140 ASP B N 1
ATOM 2583 C CA . ASP B 1 140 ? -29.745 15.922 60.921 1.00 13.17 140 ASP B CA 1
ATOM 2584 C C . ASP B 1 140 ? -29.680 17.296 60.258 1.00 13.90 140 ASP B C 1
ATOM 2585 O O . ASP B 1 140 ? -28.732 18.063 60.459 1.00 14.02 140 ASP B O 1
ATOM 2590 N N . THR B 1 141 ? -30.734 17.623 59.526 1.00 13.36 141 THR B N 1
ATOM 2591 C CA . THR B 1 141 ? -30.915 18.963 59.034 1.00 14.67 141 THR B CA 1
ATOM 2592 C C . THR B 1 141 ? -31.777 19.682 60.064 1.00 14.12 141 THR B C 1
ATOM 2593 O O . THR B 1 141 ? -32.838 19.197 60.428 1.00 14.51 141 THR B O 1
ATOM 2597 N N . VAL B 1 142 ? -31.293 20.802 60.579 1.00 13.72 142 VAL B N 1
ATOM 2598 C CA . VAL B 1 142 ? -32.094 21.600 61.473 1.00 14.31 142 VAL B CA 1
ATOM 2599 C C . VAL B 1 142 ? -32.472 22.915 60.803 1.00 13.75 142 VAL B C 1
ATOM 2600 O O . VAL B 1 142 ? -31.786 23.387 59.881 1.00 12.37 142 VAL B O 1
ATOM 2604 N N . VAL B 1 143 ? -33.626 23.433 61.213 1.00 12.44 143 VAL B N 1
ATOM 2605 C CA . VAL B 1 143 ? -34.174 24.671 60.691 1.00 11.26 143 VAL B CA 1
ATOM 2606 C C . VAL B 1 143 ? -34.379 25.568 61.911 1.00 11.00 143 VAL B C 1
ATOM 2607 O O . VAL B 1 143 ? -35.023 25.172 62.880 1.00 10.33 143 VAL B O 1
ATOM 2611 N N . VAL B 1 144 ? -33.812 26.761 61.872 1.00 10.06 144 VAL B N 1
ATOM 2612 C CA . VAL B 1 144 ? -33.843 27.630 63.023 1.00 12.25 144 VAL B CA 1
ATOM 2613 C C . VAL B 1 144 ? -33.983 29.105 62.728 1.00 12.47 144 VAL B C 1
ATOM 2614 O O . VAL B 1 144 ? -33.606 29.606 61.650 1.00 12.56 144 VAL B O 1
ATOM 2618 N N . ASN B 1 145 ? -34.504 29.806 63.721 1.00 12.55 145 ASN B N 1
ATOM 2619 C CA . ASN B 1 145 ? -34.446 31.242 63.737 1.00 12.94 145 ASN B CA 1
ATOM 2620 C C . ASN B 1 145 ? -33.345 31.491 64.765 1.00 13.37 145 ASN B C 1
ATOM 2621 O O . ASN B 1 145 ? -33.200 30.712 65.737 1.00 13.50 145 ASN B O 1
ATOM 2626 N N . TYR B 1 146 ? -32.576 32.554 64.598 1.00 12.36 146 TYR B N 1
ATOM 2627 C CA . TYR B 1 146 ? -31.563 32.862 65.594 1.00 12.68 146 TYR B CA 1
ATOM 2628 C C . TYR B 1 146 ? -31.041 34.261 65.486 1.00 13.18 146 TYR B C 1
ATOM 2629 O O . TYR B 1 146 ? -31.173 34.922 64.447 1.00 12.52 146 TYR B O 1
ATOM 2638 N N . LYS B 1 147 ? -30.498 34.708 66.609 1.00 13.77 147 LYS B N 1
ATOM 2639 C CA . LYS B 1 147 ? -29.845 35.993 66.749 1.00 15.45 147 LYS B CA 1
ATOM 2640 C C . LYS B 1 147 ? -28.488 35.715 67.425 1.00 14.75 147 LYS B C 1
ATOM 2641 O O . LYS B 1 147 ? -28.408 34.993 68.437 1.00 15.38 147 LYS B O 1
ATOM 2647 N N . GLY B 1 148 ? -27.424 36.262 66.845 1.00 13.91 148 GLY B N 1
ATOM 2648 C CA . GLY B 1 148 ? -26.082 36.126 67.379 1.00 12.98 148 GLY B CA 1
ATOM 2649 C C . GLY B 1 148 ? -25.506 37.487 67.741 1.00 13.31 148 GLY B C 1
ATOM 2650 O O . GLY B 1 148 ? -25.509 38.420 66.939 1.00 11.75 148 GLY B O 1
ATOM 2651 N N . THR B 1 149 ? -25.055 37.627 68.980 1.00 13.16 149 THR B N 1
ATOM 2652 C CA . THR B 1 149 ? -24.426 38.877 69.376 1.00 13.91 149 THR B CA 1
ATOM 2653 C C . THR B 1 149 ? -23.170 38.611 70.157 1.00 13.79 149 THR B C 1
ATOM 2654 O O . THR B 1 149 ? -22.986 37.527 70.716 1.00 13.66 149 THR B O 1
ATOM 2658 N N . LEU B 1 150 ? -22.325 39.628 70.224 1.00 14.07 150 LEU B N 1
ATOM 2659 C CA . LEU B 1 150 ? -21.119 39.577 71.033 1.00 15.17 150 LEU B CA 1
ATOM 2660 C C . LEU B 1 150 ? -21.494 39.902 72.492 1.00 15.33 150 LEU B C 1
ATOM 2661 O O . LEU B 1 150 ? -22.616 40.323 72.764 1.00 17.29 150 LEU B O 1
ATOM 2666 N N . ILE B 1 151 ? -20.573 39.727 73.430 1.00 14.94 151 ILE B N 1
ATOM 2667 C CA . ILE B 1 151 ? -20.909 39.996 74.834 1.00 15.25 151 ILE B CA 1
ATOM 2668 C C . ILE B 1 151 ? -21.205 41.450 75.136 1.00 15.43 151 ILE B C 1
ATOM 2669 O O . ILE B 1 151 ? -21.772 41.746 76.171 1.00 15.13 151 ILE B O 1
ATOM 2674 N N . ASP B 1 152 ? -20.840 42.364 74.249 1.00 16.38 152 ASP B N 1
ATOM 2675 C CA . ASP B 1 152 ? -21.161 43.768 74.474 1.00 17.38 152 ASP B CA 1
ATOM 2676 C C . ASP B 1 152 ? -22.516 44.142 73.872 1.00 17.85 152 ASP B C 1
ATOM 2677 O O . ASP B 1 152 ? -22.904 45.301 73.890 1.00 17.51 152 ASP B O 1
ATOM 2682 N N . GLY B 1 153 ? -23.231 43.159 73.338 1.00 18.80 153 GLY B N 1
ATOM 2683 C CA . GLY B 1 153 ? -24.530 43.398 72.729 1.00 19.31 153 GLY B CA 1
ATOM 2684 C C . GLY B 1 153 ? -24.524 43.603 71.216 1.00 18.72 153 GLY B C 1
ATOM 2685 O O . GLY B 1 153 ? -25.576 43.651 70.614 1.00 19.08 153 GLY B O 1
ATOM 2686 N N . LYS B 1 154 ? -23.351 43.697 70.599 1.00 18.97 154 LYS B N 1
ATOM 2687 C CA . LYS B 1 154 ? -23.254 43.913 69.147 1.00 19.08 154 LYS B CA 1
ATOM 2688 C C . LYS B 1 154 ? -23.689 42.689 68.334 1.00 18.44 154 LYS B C 1
ATOM 2689 O O . LYS B 1 154 ? -23.042 41.640 68.358 1.00 18.00 154 LYS B O 1
ATOM 2695 N N . GLU B 1 155 ? -24.774 42.857 67.589 1.00 17.25 155 GLU B N 1
ATOM 2696 C CA . GLU B 1 155 ? -25.322 41.810 66.749 1.00 16.93 155 GLU B CA 1
ATOM 2697 C C . GLU B 1 155 ? -24.434 41.578 65.535 1.00 16.23 155 GLU B C 1
ATOM 2698 O O . GLU B 1 155 ? -24.094 42.507 64.812 1.00 15.50 155 GLU B O 1
ATOM 2704 N N . PHE B 1 156 ? -24.040 40.337 65.309 1.00 15.52 156 PHE B N 1
ATOM 2705 C CA . PHE B 1 156 ? -23.213 40.040 64.141 1.00 15.24 156 PHE B CA 1
ATOM 2706 C C . PHE B 1 156 ? -23.939 39.150 63.149 1.00 15.35 156 PHE B C 1
ATOM 2707 O O . PHE B 1 156 ? -23.559 39.075 61.991 1.00 15.53 156 PHE B O 1
ATOM 2715 N N . ASP B 1 157 ? -24.961 38.428 63.600 1.00 15.30 157 ASP B N 1
ATOM 2716 C CA . ASP B 1 157 ? -25.731 37.633 62.665 1.00 15.27 157 ASP B CA 1
ATOM 2717 C C . ASP B 1 157 ? -27.152 37.499 63.159 1.00 15.73 157 ASP B C 1
ATOM 2718 O O . ASP B 1 157 ? -27.415 37.597 64.359 1.00 16.00 157 ASP B O 1
ATOM 2723 N N . ASN B 1 158 ? -28.074 37.305 62.222 1.00 15.55 158 ASN B N 1
ATOM 2724 C CA . ASN B 1 158 ? -29.483 37.374 62.546 1.00 15.17 158 ASN B CA 1
ATOM 2725 C C . ASN B 1 158 ? -30.309 36.854 61.366 1.00 14.81 158 ASN B C 1
ATOM 2726 O O . ASN B 1 158 ? -30.394 37.525 60.323 1.00 13.63 158 ASN B O 1
ATOM 2731 N N . SER B 1 159 ? -30.911 35.679 61.524 1.00 13.77 159 SER B N 1
ATOM 2732 C CA . SER B 1 159 ? -31.668 35.061 60.437 1.00 14.83 159 SER B CA 1
ATOM 2733 C C . SER B 1 159 ? -32.877 35.900 60.097 1.00 16.08 159 SER B C 1
ATOM 2734 O O . SER B 1 159 ? -33.291 35.958 58.956 1.00 15.24 159 SER B O 1
ATOM 2737 N N . TYR B 1 160 ? -33.437 36.551 61.111 1.00 17.91 160 TYR B N 1
ATOM 2738 C CA . TYR B 1 160 ? -34.630 37.333 60.912 1.00 19.76 160 TYR B CA 1
ATOM 2739 C C . TYR B 1 160 ? -34.383 38.361 59.809 1.00 20.30 160 TYR B C 1
ATOM 2740 O O . TYR B 1 160 ? -35.224 38.542 58.930 1.00 20.35 160 TYR B O 1
ATOM 2749 N N . THR B 1 161 ? -33.211 38.979 59.794 1.00 21.48 161 THR B N 1
ATOM 2750 C CA . THR B 1 161 ? -32.947 40.020 58.802 1.00 22.87 161 THR B CA 1
ATOM 2751 C C . THR B 1 161 ? -32.904 39.507 57.346 1.00 24.08 161 THR B C 1
ATOM 2752 O O . THR B 1 161 ? -33.140 40.277 56.410 1.00 23.96 161 THR B O 1
ATOM 2756 N N . ARG B 1 162 ? -32.633 38.219 57.152 1.00 25.14 162 ARG B N 1
ATOM 2757 C CA . ARG B 1 162 ? -32.658 37.643 55.807 1.00 26.04 162 ARG B CA 1
ATOM 2758 C C . ARG B 1 162 ? -34.070 37.212 55.423 1.00 26.29 162 ARG B C 1
ATOM 2759 O O . ARG B 1 162 ? -34.340 36.901 54.257 1.00 26.71 162 ARG B O 1
ATOM 2767 N N . GLY B 1 163 ? -34.974 37.182 56.398 1.00 25.78 163 GLY B N 1
ATOM 2768 C CA . GLY B 1 163 ? -36.376 36.914 56.115 1.00 25.29 163 GLY B CA 1
ATOM 2769 C C . GLY B 1 163 ? -36.763 35.455 56.015 1.00 24.97 163 GLY B C 1
ATOM 2770 O O . GLY B 1 163 ? -37.847 35.122 55.519 1.00 25.36 163 GLY B O 1
ATOM 2771 N N . GLU B 1 164 ? -35.875 34.583 56.474 1.00 23.80 164 GLU B N 1
ATOM 2772 C CA . GLU B 1 164 ? -36.143 33.159 56.490 1.00 23.23 164 GLU B CA 1
ATOM 2773 C C . GLU B 1 164 ? -35.225 32.481 57.505 1.00 21.44 164 GLU B C 1
ATOM 2774 O O . GLU B 1 164 ? -34.124 32.958 57.782 1.00 20.20 164 GLU B O 1
ATOM 2780 N N . PRO B 1 165 ? -35.674 31.369 58.062 1.00 20.84 165 PRO B N 1
ATOM 2781 C CA . PRO B 1 165 ? -34.865 30.628 59.036 1.00 20.72 165 PRO B CA 1
ATOM 2782 C C . PRO B 1 165 ? -33.670 29.978 58.338 1.00 20.03 165 PRO B C 1
ATOM 2783 O O . PRO B 1 165 ? -33.737 29.757 57.134 1.00 18.96 165 PRO B O 1
ATOM 2787 N N . LEU B 1 166 ? -32.591 29.707 59.060 1.00 19.64 166 LEU B N 1
ATOM 2788 C CA . LEU B 1 166 ? -31.445 29.036 58.456 1.00 20.41 166 LEU B CA 1
ATOM 2789 C C . LEU B 1 166 ? -31.627 27.516 58.494 1.00 19.43 166 LEU B C 1
ATOM 2790 O O . LEU B 1 166 ? -32.067 26.959 59.496 1.00 18.57 166 LEU B O 1
ATOM 2795 N N . SER B 1 167 ? -31.296 26.847 57.401 1.00 18.15 167 SER B N 1
ATOM 2796 C CA . SER B 1 167 ? -31.383 25.395 57.333 1.00 17.71 167 SER B CA 1
ATOM 2797 C C . SER B 1 167 ? -29.998 24.826 57.090 1.00 17.51 167 SER B C 1
ATOM 2798 O O . SER B 1 167 ? -29.313 25.259 56.162 1.00 15.88 167 SER B O 1
ATOM 2801 N N . PHE B 1 168 ? -29.574 23.861 57.902 1.00 15.79 168 PHE B N 1
ATOM 2802 C CA . PHE B 1 168 ? -28.240 23.320 57.761 1.00 16.80 168 PHE B CA 1
ATOM 2803 C C . PHE B 1 168 ? -28.050 21.994 58.482 1.00 17.21 168 PHE B C 1
ATOM 2804 O O . PHE B 1 168 ? -28.842 21.619 59.344 1.00 17.73 168 PHE B O 1
ATOM 2812 N N . ARG B 1 169 ? -27.010 21.274 58.084 1.00 15.38 169 ARG B N 1
ATOM 2813 C CA . ARG B 1 169 ? -26.663 20.018 58.718 1.00 14.94 169 ARG B CA 1
ATOM 2814 C C . ARG B 1 169 ? -26.063 20.384 60.043 1.00 13.54 169 ARG B C 1
ATOM 2815 O O . ARG B 1 169 ? -25.244 21.297 60.131 1.00 13.16 169 ARG B O 1
ATOM 2823 N N . LEU B 1 170 ? -26.438 19.650 61.071 1.00 14.23 170 LEU B N 1
ATOM 2824 C CA . LEU B 1 170 ? -26.030 20.001 62.430 1.00 15.12 170 LEU B CA 1
ATOM 2825 C C . LEU B 1 170 ? -24.538 19.952 62.603 1.00 15.19 170 LEU B C 1
ATOM 2826 O O . LEU B 1 170 ? -23.977 20.720 63.376 1.00 17.23 170 LEU B O 1
ATOM 2831 N N . ASP B 1 171 ? -23.867 19.067 61.880 1.00 15.47 171 ASP B N 1
ATOM 2832 C CA . ASP B 1 171 ? -22.413 19.029 61.976 1.00 16.78 171 ASP B CA 1
ATOM 2833 C C . ASP B 1 171 ? -21.724 19.989 61.009 1.00 16.78 171 ASP B C 1
ATOM 2834 O O . ASP B 1 171 ? -20.510 19.947 60.864 1.00 19.55 171 ASP B O 1
ATOM 2839 N N . GLY B 1 172 ? -22.485 20.852 60.347 1.00 15.94 172 GLY B N 1
ATOM 2840 C CA . GLY B 1 172 ? -21.899 21.788 59.411 1.00 16.79 172 GLY B CA 1
ATOM 2841 C C . GLY B 1 172 ? -21.715 23.182 59.994 1.00 17.22 172 GLY B C 1
ATOM 2842 O O . GLY B 1 172 ? -21.355 24.117 59.280 1.00 17.49 172 GLY B O 1
ATOM 2843 N N . VAL B 1 173 ? -21.967 23.332 61.285 1.00 15.75 173 VAL B N 1
ATOM 2844 C CA . VAL B 1 173 ? -21.818 24.628 61.926 1.00 16.69 173 VAL B CA 1
ATOM 2845 C C . VAL B 1 173 ? -20.782 24.522 63.045 1.00 16.29 173 VAL B C 1
ATOM 2846 O O . VAL B 1 173 ? -20.177 23.462 63.244 1.00 15.17 173 VAL B O 1
ATOM 2850 N N . ILE B 1 174 ? -20.590 25.612 63.784 1.00 15.15 174 ILE B N 1
ATOM 2851 C CA . ILE B 1 174 ? -19.562 25.624 64.812 1.00 14.78 174 ILE B CA 1
ATOM 2852 C C . ILE B 1 174 ? -19.918 24.624 65.905 1.00 13.26 174 ILE B C 1
ATOM 2853 O O . ILE B 1 174 ? -21.091 24.417 66.190 1.00 13.25 174 ILE B O 1
ATOM 2858 N N . PRO B 1 175 ? -18.898 23.995 66.486 1.00 12.68 175 PRO B N 1
ATOM 2859 C CA . PRO B 1 175 ? -19.073 22.983 67.530 1.00 13.12 175 PRO B CA 1
ATOM 2860 C C . PRO B 1 175 ? -20.027 23.362 68.654 1.00 13.14 175 PRO B C 1
ATOM 2861 O O . PRO B 1 175 ? -20.745 22.487 69.115 1.00 14.31 175 PRO B O 1
ATOM 2865 N N . GLY B 1 176 ? -20.025 24.622 69.077 1.00 13.08 176 GLY B N 1
ATOM 2866 C CA . GLY B 1 176 ? -20.936 25.101 70.110 1.00 14.84 176 GLY B CA 1
ATOM 2867 C C . GLY B 1 176 ? -22.398 24.916 69.704 1.00 15.34 176 GLY B C 1
ATOM 2868 O O . GLY B 1 176 ? -23.233 24.604 70.539 1.00 15.88 176 GLY B O 1
ATOM 2869 N N . TRP B 1 177 ? -22.699 25.123 68.421 1.00 13.89 177 TRP B N 1
ATOM 2870 C CA . TRP B 1 177 ? -24.035 24.861 67.890 1.00 15.69 177 TRP B CA 1
ATOM 2871 C C . TRP B 1 177 ? -24.319 23.388 67.788 1.00 14.65 177 TRP B C 1
ATOM 2872 O O . TRP B 1 177 ? -25.370 22.944 68.204 1.00 16.73 177 TRP B O 1
ATOM 2883 N N . THR B 1 178 ? -23.403 22.635 67.198 1.00 15.29 178 THR B N 1
ATOM 2884 C CA . THR B 1 178 ? -23.562 21.190 67.052 1.00 14.40 178 THR B CA 1
ATOM 2885 C C . THR B 1 178 ? -23.863 20.564 68.408 1.00 15.38 178 THR B C 1
ATOM 2886 O O . THR B 1 178 ? -24.737 19.696 68.541 1.00 16.50 178 THR B O 1
ATOM 2890 N N . GLU B 1 179 ? -23.136 21.003 69.424 1.00 13.25 179 GLU B N 1
ATOM 2891 C CA . GLU B 1 179 ? -23.378 20.502 70.758 1.00 15.09 179 GLU B CA 1
ATOM 2892 C C . GLU B 1 179 ? -24.658 21.098 71.381 1.00 14.78 179 GLU B C 1
ATOM 2893 O O . GLU B 1 179 ? -25.487 20.381 71.913 1.00 15.61 179 GLU B O 1
ATOM 2899 N N . GLY B 1 180 ? -24.801 22.411 71.331 1.00 14.70 180 GLY B N 1
ATOM 2900 C CA . GLY B 1 180 ? -25.913 23.071 72.001 1.00 14.71 180 GLY B CA 1
ATOM 2901 C C . GLY B 1 180 ? -27.314 22.657 71.577 1.00 14.87 180 GLY B C 1
ATOM 2902 O O . GLY B 1 180 ? -28.165 22.431 72.428 1.00 16.23 180 GLY B O 1
ATOM 2903 N N . LEU B 1 181 ? -27.552 22.520 70.272 1.00 14.05 181 LEU B N 1
ATOM 2904 C CA . LEU B 1 181 ? -28.881 22.209 69.786 1.00 14.24 181 LEU B CA 1
ATOM 2905 C C . LEU B 1 181 ? -29.312 20.820 70.184 1.00 14.63 181 LEU B C 1
ATOM 2906 O O . LEU B 1 181 ? -30.511 20.492 70.138 1.00 14.76 181 LEU B O 1
ATOM 2911 N N . LYS B 1 182 ? -28.353 19.969 70.542 1.00 14.01 182 LYS B N 1
ATOM 2912 C CA . LYS B 1 182 ? -28.736 18.634 70.973 1.00 15.32 182 LYS B CA 1
ATOM 2913 C C . LYS B 1 182 ? -29.455 18.674 72.313 1.00 15.65 182 LYS B C 1
ATOM 2914 O O . LYS B 1 182 ? -30.050 17.675 72.727 1.00 15.79 182 LYS B O 1
ATOM 2920 N N . ASN B 1 183 ? -29.344 19.811 73.006 1.00 14.55 183 ASN B N 1
ATOM 2921 C CA . ASN B 1 183 ? -29.977 19.989 74.308 1.00 14.97 183 ASN B CA 1
ATOM 2922 C C . ASN B 1 183 ? -31.478 20.364 74.271 1.00 15.41 183 ASN B C 1
ATOM 2923 O O . ASN B 1 183 ? -32.114 20.497 75.328 1.00 15.45 183 ASN B O 1
ATOM 2928 N N . ILE B 1 184 ? -32.025 20.545 73.072 1.00 12.27 184 ILE B N 1
ATOM 2929 C CA . ILE B 1 184 ? -33.452 20.729 72.906 1.00 13.46 184 ILE B CA 1
ATOM 2930 C C . ILE B 1 184 ? -33.950 19.889 71.735 1.00 13.02 184 ILE B C 1
ATOM 2931 O O . ILE B 1 184 ? -33.182 19.166 71.120 1.00 13.67 184 ILE B O 1
ATOM 2936 N N . LYS B 1 185 ? -35.244 19.996 71.446 1.00 13.21 185 LYS B N 1
ATOM 2937 C CA . LYS B 1 185 ? -35.886 19.240 70.384 1.00 12.52 185 LYS B CA 1
ATOM 2938 C C . LYS B 1 185 ? -36.736 20.191 69.588 1.00 12.31 185 LYS B C 1
ATOM 2939 O O . LYS B 1 185 ? -36.863 21.365 69.944 1.00 12.76 185 LYS B O 1
ATOM 2945 N N . LYS B 1 186 ? -37.332 19.691 68.512 1.00 11.96 186 LYS B N 1
ATOM 2946 C CA . LYS B 1 186 ? -38.233 20.473 67.692 1.00 11.93 186 LYS B CA 1
ATOM 2947 C C . LYS B 1 186 ? -39.259 21.287 68.500 1.00 12.39 186 LYS B C 1
ATOM 2948 O O . LYS B 1 186 ? -39.967 20.735 69.365 1.00 11.52 186 LYS B O 1
ATOM 2954 N N . GLY B 1 187 ? -39.357 22.583 68.180 1.00 11.23 187 GLY B N 1
ATOM 2955 C CA . GLY B 1 187 ? -40.225 23.521 68.883 1.00 12.38 187 GLY B CA 1
ATOM 2956 C C . GLY B 1 187 ? -39.524 24.227 70.063 1.00 12.65 187 GLY B C 1
ATOM 2957 O O . GLY B 1 187 ? -40.019 25.204 70.619 1.00 11.82 187 GLY B O 1
ATOM 2958 N N . GLY B 1 188 ? -38.341 23.751 70.412 1.00 12.89 188 GLY B N 1
ATOM 2959 C CA . GLY B 1 188 ? -37.597 24.291 71.520 1.00 11.83 188 GLY B CA 1
ATOM 2960 C C . GLY B 1 188 ? -36.894 25.633 71.280 1.00 13.21 188 GLY B C 1
ATOM 2961 O O . GLY B 1 188 ? -36.880 26.206 70.160 1.00 10.78 188 GLY B O 1
ATOM 2962 N N . LYS B 1 189 ? -36.314 26.145 72.359 1.00 11.59 189 LYS B N 1
ATOM 2963 C CA . LYS B 1 189 ? -35.570 27.400 72.310 1.00 12.43 189 LYS B CA 1
ATOM 2964 C C . LYS B 1 189 ? -34.469 27.323 73.325 1.00 12.06 189 LYS B C 1
ATOM 2965 O O . LYS B 1 189 ? -34.666 26.888 74.465 1.00 13.18 189 LYS B O 1
ATOM 2971 N N . ILE B 1 190 ? -33.306 27.788 72.940 1.00 11.02 190 ILE B N 1
ATOM 2972 C CA . ILE B 1 190 ? -32.157 27.706 73.818 1.00 11.44 190 ILE B CA 1
ATOM 2973 C C . ILE B 1 190 ? -31.267 28.886 73.609 1.00 11.60 190 ILE B C 1
ATOM 2974 O O . ILE B 1 190 ? -31.236 29.458 72.532 1.00 13.27 190 ILE B O 1
ATOM 2979 N N . LYS B 1 191 ? -30.642 29.333 74.694 1.00 13.48 191 LYS B N 1
ATOM 2980 C CA . LYS B 1 191 ? -29.665 30.395 74.635 1.00 12.85 191 LYS B CA 1
ATOM 2981 C C . LYS B 1 191 ? -28.298 29.746 74.776 1.00 13.57 191 LYS B C 1
ATOM 2982 O O . LYS B 1 191 ? -28.041 28.965 75.708 1.00 14.36 191 LYS B O 1
ATOM 2988 N N . LEU B 1 192 ? -27.413 30.045 73.848 1.00 13.12 192 LEU B N 1
ATOM 2989 C CA . LEU B 1 192 ? -26.082 29.462 73.873 1.00 12.13 192 LEU B CA 1
ATOM 2990 C C . LEU B 1 192 ? -25.059 30.557 74.059 1.00 12.81 192 LEU B C 1
ATOM 2991 O O . LEU B 1 192 ? -25.130 31.611 73.398 1.00 11.38 192 LEU B O 1
ATOM 2996 N N . VAL B 1 193 ? -24.132 30.305 74.975 1.00 11.46 193 VAL B N 1
ATOM 2997 C CA . VAL B 1 193 ? -23.049 31.228 75.307 1.00 12.12 193 VAL B CA 1
ATOM 2998 C C . VAL B 1 193 ? -21.809 30.416 75.056 1.00 11.45 193 VAL B C 1
ATOM 2999 O O . VAL B 1 193 ? -21.449 29.546 75.825 1.00 12.96 193 VAL B O 1
ATOM 3003 N N . ILE B 1 194 ? -21.188 30.706 73.929 1.00 11.30 194 ILE B N 1
ATOM 3004 C CA . ILE B 1 194 ? -20.179 29.823 73.371 1.00 11.43 194 ILE B CA 1
ATOM 3005 C C . ILE B 1 194 ? -18.801 30.396 73.457 1.00 11.66 194 ILE B C 1
ATOM 3006 O O . ILE B 1 194 ? -18.558 31.482 72.942 1.00 11.81 194 ILE B O 1
ATOM 3011 N N . PRO B 1 195 ? -17.890 29.663 74.083 1.00 12.05 195 PRO B N 1
ATOM 3012 C CA . PRO B 1 195 ? -16.474 30.087 74.136 1.00 14.63 195 PRO B CA 1
ATOM 3013 C C . PRO B 1 195 ? -15.825 30.080 72.775 1.00 13.32 195 PRO B C 1
ATOM 3014 O O . PRO B 1 195 ? -16.176 29.239 71.970 1.00 12.67 195 PRO B O 1
ATOM 3018 N N . PRO B 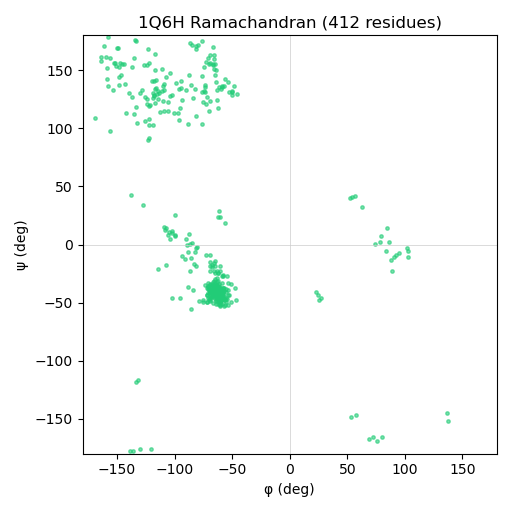1 196 ? -14.840 30.934 72.543 1.00 13.91 196 PRO B N 1
ATOM 3019 C CA . PRO B 1 196 ? -14.205 30.993 71.226 1.00 12.95 196 PRO B CA 1
ATOM 3020 C C . PRO B 1 196 ? -13.620 29.644 70.804 1.00 13.86 196 PRO B C 1
ATOM 3021 O O . PRO B 1 196 ? -13.597 29.321 69.610 1.00 12.55 196 PRO B O 1
ATOM 3025 N N . GLU B 1 197 ? -13.253 28.834 71.789 1.00 14.28 197 GLU B N 1
ATOM 3026 C CA . GLU B 1 197 ? -12.709 27.529 71.513 1.00 16.32 197 GLU B CA 1
ATOM 3027 C C . GLU B 1 197 ? -13.697 26.614 70.790 1.00 15.87 197 GLU B C 1
ATOM 3028 O O . GLU B 1 197 ? -13.275 25.690 70.116 1.00 14.40 197 GLU B O 1
ATOM 3034 N N . LEU B 1 198 ? -14.997 26.870 70.931 1.00 14.87 198 LEU B N 1
ATOM 3035 C CA . LEU B 1 198 ? -16.047 26.090 70.273 1.00 13.07 198 LEU B CA 1
ATOM 3036 C C . LEU B 1 198 ? -16.708 26.926 69.169 1.00 13.83 198 LEU B C 1
ATOM 3037 O O . LEU B 1 198 ? -17.802 26.592 68.656 1.00 14.14 198 LEU B O 1
ATOM 3042 N N . ALA B 1 199 ? -16.040 28.015 68.814 1.00 13.93 199 ALA B N 1
ATOM 3043 C CA . ALA B 1 199 ? -16.535 28.941 67.823 1.00 13.87 199 ALA B CA 1
ATOM 3044 C C . ALA B 1 199 ? -15.431 29.282 66.845 1.00 14.09 199 ALA B C 1
ATOM 3045 O O . ALA B 1 199 ? -14.928 28.388 66.192 1.00 14.39 199 ALA B O 1
ATOM 3047 N N . TYR B 1 200 ? -15.025 30.548 66.753 1.00 13.07 200 TYR B N 1
ATOM 3048 C CA . TYR B 1 200 ? -14.075 30.958 65.739 1.00 13.74 200 TYR B CA 1
ATOM 3049 C C . TYR B 1 200 ? -12.654 31.239 66.244 1.00 14.04 200 TYR B C 1
ATOM 3050 O O . TYR B 1 200 ? -11.821 31.740 65.514 1.00 12.43 200 TYR B O 1
ATOM 3059 N N . GLY B 1 201 ? -12.410 30.911 67.502 1.00 13.90 201 GLY B N 1
ATOM 3060 C CA . GLY B 1 201 ? -11.095 31.008 68.110 1.00 15.07 201 GLY B CA 1
ATOM 3061 C C . GLY B 1 201 ? -10.363 32.326 68.031 1.00 14.98 201 GLY B C 1
ATOM 3062 O O . GLY B 1 201 ? -10.956 33.398 67.963 1.00 14.50 201 GLY B O 1
ATOM 3063 N N . LYS B 1 202 ? -9.041 32.233 67.974 1.00 15.52 202 LYS B N 1
ATOM 3064 C CA . LYS B 1 202 ? -8.226 33.422 68.008 1.00 16.89 202 LYS B CA 1
ATOM 3065 C C . LYS B 1 202 ? -8.318 34.193 66.714 1.00 16.22 202 LYS B C 1
ATOM 3066 O O . LYS B 1 202 ? -8.338 35.421 66.716 1.00 15.74 202 LYS B O 1
ATOM 3072 N N . ALA B 1 203 ? -8.390 33.477 65.602 1.00 15.32 203 ALA B N 1
ATOM 3073 C CA . ALA B 1 203 ? -8.428 34.139 64.305 1.00 14.88 203 ALA B CA 1
ATOM 3074 C C . ALA B 1 203 ? -9.719 34.921 64.126 1.00 14.84 203 ALA B C 1
ATOM 3075 O O . ALA B 1 203 ? -9.709 36.028 63.608 1.00 15.10 203 ALA B O 1
ATOM 3077 N N . GLY B 1 204 ? -10.832 34.339 64.549 1.00 13.63 204 GLY B N 1
ATOM 3078 C CA . GLY B 1 204 ? -12.124 34.955 64.344 1.00 13.89 204 GLY B CA 1
ATOM 3079 C C . GLY B 1 204 ? -12.481 34.936 62.868 1.00 13.98 204 GLY B C 1
ATOM 3080 O O . GLY B 1 204 ? -11.840 34.228 62.098 1.00 14.14 204 GLY B O 1
ATOM 3081 N N . VAL B 1 205 ? -13.501 35.693 62.487 1.00 13.45 205 VAL B N 1
ATOM 3082 C CA . VAL B 1 205 ? -13.906 35.830 61.075 1.00 14.69 205 VAL B CA 1
ATOM 3083 C C . VAL B 1 205 ? -14.515 37.213 60.909 1.00 15.01 205 VAL B C 1
ATOM 3084 O O . VAL B 1 205 ? -14.775 37.909 61.885 1.00 14.92 205 VAL B O 1
ATOM 3088 N N . PRO B 1 206 ? -14.747 37.650 59.689 1.00 15.78 206 PRO B N 1
ATOM 3089 C CA . PRO B 1 206 ? -15.311 38.989 59.511 1.00 15.55 206 PRO B CA 1
ATOM 3090 C C . PRO B 1 206 ? -16.534 39.149 60.402 1.00 14.29 206 PRO B C 1
ATOM 3091 O O . PRO B 1 206 ? -17.372 38.253 60.445 1.00 15.08 206 PRO B O 1
ATOM 3095 N N . GLY B 1 207 ? -16.604 40.249 61.142 1.00 13.14 207 GLY B N 1
ATOM 3096 C CA . GLY B 1 207 ? -17.696 40.467 62.073 1.00 13.04 207 GLY B CA 1
ATOM 3097 C C . GLY B 1 207 ? -17.465 39.921 63.481 1.00 12.43 207 GLY B C 1
ATOM 3098 O O . GLY B 1 207 ? -18.097 40.379 64.437 1.00 12.07 207 GLY B O 1
ATOM 3099 N N . ILE B 1 208 ? -16.574 38.942 63.620 1.00 11.85 208 ILE B N 1
ATOM 3100 C CA . ILE B 1 208 ? -16.319 38.318 64.905 1.00 11.34 208 ILE B CA 1
ATOM 3101 C C . ILE B 1 208 ? -14.842 38.447 65.285 1.00 10.52 208 ILE B C 1
ATOM 3102 O O . ILE B 1 208 ? -13.969 37.806 64.703 1.00 9.75 208 ILE B O 1
ATOM 3107 N N . PRO B 1 209 ? -14.558 39.287 66.262 1.00 10.18 209 PRO B N 1
ATOM 3108 C CA . PRO B 1 209 ? -13.173 39.514 66.674 1.00 10.80 209 PRO B CA 1
ATOM 3109 C C . PRO B 1 209 ? -12.510 38.296 67.289 1.00 10.52 209 PRO B C 1
ATOM 3110 O O . PRO B 1 209 ? -13.164 37.356 67.706 1.00 9.81 209 PRO B O 1
ATOM 3114 N N . PRO B 1 210 ? -11.190 38.328 67.350 1.00 10.84 210 PRO B N 1
ATOM 3115 C CA . PRO B 1 210 ? -10.436 37.245 67.972 1.00 11.28 210 PRO B CA 1
ATOM 3116 C C . PRO B 1 210 ? -10.910 36.948 69.373 1.00 11.83 210 PRO B C 1
ATOM 3117 O O . PRO B 1 210 ? -11.211 37.882 70.139 1.00 12.34 210 PRO B O 1
ATOM 3121 N N . ASN B 1 211 ? -10.955 35.653 69.678 1.00 11.23 211 ASN B N 1
ATOM 3122 C CA . ASN B 1 211 ? -11.313 35.109 70.994 1.00 11.69 211 ASN B CA 1
ATOM 3123 C C . ASN B 1 211 ? -12.657 35.610 71.511 1.00 11.54 211 ASN B C 1
ATOM 3124 O O . ASN B 1 211 ? -12.791 35.914 72.697 1.00 10.82 211 ASN B O 1
ATOM 3129 N N . SER B 1 212 ? -13.653 35.693 70.630 1.00 11.17 212 SER B N 1
ATOM 3130 C CA . SER B 1 212 ? -14.944 36.245 71.032 1.00 11.47 212 SER B CA 1
ATOM 3131 C C . SER B 1 212 ? -15.856 35.170 71.550 1.00 11.78 212 SER B C 1
ATOM 3132 O O . SER B 1 212 ? -15.996 34.136 70.940 1.00 12.18 212 SER B O 1
ATOM 3135 N N . THR B 1 213 ? -16.473 35.442 72.685 1.00 10.44 213 THR B N 1
ATOM 3136 C CA . THR B 1 213 ? -17.534 34.599 73.181 1.00 11.58 213 THR B CA 1
ATOM 3137 C C . THR B 1 213 ? -18.781 35.033 72.442 1.00 10.56 213 THR B C 1
ATOM 3138 O O . THR B 1 213 ? -19.038 36.207 72.281 1.00 9.95 213 THR B O 1
ATOM 3142 N N . LEU B 1 214 ? -19.533 34.072 71.939 1.00 11.31 214 LEU B N 1
ATOM 3143 C CA . LEU B 1 214 ? -20.740 34.379 71.171 1.00 10.36 214 LEU B CA 1
ATOM 3144 C C . LEU B 1 214 ? -21.980 34.010 71.953 1.00 11.49 214 LEU B C 1
ATOM 3145 O O . LEU B 1 214 ? -22.049 32.931 72.554 1.00 11.37 214 LEU B O 1
ATOM 3150 N N . VAL B 1 215 ? -22.975 34.896 71.885 1.00 12.47 215 VAL B N 1
ATOM 3151 C CA . VAL B 1 215 ? -24.275 34.704 72.531 1.00 12.13 215 VAL B CA 1
ATOM 3152 C C . VAL B 1 215 ? -25.331 34.530 71.455 1.00 14.11 215 VAL B C 1
ATOM 3153 O O . VAL B 1 215 ? -25.601 35.469 70.668 1.00 12.73 215 VAL B O 1
ATOM 3157 N N . PHE B 1 216 ? -25.921 33.339 71.399 1.00 12.28 216 PHE B N 1
ATOM 3158 C CA . PHE B 1 216 ? -26.982 33.074 70.439 1.00 12.69 216 PHE B CA 1
ATOM 3159 C C . PHE B 1 216 ? -28.322 32.767 71.105 1.00 12.48 216 PHE B C 1
ATOM 3160 O O . PHE B 1 216 ? -28.416 31.970 72.075 1.00 12.50 216 PHE B O 1
ATOM 3168 N N . ASP B 1 217 ? -29.365 33.385 70.573 1.00 11.50 217 ASP B N 1
ATOM 3169 C CA . ASP B 1 217 ? -30.702 33.048 70.968 1.00 12.87 217 ASP B CA 1
ATOM 3170 C C . ASP B 1 217 ? -31.258 32.259 69.805 1.00 12.76 217 ASP B C 1
ATOM 3171 O O . ASP B 1 217 ? -31.422 32.796 68.682 1.00 12.00 217 ASP B O 1
ATOM 3176 N N . VAL B 1 218 ? -31.536 30.992 70.065 1.00 11.30 218 VAL B N 1
ATOM 3177 C CA . VAL B 1 218 ? -31.973 30.083 69.009 1.00 12.44 218 VAL B CA 1
ATOM 3178 C C . VAL B 1 218 ? -33.361 29.473 69.223 1.00 12.12 218 VAL B C 1
ATOM 3179 O O . VAL B 1 218 ? -33.723 29.089 70.338 1.00 13.86 218 VAL B O 1
ATOM 3183 N N . GLU B 1 219 ? -34.113 29.356 68.128 1.00 11.17 219 GLU B N 1
ATOM 3184 C CA . GLU B 1 219 ? -35.446 28.732 68.112 1.00 11.70 219 GLU B CA 1
ATOM 3185 C C . GLU B 1 219 ? -35.332 27.592 67.125 1.00 11.32 219 GLU B C 1
ATOM 3186 O O . GLU B 1 219 ? -34.971 27.820 65.984 1.00 11.76 219 GLU B O 1
ATOM 3192 N N . LEU B 1 220 ? -35.575 26.370 67.575 1.00 10.14 220 LEU B N 1
ATOM 3193 C CA . LEU B 1 220 ? -35.413 25.203 66.728 1.00 10.77 220 LEU B CA 1
ATOM 3194 C C . LEU B 1 220 ? -36.761 24.852 66.150 1.00 11.15 220 LEU B C 1
ATOM 3195 O O . LEU B 1 220 ? -37.608 24.330 66.850 1.00 10.49 220 LEU B O 1
ATOM 3200 N N . LEU B 1 221 ? -36.938 25.115 64.865 1.00 10.53 221 LEU B N 1
ATOM 3201 C CA . LEU B 1 221 ? -38.237 24.961 64.215 1.00 10.79 221 LEU B CA 1
ATOM 3202 C C . LEU B 1 221 ? -38.500 23.580 63.656 1.00 11.42 221 LEU B C 1
ATOM 3203 O O . LEU B 1 221 ? -39.642 23.117 63.637 1.00 11.70 221 LEU B O 1
ATOM 3208 N N . ASP B 1 222 ? -37.461 22.946 63.132 1.00 11.18 222 ASP B N 1
ATOM 3209 C CA . ASP B 1 222 ? -37.604 21.612 62.554 1.00 12.66 222 ASP B CA 1
ATOM 3210 C C . ASP B 1 222 ? -36.275 20.844 62.671 1.00 12.15 222 ASP B C 1
ATOM 3211 O O . ASP B 1 222 ? -35.197 21.436 62.802 1.00 11.46 222 ASP B O 1
ATOM 3216 N N . VAL B 1 223 ? -36.404 19.526 62.648 1.00 12.26 223 VAL B N 1
ATOM 3217 C CA . VAL B 1 223 ? -35.308 18.570 62.773 1.00 12.69 223 VAL B CA 1
ATOM 3218 C C . VAL B 1 223 ? -35.698 17.485 61.812 1.00 12.79 223 VAL B C 1
ATOM 3219 O O . VAL B 1 223 ? -36.717 16.797 62.024 1.00 12.54 223 VAL B O 1
ATOM 3223 N N . LYS B 1 224 ? -34.929 17.335 60.746 1.00 12.57 224 LYS B N 1
ATOM 3224 C CA . LYS B 1 224 ? -35.303 16.398 59.695 1.00 13.61 224 LYS B CA 1
ATOM 3225 C C . LYS B 1 224 ? -34.096 15.764 59.031 1.00 13.95 224 LYS B C 1
ATOM 3226 O O . LYS B 1 224 ? -32.956 15.951 59.473 1.00 13.09 224 LYS B O 1
#

InterPro domains:
  IPR000774 Peptidyl-prolyl cis-trans isomerase, FKBP-type, N-terminal [PF01346] (46-152)
  IPR001179 FKBP-type peptidyl-prolyl cis-trans isomerase domain [PF00254] (159-246)
  IPR001179 FKBP-type peptidyl-prolyl cis-trans isomerase domain [PS50059] (164-249)
  IPR036944 Peptidyl-prolyl cis-trans isomerase, FKBP-type, N-terminal domain superfamily [G3DSA:1.10.287.460] (26-142)
  IPR046357 Peptidyl-prolyl cis-trans isomerase domain superfamily [G3DSA:3.10.50.40] (143-257)

B-factor: mean 17.89, std 9.13, range [6.68, 68.34]

Foldseek 3Di:
DDPDCVRVVVVVVVVVVVVCCVVQVVLVVLVDHDDVVVVVVQVVCVVVPRHPADPVRVVVVVVVVVVVSVVSVVVVVVQQVVQLVVLVVLLVVVCPDPQWHADPVGKIKHWPFQADDDQADQQKKWWKFKWKDFSVRHTQDGVVVVVGTDIDGLNPAFQQSNVVSSRHAAQIKMKIFAWLVRHVAQPADVSGHGGTTMIMTMTTHDID/DDPDCVGVVVVVVVVVVVVCVVVQVLCVVLVHHDDVVVVVVQVVCVVVVHHPDDPVRVVVVVVVVVVVSVVSVVVVCVQQVVQQVVLVVLLVVVCPDPQWHADPVRKIKHWPFQADDDQAAQQKKWWKFKWKAFPVRHTQDGVVVVPGTDIDGLNPAFQQSVPVSSRHAAQTKMKIFAWCVRHVAQPADVSGHHGTTMIMTMTTHDID

Nearest PDB structures (foldseek):
  1q6u-assembly1_A  TM=9.574E-01  e=4.894E-36  Escherichia coli
  8bjd-assembly1_A  TM=8.263E-01  e=2.370E-21  Legionella pneumophila
  8r39-assembly1_C-2  TM=8.267E-01  e=1.972E-21  Legionella pneumophila
  8bje-assembly1_A  TM=9.536E-01  e=1.787E-16  Legionella pneumophila
  7dek-assembly2_D  TM=6.928E-01  e=5.250E-19  Pseudomonas aeruginosa PAO1

Sequence (416 aa):
AFKNDDQKSAYALGASLGRYENSLKEQEKLGIKLDKDQLIAGVQDAFADKSKLSDQEIEQTLQAFEARVKSSAQAKEKDAADNEAKGKEYREKFAKEKGVKTSSTGLVYQVVEAGKGEAPKDSDTVVVNYKGTLIDGKEFDNSYTRGEPLSFRLDGVIPGWTEGLKNIKKGGKIKLVIPPELAYGKAGVPGIPPNSTLVFDVELLDVKAFKNDDQKSAYALGASLGRYENSLKEQEKLGIKLDKDQLIAGVQDAFADKSKLSDQEIEQTLQAFEARVKSSAQAKEKDAADNEAKGKEYREKFAKEKGVKTSSTGLVYQVVEAGKGEAPKDSDTVVVNYKGTLIDGKEFDNSYTRGEPLSFRLDGVIPGWTEGLKNIKKGGKIKLVIPPELAYGKAGVPGIPPNSTLVFDVELLDVK

Radius of gyration: 34.48 Å; Cα contacts (8 Å, |Δi|>4): 819; chains: 2; bounding box: 73×61×93 Å

Secondary structure (DSSP, 8-state):
---SHHHHHHHHHHHHHHH--HHHHHHHTTT----HHHHHHHHHHHHTT--SS-HHHHHHHHHHHHHHHHHHHHH--HHHHHHHHHHHHHHHHHHHSTTEEE-TTS-EEEEEE--SSPPP-TT-EEEEEEEEEETTS-EEEEGGGGTS-EEEEGGGS-HHHHHHGGGS-TT-EEEEEE-GGGTTTTT-BTTB-TT--EEEEEEEEEE-/--SSHHHHHHHHHHHHHHH--HHHHHHHTTT----HHHHHHHHHHHHTT--SS-HHHHHHHHHHHHHHHHHHHHH--HHHHHHHHHHHHHHHHHHHSTTEEE-TTS-EEEEEE---SSPP-TT-EEEEEEEEEETTS-EEEEHHHHTS-EEEEGGGS-HHHHHHGGGS-TT-EEEEEE-GGGTTTTT-BTTB-TT--EEEEEEEEEE-